Protein AF-0000000087421311 (afdb_homodimer)

Structure (mmCIF, N/CA/C/O backbone):
data_AF-0000000087421311-model_v1
#
loop_
_entity.id
_entity.type
_entity.pdbx_description
1 polymer 'Inosamine-phosphate amidinotransferase 1'
#
loop_
_atom_site.group_PDB
_atom_site.id
_atom_site.type_symbol
_atom_site.label_atom_id
_atom_site.label_alt_id
_atom_site.label_comp_id
_atom_site.label_asym_id
_atom_site.label_entity_id
_atom_site.label_seq_id
_atom_site.pdbx_PDB_ins_code
_atom_site.Cartn_x
_atom_site.Cartn_y
_atom_site.Cartn_z
_atom_site.occupancy
_atom_site.B_iso_or_equiv
_atom_site.auth_seq_id
_atom_site.auth_comp_id
_atom_site.auth_asym_id
_atom_site.auth_atom_id
_atom_site.pdbx_PDB_model_num
ATOM 1 N N . MET A 1 1 ? 30.266 -10.055 9.195 1 29.41 1 MET A N 1
ATOM 2 C CA . MET A 1 1 ? 29.5 -10.688 8.125 1 29.41 1 MET A CA 1
ATOM 3 C C . MET A 1 1 ? 28.031 -10.297 8.203 1 29.41 1 MET A C 1
ATOM 5 O O . MET A 1 1 ? 27.406 -10.422 9.25 1 29.41 1 MET A O 1
ATOM 9 N N . ASN A 1 2 ? 27.5 -9.367 7.5 1 44.94 2 ASN A N 1
ATOM 10 C CA . ASN A 1 2 ? 26.141 -8.859 7.656 1 44.94 2 ASN A CA 1
ATOM 11 C C . ASN A 1 2 ? 25.125 -9.984 7.672 1 44.94 2 ASN A C 1
ATOM 13 O O . ASN A 1 2 ? 25.109 -10.828 6.77 1 44.94 2 ASN A O 1
ATOM 17 N N . PRO A 1 3 ? 24.656 -10.398 8.812 1 57.5 3 PRO A N 1
ATOM 18 C CA . PRO A 1 3 ? 23.797 -11.57 8.898 1 57.5 3 PRO A CA 1
ATOM 19 C C . PRO A 1 3 ? 22.797 -11.664 7.746 1 57.5 3 PRO A C 1
ATOM 21 O O . PRO A 1 3 ? 22.406 -10.641 7.18 1 57.5 3 PRO A O 1
ATOM 24 N N . THR A 1 4 ? 22.781 -12.766 7.105 1 69.19 4 THR A N 1
ATOM 25 C CA . THR A 1 4 ? 21.859 -13.062 6.008 1 69.19 4 THR A CA 1
ATOM 26 C C . THR A 1 4 ? 20.453 -12.609 6.344 1 69.19 4 THR A C 1
ATOM 28 O O . THR A 1 4 ? 19.906 -12.969 7.391 1 69.19 4 THR A O 1
ATOM 31 N N . PRO A 1 5 ? 19.953 -11.727 5.512 1 84.44 5 PRO A N 1
ATOM 32 C CA . PRO A 1 5 ? 18.594 -11.25 5.801 1 84.44 5 PRO A CA 1
ATOM 33 C C . PRO A 1 5 ? 17.578 -12.391 5.883 1 84.44 5 PRO A C 1
ATOM 35 O O . PRO A 1 5 ? 17.719 -13.398 5.191 1 84.44 5 PRO A O 1
ATOM 38 N N . ILE A 1 6 ? 16.75 -12.336 6.789 1 92.12 6 ILE A N 1
ATOM 39 C CA . ILE A 1 6 ? 15.695 -13.328 6.984 1 92.12 6 ILE A CA 1
ATOM 40 C C . ILE A 1 6 ? 14.844 -13.438 5.719 1 92.12 6 ILE A C 1
ATOM 42 O O . ILE A 1 6 ? 14.406 -14.523 5.348 1 92.12 6 ILE A O 1
ATOM 46 N N . VAL A 1 7 ? 14.648 -12.391 5.012 1 98.12 7 VAL A N 1
ATOM 47 C CA . VAL A 1 7 ? 13.945 -12.367 3.734 1 98.12 7 VAL A CA 1
ATOM 48 C C . VAL A 1 7 ? 14.93 -12.102 2.602 1 98.12 7 VAL A C 1
ATOM 50 O O . VAL A 1 7 ? 15.633 -11.086 2.602 1 98.12 7 VAL A O 1
ATOM 53 N N . TRP A 1 8 ? 15.031 -13.086 1.748 1 98.31 8 TRP A N 1
ATOM 54 C CA . TRP A 1 8 ? 15.906 -12.93 0.59 1 98.31 8 TRP A CA 1
ATOM 55 C C . TRP A 1 8 ? 15.555 -13.938 -0.498 1 98.31 8 TRP A C 1
ATOM 57 O O . TRP A 1 8 ? 15.617 -15.148 -0.276 1 98.31 8 TRP A O 1
ATOM 67 N N . SER A 1 9 ? 15.156 -13.453 -1.591 1 98.12 9 SER A N 1
ATOM 68 C CA . SER A 1 9 ? 14.891 -14.297 -2.756 1 98.12 9 SER A CA 1
ATOM 69 C C . SER A 1 9 ? 14.914 -13.477 -4.043 1 98.12 9 SER A C 1
ATOM 71 O O . SER A 1 9 ? 14.234 -12.453 -4.148 1 98.12 9 SER A O 1
ATOM 73 N N . CYS A 1 10 ? 15.695 -13.867 -5.051 1 96.88 10 CYS A N 1
ATOM 74 C CA . CYS A 1 10 ? 15.82 -13.047 -6.254 1 96.88 10 CYS A CA 1
ATOM 75 C C . CYS A 1 10 ? 15.586 -13.883 -7.508 1 96.88 10 CYS A C 1
ATOM 77 O O . CYS A 1 10 ? 15.641 -13.367 -8.625 1 96.88 10 CYS A O 1
ATOM 79 N N . ASN A 1 11 ? 15.445 -15.156 -7.316 1 98.12 11 ASN A N 1
ATOM 80 C CA . ASN A 1 11 ? 15.234 -16.062 -8.438 1 98.12 11 ASN A CA 1
ATOM 81 C C . ASN A 1 11 ? 14.352 -17.25 -8.047 1 98.12 11 ASN A C 1
ATOM 83 O O . ASN A 1 11 ? 13.805 -17.281 -6.945 1 98.12 11 ASN A O 1
ATOM 87 N N . GLU A 1 12 ? 14.18 -18.172 -8.969 1 98.12 12 GLU A N 1
ATOM 88 C CA . GLU A 1 12 ? 13.211 -19.25 -8.781 1 98.12 12 GLU A CA 1
ATOM 89 C C . GLU A 1 12 ? 13.891 -20.531 -8.297 1 98.12 12 GLU A C 1
ATOM 91 O O . GLU A 1 12 ? 13.219 -21.5 -7.965 1 98.12 12 GLU A O 1
ATOM 96 N N . TRP A 1 13 ? 15.32 -20.547 -8.164 1 98.25 13 TRP A N 1
ATOM 97 C CA . TRP A 1 13 ? 15.945 -21.875 -8.125 1 98.25 13 TRP A CA 1
ATOM 98 C C . TRP A 1 13 ? 16.922 -21.984 -6.957 1 98.25 13 TRP A C 1
ATOM 100 O O . TRP A 1 13 ? 17.312 -23.078 -6.57 1 98.25 13 TRP A O 1
ATOM 110 N N . ASP A 1 14 ? 17.422 -20.844 -6.41 1 98.38 14 ASP A N 1
ATOM 111 C CA . ASP A 1 14 ? 18.406 -20.953 -5.336 1 98.38 14 ASP A CA 1
ATOM 112 C C . ASP A 1 14 ? 17.891 -21.859 -4.215 1 98.38 14 ASP A C 1
ATOM 114 O O . ASP A 1 14 ? 16.672 -22.031 -4.055 1 98.38 14 ASP A O 1
ATOM 118 N N . PRO A 1 15 ? 18.766 -22.453 -3.463 1 98.44 15 PRO A N 1
ATOM 119 C CA . PRO A 1 15 ? 18.312 -23.344 -2.398 1 98.44 15 PRO A CA 1
ATOM 120 C C . PRO A 1 15 ? 17.328 -22.672 -1.442 1 98.44 15 PRO A C 1
ATOM 122 O O . PRO A 1 15 ? 17.625 -21.609 -0.898 1 98.44 15 PRO A O 1
ATOM 125 N N . LEU A 1 16 ? 16.219 -23.328 -1.267 1 98.62 16 LEU A N 1
ATOM 126 C CA . LEU A 1 16 ? 15.117 -2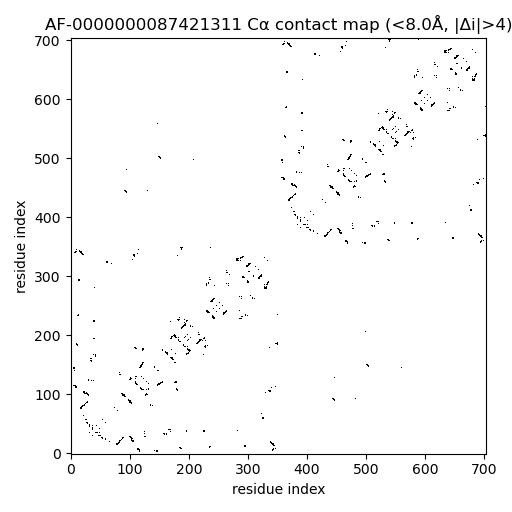2.797 -0.464 1 98.62 16 LEU A CA 1
ATOM 127 C C . LEU A 1 16 ? 15.391 -22.984 1.023 1 98.62 16 LEU A C 1
ATOM 129 O O . LEU A 1 16 ? 15.797 -24.078 1.449 1 98.62 16 LEU A O 1
ATOM 133 N N . LYS A 1 17 ? 15.156 -21.922 1.82 1 98.62 17 LYS A N 1
ATOM 134 C CA . LYS A 1 17 ? 15.383 -22 3.26 1 98.62 17 LYS A CA 1
ATOM 135 C C . LYS A 1 17 ? 14.094 -21.75 4.035 1 98.62 17 LYS A C 1
ATOM 137 O O . LYS A 1 17 ? 13.906 -22.266 5.133 1 98.62 17 LYS A O 1
ATOM 142 N N . GLU A 1 18 ? 13.234 -20.938 3.525 1 98.81 18 GLU A N 1
ATOM 143 C CA . GLU A 1 18 ? 11.953 -20.609 4.137 1 98.81 18 GLU A CA 1
ATOM 144 C C . GLU A 1 18 ? 10.898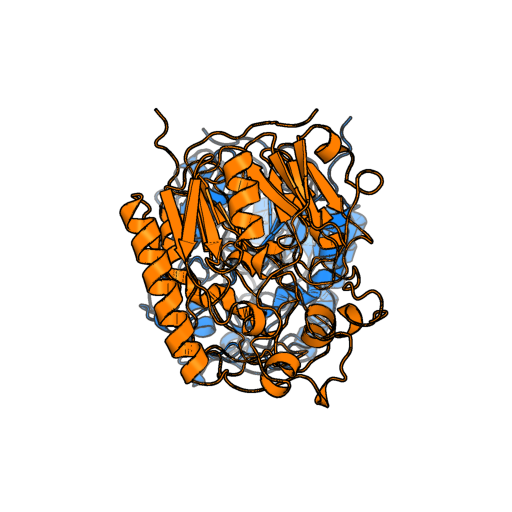 -20.297 3.078 1 98.81 18 GLU A C 1
ATOM 146 O O . GLU A 1 18 ? 11.188 -19.656 2.072 1 98.81 18 GLU A O 1
ATOM 151 N N . VAL A 1 19 ? 9.711 -20.828 3.332 1 98.88 19 VAL A N 1
ATOM 152 C CA . VAL A 1 19 ? 8.656 -20.688 2.332 1 98.88 19 VAL A CA 1
ATOM 153 C C . VAL A 1 19 ? 7.297 -20.594 3.023 1 98.88 19 VAL A C 1
ATOM 155 O O . VAL A 1 19 ? 7.109 -21.141 4.113 1 98.88 19 VAL A O 1
ATOM 158 N N . ILE A 1 20 ? 6.422 -19.797 2.459 1 98.94 20 ILE A N 1
ATOM 159 C CA . ILE A 1 20 ? 5.012 -19.828 2.838 1 98.94 20 ILE A CA 1
ATOM 160 C C . ILE A 1 20 ? 4.254 -20.797 1.929 1 98.94 20 ILE A C 1
ATOM 162 O O . ILE A 1 20 ? 4.398 -20.75 0.705 1 98.94 20 ILE A O 1
ATOM 166 N N . VAL A 1 21 ? 3.514 -21.719 2.463 1 98.94 21 VAL A N 1
ATOM 167 C CA . VAL A 1 21 ? 2.619 -22.609 1.716 1 98.94 21 VAL A CA 1
ATOM 168 C C . VAL A 1 21 ? 1.168 -22.203 1.979 1 98.94 21 VAL A C 1
ATOM 170 O O . VAL A 1 21 ? 0.803 -21.875 3.111 1 98.94 21 VAL A O 1
ATOM 173 N N . GLY A 1 22 ? 0.364 -22.25 0.994 1 98.81 22 GLY A N 1
ATOM 174 C CA . GLY A 1 22 ? -1.008 -21.766 1.035 1 98.81 22 GLY A CA 1
ATOM 175 C C . GLY A 1 22 ? -1.874 -22.531 2.029 1 98.81 22 GLY A C 1
ATOM 176 O O . GLY A 1 22 ? -1.485 -23.594 2.518 1 98.81 22 GLY A O 1
ATOM 177 N N . ASN A 1 23 ? -2.975 -21.906 2.334 1 98.25 23 ASN A N 1
ATOM 178 C CA . ASN A 1 23 ? -4.047 -22.391 3.199 1 98.25 23 ASN A CA 1
ATOM 179 C C . ASN A 1 23 ? -5.383 -22.453 2.459 1 98.25 23 ASN A C 1
ATOM 181 O O . ASN A 1 23 ? -5.969 -21.406 2.15 1 98.25 23 ASN A O 1
ATOM 185 N N . PRO A 1 24 ? -5.914 -23.688 2.203 1 98.5 24 PRO A N 1
ATOM 186 C CA . PRO A 1 24 ? -7.137 -23.781 1.399 1 98.5 24 PRO A CA 1
ATOM 187 C C . PRO A 1 24 ? -8.406 -23.625 2.234 1 98.5 24 PRO A C 1
ATOM 189 O O . PRO A 1 24 ? -9.508 -23.594 1.687 1 98.5 24 PRO A O 1
ATOM 192 N N . LEU A 1 25 ? -8.258 -23.516 3.555 1 98.5 25 LEU A N 1
ATOM 193 C CA . LEU A 1 25 ? -9.43 -23.484 4.426 1 98.5 25 LEU A CA 1
ATOM 194 C C . LEU A 1 25 ? -10.266 -22.234 4.168 1 98.5 25 LEU A C 1
ATOM 196 O O . LEU A 1 25 ? -9.727 -21.141 4.07 1 98.5 25 LEU A O 1
ATOM 200 N N . GLY A 1 26 ? -11.57 -22.453 4.039 1 97.44 26 GLY A N 1
ATOM 201 C CA . GLY A 1 26 ? -12.492 -21.359 3.803 1 97.44 26 GLY A CA 1
ATOM 202 C C . GLY A 1 26 ? -12.492 -20.875 2.363 1 97.44 26 GLY A C 1
ATOM 203 O O . GLY A 1 26 ? -13.141 -19.875 2.035 1 97.44 26 GLY A O 1
ATOM 204 N N . ALA A 1 27 ? -11.883 -21.578 1.431 1 98.5 27 ALA A N 1
ATOM 205 C CA . ALA A 1 27 ? -11.789 -21.172 0.03 1 98.5 27 ALA A CA 1
ATOM 206 C C . ALA A 1 27 ? -13.164 -21.125 -0.625 1 98.5 27 ALA A C 1
ATOM 208 O O . ALA A 1 27 ? -14.016 -21.984 -0.365 1 98.5 27 ALA A O 1
ATOM 209 N N . ARG A 1 28 ? -13.383 -20.172 -1.441 1 98.44 28 ARG A N 1
ATOM 210 C CA . ARG A 1 28 ? -14.594 -20 -2.234 1 98.44 28 ARG A CA 1
ATOM 211 C C . ARG A 1 28 ? -14.281 -19.391 -3.596 1 98.44 28 ARG A C 1
ATOM 213 O O . ARG A 1 28 ? -13.203 -18.828 -3.791 1 98.44 28 ARG A O 1
ATOM 220 N N . PHE A 1 29 ? -15.195 -19.578 -4.496 1 98.56 29 PHE A N 1
ATOM 221 C CA . PHE A 1 29 ? -15.047 -18.891 -5.77 1 98.56 29 PHE A CA 1
ATOM 222 C C . PHE A 1 29 ? -15.117 -17.375 -5.582 1 98.56 29 PHE A C 1
ATOM 224 O O . PHE A 1 29 ? -15.875 -16.891 -4.738 1 98.56 29 PHE A O 1
ATOM 231 N N . PRO A 1 30 ? -14.273 -16.641 -6.316 1 98.44 30 PRO A N 1
ATOM 232 C CA . PRO A 1 30 ? -14.383 -15.188 -6.207 1 98.44 30 PRO A CA 1
ATOM 233 C C . PRO A 1 30 ? -15.734 -14.656 -6.668 1 98.44 30 PRO A C 1
ATOM 235 O O . PRO A 1 30 ? -16.406 -15.297 -7.48 1 98.44 30 PRO A O 1
ATOM 238 N N . THR A 1 31 ? -16.125 -13.523 -6.129 1 98.69 31 THR A N 1
ATOM 239 C CA . THR A 1 31 ? -17.391 -12.898 -6.48 1 98.69 31 THR A CA 1
ATOM 240 C C . THR A 1 31 ? -17.5 -12.719 -7.992 1 98.69 31 THR A C 1
ATOM 242 O O . THR A 1 31 ? -16.531 -12.305 -8.648 1 98.69 31 THR A O 1
ATOM 245 N N . ALA A 1 32 ? -18.656 -13.078 -8.555 1 98.56 32 ALA A N 1
ATOM 246 C CA . ALA A 1 32 ? -18.906 -12.898 -9.977 1 98.56 32 ALA A CA 1
ATOM 247 C C . ALA A 1 32 ? -19.062 -11.422 -10.328 1 98.56 32 ALA A C 1
ATOM 249 O O . ALA A 1 32 ? -20.125 -10.836 -10.148 1 98.56 32 ALA A O 1
ATOM 250 N N . ASP A 1 33 ? -18.078 -10.789 -10.828 1 98.62 33 ASP A N 1
ATOM 251 C CA . ASP A 1 33 ? -18.031 -9.398 -11.266 1 98.62 33 ASP A CA 1
ATOM 252 C C . ASP A 1 33 ? -17.047 -9.211 -12.406 1 98.62 33 ASP A C 1
ATOM 254 O O . ASP A 1 33 ? -16.391 -10.164 -12.836 1 98.62 33 ASP A O 1
ATOM 258 N N . PRO A 1 34 ? -16.906 -8.023 -13.008 1 98.56 34 PRO A N 1
ATOM 259 C CA . PRO A 1 34 ? -16.062 -7.824 -14.18 1 98.56 34 PRO A CA 1
ATOM 260 C C . PRO A 1 34 ? -14.594 -8.172 -13.914 1 98.56 34 PRO A C 1
ATOM 262 O O . PRO A 1 34 ? -13.891 -8.648 -14.812 1 98.56 34 PRO A O 1
ATOM 265 N N . SER A 1 35 ? -14.117 -7.93 -12.664 1 98.75 35 SER A N 1
ATOM 266 C CA . SER A 1 35 ? -12.727 -8.25 -12.344 1 98.75 35 SER A CA 1
ATOM 267 C C . SER A 1 35 ? -12.461 -9.742 -12.461 1 98.75 35 SER A C 1
ATOM 269 O O . SER A 1 35 ? -11.484 -10.164 -13.078 1 98.75 35 SER A O 1
ATOM 271 N N . THR A 1 36 ? -13.375 -10.555 -11.906 1 98.56 36 THR A N 1
ATOM 272 C CA . THR A 1 36 ? -13.266 -12.008 -11.961 1 98.56 36 THR A CA 1
ATOM 273 C C . THR A 1 36 ? -13.406 -12.508 -13.391 1 98.56 36 THR A C 1
ATOM 275 O O . THR A 1 36 ? -12.703 -13.43 -13.805 1 98.56 36 THR A O 1
ATOM 278 N N . GLN A 1 37 ? -14.312 -11.93 -14.141 1 98.44 37 GLN A N 1
ATOM 279 C CA . GLN A 1 37 ? -14.523 -12.344 -15.523 1 98.44 37 GLN A CA 1
ATOM 280 C C . GLN A 1 37 ? -13.266 -12.133 -16.359 1 98.44 37 GLN A C 1
ATOM 282 O O . GLN A 1 37 ? -12.797 -13.062 -17.016 1 98.44 37 GLN A O 1
ATOM 287 N N . VAL A 1 38 ? -12.695 -10.984 -16.25 1 98.25 38 VAL A N 1
ATOM 288 C CA . VAL A 1 38 ? -11.523 -10.641 -17.062 1 98.25 38 VAL A CA 1
ATOM 289 C C . VAL A 1 38 ? -10.344 -11.508 -16.625 1 98.25 38 VAL A C 1
ATOM 291 O O . VAL A 1 38 ? -9.586 -12 -17.469 1 98.25 38 VAL A O 1
ATOM 294 N N . ALA A 1 39 ? -10.227 -11.789 -15.367 1 97.69 39 ALA A N 1
ATOM 295 C CA . ALA A 1 39 ? -9.039 -12.453 -14.82 1 97.69 39 ALA A CA 1
ATOM 296 C C . ALA A 1 39 ? -9.102 -13.961 -15.047 1 97.69 39 ALA A C 1
ATOM 298 O O . ALA A 1 39 ? -8.078 -14.594 -15.328 1 97.69 39 ALA A O 1
ATOM 299 N N . GLU A 1 40 ? -10.398 -14.547 -14.898 1 96.19 40 GLU A N 1
ATOM 300 C CA . GLU A 1 40 ? -10.414 -16 -14.766 1 96.19 40 GLU A CA 1
ATOM 301 C C . GLU A 1 40 ? -11.414 -16.641 -15.719 1 96.19 40 GLU A C 1
ATOM 303 O O . GLU A 1 40 ? -11.281 -17.812 -16.078 1 96.19 40 GLU A O 1
ATOM 308 N N . PHE A 1 41 ? -12.477 -15.906 -16.125 1 96.19 41 PHE A N 1
ATOM 309 C CA . PHE A 1 41 ? -13.562 -16.531 -16.875 1 96.19 41 PHE A CA 1
ATOM 310 C C . PHE A 1 41 ? -13.984 -15.641 -18.047 1 96.19 41 PHE A C 1
ATOM 312 O O . PHE A 1 41 ? -15.172 -15.336 -18.203 1 96.19 41 PHE A O 1
ATOM 319 N N . PRO A 1 42 ? -13.07 -15.289 -18.891 1 95.81 42 PRO A N 1
ATOM 320 C CA . PRO A 1 42 ? -13.43 -14.359 -19.953 1 95.81 42 PRO A CA 1
ATOM 321 C C . PRO A 1 42 ? -14.422 -14.953 -20.953 1 95.81 42 PRO A C 1
ATOM 323 O O . PRO A 1 42 ? -15.039 -14.219 -21.734 1 95.81 42 PRO A O 1
ATOM 326 N N . ASP A 1 43 ? -14.617 -16.25 -20.984 1 94.56 43 ASP A N 1
ATOM 327 C CA . ASP A 1 43 ? -15.484 -16.938 -21.953 1 94.56 43 ASP A CA 1
ATOM 328 C C . ASP A 1 43 ? -16.891 -17.109 -21.391 1 94.56 43 ASP A C 1
ATOM 330 O O . ASP A 1 43 ? -17.75 -17.734 -22.016 1 94.56 43 ASP A O 1
ATOM 334 N N . ARG A 1 44 ? -17.109 -16.547 -20.234 1 95.75 44 ARG A N 1
ATOM 335 C CA . ARG A 1 44 ? -18.391 -16.734 -19.562 1 95.75 44 ARG A CA 1
ATOM 336 C C . ARG A 1 44 ? -19.047 -15.383 -19.281 1 95.75 44 ARG A C 1
ATOM 338 O O . ARG A 1 44 ? -18.375 -14.383 -19.047 1 95.75 44 ARG A O 1
ATOM 345 N N . SER A 1 45 ? -20.406 -15.469 -19.25 1 96.69 45 SER A N 1
ATOM 346 C CA . SER A 1 45 ? -21.125 -14.336 -18.688 1 96.69 45 SER A CA 1
ATOM 347 C C . SER A 1 45 ? -21.031 -14.328 -17.172 1 96.69 45 SER A C 1
ATOM 349 O O . SER A 1 45 ? -20.672 -15.328 -16.547 1 96.69 45 SER A O 1
ATOM 351 N N . LEU A 1 46 ? -21.297 -13.234 -16.531 1 97.38 46 LEU A N 1
ATOM 352 C CA . LEU A 1 46 ? -21.188 -13.094 -15.086 1 97.38 46 LEU A CA 1
ATOM 353 C C . LEU A 1 46 ? -22.062 -14.125 -14.383 1 97.38 46 LEU A C 1
ATOM 355 O O . LEU A 1 46 ? -21.672 -14.672 -13.352 1 97.38 46 LEU A O 1
ATOM 359 N N . GLU A 1 47 ? -23.219 -14.414 -14.945 1 97.06 47 GLU A N 1
ATOM 360 C CA . GLU A 1 47 ? -24.188 -15.336 -14.344 1 97.06 47 GLU A CA 1
ATOM 361 C C . GLU A 1 47 ? -23.672 -16.766 -14.383 1 97.06 47 GLU A C 1
ATOM 363 O O . GLU A 1 47 ? -24.094 -17.609 -13.594 1 97.06 47 GLU A O 1
ATOM 368 N N . GLU A 1 48 ? -22.703 -17.031 -15.273 1 97.06 48 GLU A N 1
ATOM 369 C CA . GLU A 1 48 ? -22.203 -18.375 -15.477 1 97.06 48 GLU A CA 1
ATOM 370 C C . GLU A 1 48 ? -20.953 -18.641 -14.633 1 97.06 48 GLU A C 1
ATOM 372 O O . GLU A 1 48 ? -20.5 -19.781 -14.539 1 97.06 48 GLU A O 1
ATOM 377 N N . ILE A 1 49 ? -20.438 -17.609 -14.039 1 97.62 49 ILE A N 1
ATOM 378 C CA . ILE A 1 49 ? -19.25 -17.766 -13.195 1 97.62 49 ILE A CA 1
ATOM 379 C C . ILE A 1 49 ? -19.641 -18.516 -11.914 1 97.62 49 ILE A C 1
ATOM 381 O O . ILE A 1 49 ? -20.562 -18.109 -11.211 1 97.62 49 ILE A O 1
ATOM 385 N N . PRO A 1 50 ? -18.953 -19.641 -11.641 1 97.38 50 PRO A N 1
ATOM 386 C CA . PRO A 1 50 ? -19.281 -20.391 -10.43 1 97.38 50 PRO A CA 1
ATOM 387 C C . PRO A 1 50 ? -19.156 -19.531 -9.164 1 97.38 50 PRO A C 1
ATOM 389 O O . PRO A 1 50 ? -18.266 -18.703 -9.062 1 97.38 50 PRO A O 1
ATOM 392 N N . GLN A 1 51 ? -20.047 -19.828 -8.227 1 97.81 51 GLN A N 1
ATOM 393 C CA . GLN A 1 51 ? -20.078 -19.078 -6.973 1 97.81 51 GLN A CA 1
ATOM 394 C C . GLN A 1 51 ? -20.172 -20.016 -5.773 1 97.81 51 GLN A C 1
ATOM 396 O O . GLN A 1 51 ? -20.531 -21.172 -5.914 1 97.81 51 GLN A O 1
ATOM 401 N N . GLY A 1 52 ? -19.812 -19.438 -4.543 1 97.81 52 GLY A N 1
ATOM 402 C CA . GLY A 1 52 ? -19.938 -20.188 -3.305 1 97.81 52 GLY A CA 1
ATOM 403 C C . GLY A 1 52 ? -18.656 -20.859 -2.871 1 97.81 52 GLY A C 1
ATOM 404 O O . GLY A 1 52 ? -17.625 -20.703 -3.525 1 97.81 52 GLY A O 1
ATOM 405 N N . PRO A 1 53 ? -18.734 -21.531 -1.7 1 98.25 53 PRO A N 1
ATOM 406 C CA . PRO A 1 53 ? -17.547 -22.25 -1.231 1 98.25 53 PRO A CA 1
ATOM 407 C C . PRO A 1 53 ? -17.156 -23.406 -2.152 1 98.25 53 PRO A C 1
ATOM 409 O O . PRO A 1 53 ? -18.031 -24.031 -2.77 1 98.25 53 PRO A O 1
ATOM 412 N N . PHE A 1 54 ? -15.914 -23.688 -2.27 1 98.25 54 PHE A N 1
ATOM 413 C CA . PHE A 1 54 ? -15.523 -24.938 -2.891 1 98.25 54 PHE A CA 1
ATOM 414 C C . PHE A 1 54 ? -16.062 -26.125 -2.105 1 98.25 54 PHE A C 1
ATOM 416 O O . PHE A 1 54 ? -16.234 -26.047 -0.887 1 98.25 54 PHE A O 1
ATOM 423 N N . PRO A 1 55 ? -16.312 -27.25 -2.787 1 96.94 55 PRO A N 1
ATOM 424 C CA . PRO A 1 55 ? -16.781 -28.438 -2.053 1 96.94 55 PRO A CA 1
ATOM 425 C C . PRO A 1 55 ? -15.82 -28.844 -0.932 1 96.94 55 PRO A C 1
ATOM 427 O O . PRO A 1 55 ? -14.602 -28.812 -1.108 1 96.94 55 PRO A O 1
ATOM 430 N N . GLN A 1 56 ? -16.391 -29.25 0.172 1 97.75 56 GLN A N 1
ATOM 431 C CA . GLN A 1 56 ? -15.617 -29.578 1.366 1 97.75 56 GLN A CA 1
ATOM 432 C C . GLN A 1 56 ? -14.609 -30.688 1.083 1 97.75 56 GLN A C 1
ATOM 434 O O . GLN A 1 56 ? -13.5 -30.672 1.621 1 97.75 56 GLN A O 1
ATOM 439 N N . TRP A 1 57 ? -14.984 -31.656 0.292 1 97.56 57 TRP A N 1
ATOM 440 C CA . TRP A 1 57 ? -14.078 -32.75 -0.001 1 97.56 57 TRP A CA 1
ATOM 441 C C . TRP A 1 57 ? -12.859 -32.25 -0.774 1 97.56 57 TRP A C 1
ATOM 443 O O . TRP A 1 57 ? -11.75 -32.781 -0.588 1 97.56 57 TRP A O 1
ATOM 453 N N . ILE A 1 58 ? -12.977 -31.281 -1.648 1 97.88 58 ILE A N 1
ATOM 454 C CA . ILE A 1 58 ? -11.852 -30.688 -2.357 1 97.88 58 ILE A CA 1
ATOM 455 C C . ILE A 1 58 ? -10.914 -30.016 -1.36 1 97.88 58 ILE A C 1
ATOM 457 O O . ILE A 1 58 ? -9.695 -30.172 -1.436 1 97.88 58 ILE A O 1
ATOM 461 N N . ILE A 1 59 ? -11.492 -29.234 -0.39 1 98.56 59 ILE A N 1
ATOM 462 C CA . ILE A 1 59 ? -10.711 -28.531 0.621 1 98.56 59 ILE A CA 1
ATOM 463 C C . ILE A 1 59 ? -9.906 -29.531 1.445 1 98.56 59 ILE A C 1
ATOM 465 O O . ILE A 1 59 ? -8.703 -29.359 1.665 1 98.56 59 ILE A O 1
ATOM 469 N N . GLU A 1 60 ? -10.539 -30.594 1.857 1 98.56 60 GLU A N 1
ATOM 470 C CA . GLU A 1 60 ? -9.906 -31.594 2.705 1 98.56 60 GLU A CA 1
ATOM 471 C C . GLU A 1 60 ? -8.781 -32.312 1.967 1 98.56 60 GLU A C 1
ATOM 473 O O . GLU A 1 60 ? -7.688 -32.5 2.512 1 98.56 60 GLU A O 1
ATOM 478 N N . GLU A 1 61 ? -9.023 -32.719 0.733 1 98.5 61 GLU A N 1
ATOM 479 C CA . GLU A 1 61 ? -8.008 -33.375 -0.059 1 98.5 61 GLU A CA 1
ATOM 480 C C . GLU A 1 61 ? -6.844 -32.469 -0.384 1 98.5 61 GLU A C 1
ATOM 482 O O . GLU A 1 61 ? -5.688 -32.875 -0.419 1 98.5 61 GLU A O 1
ATOM 487 N N . THR A 1 62 ? -7.195 -31.219 -0.67 1 98.75 62 THR A N 1
ATOM 488 C CA . THR A 1 62 ? -6.148 -30.234 -0.922 1 98.75 62 THR A CA 1
ATOM 489 C C . THR A 1 62 ? -5.258 -30.062 0.306 1 98.75 62 THR A C 1
ATOM 491 O O . THR A 1 62 ? -4.035 -30 0.188 1 98.75 62 THR A O 1
ATOM 494 N N . GLU A 1 63 ? -5.895 -29.969 1.497 1 98.69 63 GLU A N 1
ATOM 495 C CA . GLU A 1 63 ? -5.125 -29.844 2.73 1 98.69 63 GLU A CA 1
ATOM 496 C C . GLU A 1 63 ? -4.227 -31.062 2.943 1 98.69 63 GLU A C 1
ATOM 498 O O . GLU A 1 63 ? -3.086 -30.922 3.389 1 98.69 63 GLU A O 1
ATOM 503 N N . GLU A 1 64 ? -4.703 -32.219 2.639 1 98.75 64 GLU A N 1
ATOM 504 C CA . GLU A 1 64 ? -3.906 -33.438 2.715 1 98.75 64 GLU A CA 1
ATOM 505 C C . GLU A 1 64 ? -2.688 -33.375 1.799 1 98.75 64 GLU A C 1
ATOM 507 O O . GLU A 1 64 ? -1.571 -33.688 2.213 1 98.75 64 GLU A O 1
ATOM 512 N N . ASP A 1 65 ? -2.93 -32.969 0.561 1 98.69 65 ASP A N 1
ATOM 513 C CA . ASP A 1 65 ? -1.855 -32.875 -0.422 1 98.69 65 ASP A CA 1
ATOM 514 C C . ASP A 1 65 ? -0.814 -31.844 0.014 1 98.69 65 ASP A C 1
ATOM 516 O O . ASP A 1 65 ? 0.39 -32.094 -0.098 1 98.69 65 ASP A O 1
ATOM 520 N N . LEU A 1 66 ? -1.264 -30.688 0.547 1 98.88 66 LEU A N 1
ATOM 521 C CA . LEU A 1 66 ? -0.346 -29.641 0.996 1 98.88 66 LEU A CA 1
ATOM 522 C C . LEU A 1 66 ? 0.475 -30.125 2.189 1 98.88 66 LEU A C 1
ATOM 524 O O . LEU A 1 66 ? 1.657 -29.781 2.307 1 98.88 66 LEU A O 1
ATOM 528 N N . ARG A 1 67 ? -0.122 -30.891 3.082 1 98.62 67 ARG A N 1
ATOM 529 C CA . ARG A 1 67 ? 0.604 -31.422 4.23 1 98.62 67 ARG A CA 1
ATOM 530 C C . ARG A 1 67 ? 1.738 -32.344 3.781 1 98.62 67 ARG A C 1
ATOM 532 O O . ARG A 1 67 ? 2.822 -32.312 4.371 1 98.62 67 ARG A O 1
ATOM 539 N N . GLU A 1 68 ? 1.477 -33.125 2.766 1 98.69 68 GLU A N 1
ATOM 540 C CA . GLU A 1 68 ? 2.523 -34 2.225 1 98.69 68 GLU A CA 1
ATOM 541 C C . GLU A 1 68 ? 3.648 -33.156 1.602 1 98.69 68 GLU A C 1
ATOM 543 O O . GLU A 1 68 ? 4.828 -33.469 1.778 1 98.69 68 GLU A O 1
ATOM 548 N N . PHE A 1 69 ? 3.246 -32.219 0.868 1 98.88 69 PHE A N 1
ATOM 549 C CA . PHE A 1 69 ? 4.215 -31.312 0.26 1 98.88 69 PHE A CA 1
ATOM 550 C C . PHE A 1 69 ? 5.066 -30.641 1.326 1 98.88 69 PHE A C 1
ATOM 552 O O . PHE A 1 69 ? 6.293 -30.594 1.215 1 98.88 69 PHE A O 1
ATOM 559 N N . ILE A 1 70 ? 4.434 -30.109 2.402 1 98.88 70 ILE A N 1
ATOM 560 C CA . ILE A 1 70 ? 5.102 -29.453 3.518 1 98.88 70 ILE A CA 1
ATOM 561 C C . ILE A 1 70 ? 6.086 -30.422 4.176 1 98.88 70 ILE A C 1
ATOM 563 O O . ILE A 1 70 ? 7.215 -30.047 4.496 1 98.88 70 ILE A O 1
ATOM 567 N N . ALA A 1 71 ? 5.668 -31.656 4.336 1 98.75 71 ALA A N 1
ATOM 568 C CA . ALA A 1 71 ? 6.535 -32.656 4.949 1 98.75 71 ALA A CA 1
ATOM 569 C C . ALA A 1 71 ? 7.812 -32.844 4.137 1 98.75 71 ALA A C 1
ATOM 571 O O . ALA A 1 71 ? 8.898 -33 4.703 1 98.75 71 ALA A O 1
ATOM 572 N N . VAL A 1 72 ? 7.668 -32.875 2.824 1 98.38 72 VAL A N 1
ATOM 573 C CA . VAL A 1 72 ? 8.82 -33.031 1.946 1 98.38 72 VAL A CA 1
ATOM 574 C C . VAL A 1 72 ? 9.742 -31.844 2.08 1 98.38 72 VAL A C 1
ATOM 576 O O . VAL A 1 72 ? 10.969 -31.984 2.17 1 98.38 72 VAL A O 1
ATOM 579 N N . LEU A 1 73 ? 9.195 -30.594 2.086 1 98.81 73 LEU A N 1
ATOM 580 C CA . LEU A 1 73 ? 9.984 -29.375 2.234 1 98.81 73 LEU A CA 1
ATOM 581 C C . LEU A 1 73 ? 10.727 -29.375 3.564 1 98.81 73 LEU A C 1
ATOM 583 O O . LEU A 1 73 ? 11.914 -29.047 3.615 1 98.81 73 LEU A O 1
ATOM 587 N N . GLU A 1 74 ? 10.031 -29.781 4.621 1 98.75 74 GLU A N 1
ATOM 588 C CA . GLU A 1 74 ? 10.633 -29.812 5.945 1 98.75 74 GLU A CA 1
ATOM 589 C C . GLU A 1 74 ? 11.766 -30.828 6.02 1 98.75 74 GLU A C 1
ATOM 591 O O . GLU A 1 74 ? 12.781 -30.594 6.68 1 98.75 74 GLU A O 1
ATOM 596 N N . ARG A 1 75 ? 11.617 -31.938 5.352 1 98.06 75 ARG A N 1
ATOM 597 C CA . ARG A 1 75 ? 12.672 -32.938 5.297 1 98.06 75 ARG A CA 1
ATOM 598 C C . ARG A 1 75 ? 13.906 -32.406 4.586 1 98.06 75 ARG A C 1
ATOM 600 O O . ARG A 1 75 ? 15.031 -32.812 4.898 1 98.06 75 ARG A O 1
ATOM 607 N N . GLU A 1 76 ? 13.672 -31.531 3.664 1 97.81 76 GLU A N 1
ATOM 608 C CA . GLU A 1 76 ? 14.781 -30.906 2.951 1 97.81 76 GLU A CA 1
ATOM 609 C C . GLU A 1 76 ? 15.391 -29.781 3.766 1 97.81 76 GLU A C 1
ATOM 611 O O . GLU A 1 76 ? 16.266 -29.062 3.283 1 97.81 76 GLU A O 1
ATOM 616 N N . GLY A 1 77 ? 14.883 -29.469 4.984 1 98.06 77 GLY A N 1
ATOM 617 C CA . GLY A 1 77 ? 15.438 -28.469 5.879 1 98.06 77 GLY A CA 1
ATOM 618 C C . GLY A 1 77 ? 14.805 -27.094 5.688 1 98.06 77 GLY A C 1
ATOM 619 O O . GLY A 1 77 ? 15.359 -26.094 6.137 1 98.06 77 GLY A O 1
ATOM 620 N N . VAL A 1 78 ? 13.695 -27.031 5.039 1 98.69 78 VAL A N 1
ATOM 621 C CA . VAL A 1 78 ? 13.039 -25.766 4.754 1 98.69 78 VAL A CA 1
ATOM 622 C C . VAL A 1 78 ? 12.047 -25.438 5.867 1 98.69 78 VAL A C 1
ATOM 624 O O . VAL A 1 78 ? 11.266 -26.281 6.277 1 98.69 78 VAL A O 1
ATOM 627 N N . THR A 1 79 ? 12.133 -24.188 6.387 1 98.62 79 THR A N 1
ATOM 628 C CA . THR A 1 79 ? 11.117 -23.688 7.301 1 98.62 79 THR A CA 1
ATOM 629 C C . THR A 1 79 ? 9.836 -23.328 6.543 1 98.62 79 THR A C 1
ATOM 631 O O . THR A 1 79 ? 9.883 -22.609 5.543 1 98.62 79 THR A O 1
ATOM 634 N N . VAL A 1 80 ? 8.711 -23.875 7.023 1 98.88 80 VAL A N 1
ATOM 635 C CA . VAL A 1 80 ? 7.449 -23.625 6.328 1 98.88 80 VAL A CA 1
ATOM 636 C C . VAL A 1 80 ? 6.512 -22.828 7.23 1 98.88 80 VAL A C 1
ATOM 638 O O . VAL A 1 80 ? 6.367 -23.141 8.414 1 98.88 80 VAL A O 1
ATOM 641 N N . LYS A 1 81 ? 5.941 -21.766 6.711 1 98.75 81 LYS A N 1
ATOM 642 C CA . LYS A 1 81 ? 4.871 -21.016 7.344 1 98.75 81 LYS A CA 1
ATOM 643 C C . LYS A 1 81 ? 3.6 -21.047 6.5 1 98.75 81 LYS A C 1
ATOM 645 O O . LYS A 1 81 ? 3.65 -21.312 5.301 1 98.75 81 LYS A O 1
ATOM 650 N N . ARG A 1 82 ? 2.494 -20.844 7.148 1 98.69 82 ARG A N 1
ATOM 651 C CA . ARG A 1 82 ? 1.212 -20.812 6.453 1 98.69 82 ARG A CA 1
ATOM 652 C C . ARG A 1 82 ? 0.383 -19.609 6.891 1 98.69 82 ARG A C 1
ATOM 654 O O . ARG A 1 82 ? 0.448 -19.188 8.047 1 98.69 82 ARG A O 1
ATOM 661 N N . PRO A 1 83 ? -0.328 -18.984 6.004 1 98.5 83 PRO A N 1
ATOM 662 C CA . PRO A 1 83 ? -1.205 -17.891 6.41 1 98.5 83 PRO A CA 1
ATOM 663 C C . PRO A 1 83 ? -2.32 -18.328 7.352 1 98.5 83 PRO A C 1
ATOM 665 O O . PRO A 1 83 ? -2.682 -19.516 7.367 1 98.5 83 PRO A O 1
ATOM 668 N N . GLU A 1 84 ? -2.861 -17.406 8.086 1 97.88 84 GLU A N 1
ATOM 669 C CA . GLU A 1 84 ? -3.996 -17.688 8.961 1 97.88 84 GLU A CA 1
ATOM 670 C C . GLU A 1 84 ? -5.254 -17.984 8.156 1 97.88 84 GLU A C 1
ATOM 672 O O . GLU A 1 84 ? -5.41 -17.5 7.035 1 97.88 84 GLU A O 1
ATOM 677 N N . THR A 1 85 ? -6.066 -18.859 8.781 1 98.19 85 THR A N 1
ATOM 678 C CA . THR A 1 85 ? -7.375 -19.062 8.172 1 98.19 85 THR A CA 1
ATOM 679 C C . THR A 1 85 ? -8.195 -17.781 8.211 1 98.19 85 THR A C 1
ATOM 681 O O . THR A 1 85 ? -8.266 -17.109 9.242 1 98.19 85 THR A O 1
ATOM 684 N N . TRP A 1 86 ? -8.766 -17.391 7.109 1 97.75 86 TRP A N 1
ATOM 685 C CA . TRP A 1 86 ? -9.492 -16.141 6.934 1 97.75 86 TRP A CA 1
ATOM 686 C C . TRP A 1 86 ? -10.961 -16.406 6.629 1 97.75 86 TRP A C 1
ATOM 688 O O . TRP A 1 86 ? -11.305 -17.391 5.98 1 97.75 86 TRP A O 1
ATOM 698 N N . PRO A 1 87 ? -11.891 -15.617 7.148 1 98.19 87 PRO A N 1
ATOM 699 C CA . PRO A 1 87 ? -13.312 -15.789 6.832 1 98.19 87 PRO A CA 1
ATOM 700 C C . PRO A 1 87 ? -13.68 -15.242 5.457 1 98.19 87 PRO A C 1
ATOM 702 O O . PRO A 1 87 ? -14.383 -14.234 5.352 1 98.19 87 PRO A O 1
ATOM 705 N N . HIS A 1 88 ? -13.445 -15.945 4.426 1 98.44 88 HIS A N 1
ATOM 706 C CA . HIS A 1 88 ? -13.617 -15.5 3.049 1 98.44 88 HIS A CA 1
ATOM 707 C C . HIS A 1 88 ? -15.094 -15.336 2.701 1 98.44 88 HIS A C 1
ATOM 709 O O . HIS A 1 88 ? -15.43 -14.727 1.684 1 98.44 88 HIS A O 1
ATOM 715 N N . GLU A 1 89 ? -15.977 -15.828 3.516 1 98.44 89 GLU A N 1
ATOM 716 C CA . GLU A 1 89 ? -17.406 -15.703 3.26 1 98.44 89 GLU A CA 1
ATOM 717 C C . GLU A 1 89 ? -17.922 -14.312 3.643 1 98.44 89 GLU A C 1
ATOM 719 O O . GLU A 1 89 ? -19.016 -13.906 3.229 1 98.44 89 GLU A O 1
ATOM 724 N N . ALA A 1 90 ? -17.172 -13.625 4.484 1 98.62 90 ALA A N 1
ATOM 725 C CA . ALA A 1 90 ? -17.578 -12.297 4.926 1 98.62 90 ALA A CA 1
ATOM 726 C C . ALA A 1 90 ? -17.484 -11.289 3.785 1 98.62 90 ALA A C 1
ATOM 728 O O . ALA A 1 90 ? -16.609 -11.383 2.936 1 98.62 90 ALA A O 1
ATOM 729 N N . THR A 1 91 ? -18.391 -10.297 3.764 1 98.62 91 THR A N 1
ATOM 730 C CA . THR A 1 91 ? -18.484 -9.297 2.705 1 98.62 91 THR A CA 1
ATOM 731 C C . THR A 1 91 ? -17.703 -8.039 3.088 1 98.62 91 THR A C 1
ATOM 733 O O . THR A 1 91 ? -17.688 -7.645 4.258 1 98.62 91 THR A O 1
ATOM 736 N N . PHE A 1 92 ? -17.047 -7.418 2.211 1 98.75 92 PHE A N 1
ATOM 737 C CA . PHE A 1 92 ? -16.406 -6.109 2.324 1 98.75 92 PHE A CA 1
ATOM 738 C C . PHE A 1 92 ? -16.703 -5.262 1.09 1 98.75 92 PHE A C 1
ATOM 740 O O . PHE A 1 92 ? -17.219 -5.762 0.09 1 98.75 92 PHE A O 1
ATOM 747 N N . SER A 1 93 ? -16.375 -3.92 1.192 1 98.69 93 SER A N 1
ATOM 748 C CA . SER A 1 93 ? -16.75 -3.082 0.058 1 98.69 93 SER A CA 1
ATOM 749 C C . SER A 1 93 ? -15.898 -1.819 -0.002 1 98.69 93 SER A C 1
ATOM 751 O O . SER A 1 93 ? -15.344 -1.391 1.011 1 98.69 93 SER A O 1
ATOM 753 N N . THR A 1 94 ? -15.688 -1.327 -1.185 1 98.5 94 THR A N 1
ATOM 754 C CA . THR A 1 94 ? -15.398 0.087 -1.4 1 98.5 94 THR A CA 1
ATOM 755 C C . THR A 1 94 ? -16.688 0.867 -1.654 1 98.5 94 THR A C 1
ATOM 757 O O . THR A 1 94 ? -17.781 0.315 -1.553 1 98.5 94 THR A O 1
ATOM 760 N N . ILE A 1 95 ? -16.516 2.117 -1.96 1 98.31 95 ILE A N 1
ATOM 761 C CA . ILE A 1 95 ? -17.719 2.885 -2.268 1 98.31 95 ILE A CA 1
ATOM 762 C C . ILE A 1 95 ? -18.219 2.52 -3.662 1 98.31 95 ILE A C 1
ATOM 764 O O . ILE A 1 95 ? -19.344 2.848 -4.027 1 98.31 95 ILE A O 1
ATOM 768 N N . GLU A 1 96 ? -17.422 1.731 -4.449 1 98.12 96 GLU A N 1
ATOM 769 C CA . GLU A 1 96 ? -17.719 1.485 -5.855 1 98.12 96 GLU A CA 1
ATOM 770 C C . GLU A 1 96 ? -18.172 0.045 -6.078 1 98.12 96 GLU A C 1
ATOM 772 O O . GLU A 1 96 ? -18.891 -0.246 -7.039 1 98.12 96 GLU A O 1
ATOM 777 N N . TRP A 1 97 ? -17.734 -0.886 -5.234 1 98.62 97 TRP A N 1
ATOM 778 C CA . TRP A 1 97 ? -18.062 -2.295 -5.418 1 98.62 97 TRP A CA 1
ATOM 779 C C . TRP A 1 97 ? -18.016 -3.043 -4.094 1 98.62 97 TRP A C 1
ATOM 781 O O . TRP A 1 97 ? -17.453 -2.547 -3.109 1 98.62 97 TRP A O 1
ATOM 791 N N . GLU A 1 98 ? -18.656 -4.152 -4.059 1 98.56 98 GLU A N 1
ATOM 792 C CA . GLU A 1 98 ? -18.703 -5.074 -2.928 1 98.56 98 GLU A CA 1
ATOM 793 C C . GLU A 1 98 ? -18.266 -6.477 -3.342 1 98.56 98 GLU A C 1
ATOM 795 O O . GLU A 1 98 ? -18.5 -6.902 -4.473 1 98.56 98 GLU A O 1
ATOM 800 N N . SER A 1 99 ? -17.609 -7.164 -2.432 1 98.69 99 SER A N 1
ATOM 801 C CA . SER A 1 99 ? -17.109 -8.5 -2.738 1 98.69 99 SER A CA 1
ATOM 802 C C . SER A 1 99 ? -16.953 -9.344 -1.474 1 98.69 99 SER A C 1
ATOM 804 O O . SER A 1 99 ? -16.953 -8.805 -0.364 1 98.69 99 SER A O 1
ATOM 806 N N . LYS A 1 100 ? -16.969 -10.602 -1.658 1 98.62 100 LYS A N 1
ATOM 807 C CA . LYS A 1 100 ? -16.469 -11.531 -0.652 1 98.62 100 LYS A CA 1
ATOM 808 C C . LYS A 1 100 ? -15.023 -11.93 -0.947 1 98.62 100 LYS A C 1
ATOM 810 O O . LYS A 1 100 ? -14.391 -11.367 -1.845 1 98.62 100 LYS A O 1
ATOM 815 N N . GLY A 1 101 ? -14.438 -12.789 -0.052 1 98.56 101 GLY A N 1
ATOM 816 C CA . GLY A 1 101 ? -13.07 -13.234 -0.259 1 98.56 101 GLY A CA 1
ATOM 817 C C . GLY A 1 101 ? -12.953 -14.336 -1.3 1 98.56 101 GLY A C 1
ATOM 818 O O . GLY A 1 101 ? -13.945 -14.719 -1.92 1 98.56 101 GLY A O 1
ATOM 819 N N . PHE A 1 102 ? -11.828 -14.797 -1.542 1 98.69 102 PHE A N 1
ATOM 820 C CA . PHE A 1 102 ? -11.477 -15.859 -2.477 1 98.69 102 PHE A CA 1
ATOM 821 C C . PHE A 1 102 ? -10.82 -17.031 -1.751 1 98.69 102 PHE A C 1
ATOM 823 O O . PHE A 1 102 ? -11.5 -17.922 -1.253 1 98.69 102 PHE A O 1
ATOM 830 N N . TYR A 1 103 ? -9.531 -16.953 -1.528 1 98.69 103 TYR A N 1
ATOM 831 C CA . TYR A 1 103 ? -8.836 -17.984 -0.769 1 98.69 103 TYR A CA 1
ATOM 832 C C . TYR A 1 103 ? -7.387 -17.594 -0.508 1 98.69 103 TYR A C 1
ATOM 834 O O . TYR A 1 103 ? -6.902 -16.594 -1.044 1 98.69 103 TYR A O 1
ATOM 842 N N . ASN A 1 104 ? -6.727 -18.359 0.39 1 98.69 104 ASN A N 1
ATOM 843 C CA . ASN A 1 104 ? -5.301 -18.219 0.652 1 98.69 104 ASN A CA 1
ATOM 844 C C . ASN A 1 104 ? -4.512 -19.406 0.125 1 98.69 104 ASN A C 1
ATOM 846 O O . ASN A 1 104 ? -3.488 -19.781 0.697 1 98.69 104 ASN A O 1
ATOM 850 N N . TYR A 1 105 ? -5.02 -20.031 -0.921 1 98.75 105 TYR A N 1
ATOM 851 C CA . TYR A 1 105 ? -4.422 -21.219 -1.528 1 98.75 105 TYR A CA 1
ATOM 852 C C . TYR A 1 105 ? -3.145 -20.859 -2.279 1 98.75 105 TYR A C 1
ATOM 854 O O . TYR A 1 105 ? -2.193 -21.641 -2.312 1 98.75 105 TYR A O 1
ATOM 862 N N . CYS A 1 106 ? -3.027 -19.656 -2.852 1 98.69 106 CYS A N 1
ATOM 863 C CA . CYS A 1 106 ? -1.899 -19.266 -3.689 1 98.69 106 CYS A CA 1
ATOM 864 C C . CYS A 1 106 ? -1.243 -17.984 -3.162 1 98.69 106 CYS A C 1
ATOM 866 O O . CYS A 1 106 ? -1.431 -16.906 -3.723 1 98.69 106 CYS A O 1
ATOM 868 N N . PRO A 1 107 ? -0.294 -18.125 -2.213 1 98.62 107 PRO A N 1
ATOM 869 C CA . PRO A 1 107 ? 0.394 -16.938 -1.686 1 98.62 107 PRO A CA 1
ATOM 870 C C . PRO A 1 107 ? 1.181 -16.188 -2.756 1 98.62 107 PRO A C 1
ATOM 872 O O . PRO A 1 107 ? 1.348 -14.969 -2.662 1 98.62 107 PRO A O 1
ATOM 875 N N . ARG A 1 108 ? 1.568 -16.812 -3.791 1 98.31 108 ARG A N 1
ATOM 876 C CA . ARG A 1 108 ? 2.406 -16.234 -4.832 1 98.31 108 ARG A CA 1
ATOM 877 C C . ARG A 1 108 ? 1.638 -15.195 -5.637 1 98.31 108 ARG A C 1
ATOM 879 O O . ARG A 1 108 ? 2.238 -14.352 -6.309 1 98.31 108 ARG A O 1
ATOM 886 N N . ASP A 1 109 ? 0.333 -15.281 -5.598 1 98.31 109 ASP A N 1
ATOM 887 C CA . ASP A 1 109 ? -0.482 -14.367 -6.395 1 98.31 109 ASP A CA 1
ATOM 888 C C . ASP A 1 109 ? -0.492 -12.969 -5.789 1 98.31 109 ASP A C 1
ATOM 890 O O . ASP A 1 109 ? -0.659 -11.977 -6.504 1 98.31 109 ASP A O 1
ATOM 894 N N . VAL A 1 110 ? -0.288 -12.898 -4.457 1 98.12 110 VAL A N 1
ATOM 895 C CA . VAL A 1 110 ? -0.685 -11.656 -3.791 1 98.12 110 VAL A CA 1
ATOM 896 C C . VAL A 1 110 ? 0.556 -10.906 -3.314 1 98.12 110 VAL A C 1
ATOM 898 O O . VAL A 1 110 ? 0.506 -9.695 -3.084 1 98.12 110 VAL A O 1
ATOM 901 N N . MET A 1 111 ? 1.702 -11.609 -3.227 1 98.5 111 MET A N 1
ATOM 902 C CA . MET A 1 111 ? 2.916 -10.984 -2.711 1 98.5 111 MET A CA 1
ATOM 903 C C . MET A 1 111 ? 4.125 -11.359 -3.564 1 98.5 111 MET A C 1
ATOM 905 O O . MET A 1 111 ? 4.25 -12.5 -4 1 98.5 111 MET A O 1
ATOM 909 N N . LEU A 1 112 ? 4.973 -10.422 -3.793 1 98.81 112 LEU A N 1
ATOM 910 C CA . LEU A 1 112 ? 6.223 -10.602 -4.52 1 98.81 112 LEU A CA 1
ATOM 911 C C . LEU A 1 112 ? 7.422 -10.422 -3.594 1 98.81 112 LEU A C 1
ATOM 913 O O . LEU A 1 112 ? 7.531 -9.406 -2.904 1 98.81 112 LEU A O 1
ATOM 917 N N . VAL A 1 113 ? 8.242 -11.414 -3.48 1 98.75 113 VAL A N 1
ATOM 918 C CA . VAL A 1 113 ? 9.508 -11.273 -2.766 1 98.75 113 VAL A CA 1
ATOM 919 C C . VAL A 1 113 ? 10.641 -11.039 -3.76 1 98.75 113 VAL A C 1
ATOM 921 O O . VAL A 1 113 ? 10.836 -11.82 -4.691 1 98.75 113 VAL A O 1
ATOM 924 N N . ILE A 1 114 ? 11.352 -10.008 -3.643 1 98 114 ILE A N 1
ATOM 925 C CA . ILE A 1 114 ? 12.5 -9.672 -4.48 1 98 114 ILE A CA 1
ATOM 926 C C . ILE A 1 114 ? 13.602 -9.047 -3.627 1 98 114 ILE A C 1
ATOM 928 O O . ILE A 1 114 ? 13.438 -7.934 -3.117 1 98 114 ILE A O 1
ATOM 932 N N . GLY A 1 115 ? 14.773 -9.711 -3.535 1 96.94 115 GLY A N 1
ATOM 933 C CA . GLY A 1 115 ? 15.75 -9.305 -2.531 1 96.94 115 GLY A CA 1
ATOM 934 C C . GLY A 1 115 ? 15.211 -9.383 -1.115 1 96.94 115 GLY A C 1
ATOM 935 O O . GLY A 1 115 ? 14.711 -10.422 -0.689 1 96.94 115 GLY A O 1
ATOM 936 N N . ASN A 1 116 ? 15.367 -8.281 -0.443 1 97.12 116 ASN A N 1
ATOM 937 C CA . ASN A 1 116 ? 14.844 -8.234 0.916 1 97.12 116 ASN A CA 1
ATOM 938 C C . ASN A 1 116 ? 13.508 -7.5 0.972 1 97.12 116 ASN A C 1
ATOM 940 O O . ASN A 1 116 ? 13.086 -7.043 2.037 1 97.12 116 ASN A O 1
ATOM 944 N N . HIS A 1 117 ? 12.836 -7.32 -0.193 1 97.81 117 HIS A N 1
ATOM 945 C CA . HIS A 1 117 ? 11.523 -6.68 -0.272 1 97.81 117 HIS A CA 1
ATOM 946 C C . HIS A 1 117 ? 10.406 -7.711 -0.267 1 97.81 117 HIS A C 1
ATOM 948 O O . HIS A 1 117 ? 10.531 -8.773 -0.887 1 97.81 117 HIS A O 1
ATOM 954 N N . ILE A 1 118 ? 9.406 -7.461 0.446 1 98.75 118 ILE A N 1
ATOM 955 C CA . ILE A 1 118 ? 8.094 -8.086 0.285 1 98.75 118 ILE A CA 1
ATOM 956 C C . ILE A 1 118 ? 7.082 -7.055 -0.198 1 98.75 118 ILE A C 1
ATOM 958 O O . ILE A 1 118 ? 6.781 -6.094 0.514 1 98.75 118 ILE A O 1
ATOM 962 N N . ILE A 1 119 ? 6.555 -7.246 -1.396 1 98.88 119 ILE A N 1
ATOM 963 C CA . ILE A 1 119 ? 5.652 -6.281 -2.012 1 98.88 119 ILE A CA 1
ATOM 964 C C . ILE A 1 119 ? 4.254 -6.879 -2.125 1 98.88 119 ILE A C 1
ATOM 966 O O . ILE A 1 119 ? 4.066 -7.918 -2.764 1 98.88 119 ILE A O 1
ATOM 970 N N . GLU A 1 120 ? 3.268 -6.305 -1.444 1 98.88 120 GLU A N 1
ATOM 971 C CA . GLU A 1 120 ? 1.879 -6.617 -1.767 1 98.88 120 GLU A CA 1
ATOM 972 C C . GLU A 1 120 ? 1.481 -6.039 -3.123 1 98.88 120 GLU A C 1
ATOM 974 O O . GLU A 1 120 ? 1.522 -4.824 -3.32 1 98.88 120 GLU A O 1
ATOM 979 N N . THR A 1 121 ? 1.082 -6.871 -4.004 1 98.81 121 THR A N 1
ATOM 980 C CA . THR A 1 121 ? 0.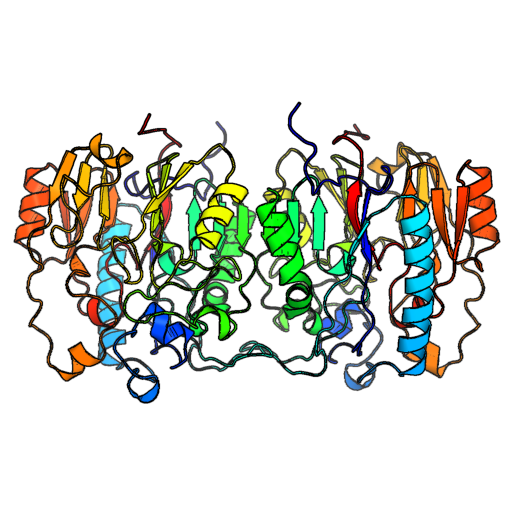828 -6.426 -5.367 1 98.81 121 THR A CA 1
ATOM 981 C C . THR A 1 121 ? -0.61 -5.941 -5.52 1 98.81 121 THR A C 1
ATOM 983 O O . THR A 1 121 ? -1.475 -6.277 -4.711 1 98.81 121 THR A O 1
ATOM 986 N N . PRO A 1 122 ? -0.872 -5.055 -6.434 1 98.75 122 PRO A N 1
ATOM 987 C CA . PRO A 1 122 ? -2.221 -4.543 -6.699 1 98.75 122 PRO A CA 1
ATOM 988 C C . PRO A 1 122 ? -3.072 -5.52 -7.508 1 98.75 122 PRO A C 1
ATOM 990 O O . PRO A 1 122 ? -3.338 -5.285 -8.688 1 98.75 122 PRO A O 1
ATOM 993 N N . ASN A 1 123 ? -3.611 -6.543 -6.855 1 98.81 123 ASN A N 1
ATOM 994 C CA . ASN A 1 123 ? -4.293 -7.66 -7.5 1 98.81 123 ASN A CA 1
ATOM 995 C C . ASN A 1 123 ? -5.535 -7.199 -8.25 1 98.81 123 ASN A C 1
ATOM 997 O O . ASN A 1 123 ? -6.23 -6.281 -7.812 1 98.81 123 ASN A O 1
ATOM 1001 N N . VAL A 1 124 ? -5.84 -7.898 -9.266 1 98.69 124 VAL A N 1
ATOM 1002 C CA . VAL A 1 124 ? -6.875 -7.52 -10.219 1 98.69 124 VAL A CA 1
ATOM 1003 C C . VAL A 1 124 ? -8.242 -7.941 -9.688 1 98.69 124 VAL A C 1
ATOM 1005 O O . VAL A 1 124 ? -9.219 -7.191 -9.805 1 98.69 124 VAL A O 1
ATOM 1008 N N . ILE A 1 125 ? -8.344 -9.125 -9.125 1 98.88 125 ILE A N 1
ATOM 1009 C CA . ILE A 1 125 ? -9.625 -9.672 -8.688 1 98.88 125 ILE A CA 1
ATOM 1010 C C . ILE A 1 125 ? -10.07 -8.961 -7.406 1 98.88 125 ILE A C 1
ATOM 1012 O O . ILE A 1 125 ? -9.367 -8.984 -6.398 1 98.88 125 ILE A O 1
ATOM 1016 N N . ARG A 1 126 ? -11.266 -8.383 -7.406 1 98.94 126 ARG A N 1
ATOM 1017 C CA . ARG A 1 126 ? -11.805 -7.637 -6.273 1 98.94 126 ARG A CA 1
ATOM 1018 C C . ARG A 1 126 ? -11.844 -8.5 -5.016 1 98.94 126 ARG A C 1
ATOM 1020 O O . ARG A 1 126 ? -11.539 -8.023 -3.922 1 98.94 126 ARG A O 1
ATOM 1027 N N . SER A 1 127 ? -12.062 -9.75 -5.16 1 98.88 127 SER A N 1
ATOM 1028 C CA . SER A 1 127 ? -12.172 -10.672 -4.035 1 98.88 127 SER A CA 1
ATOM 1029 C C . SER A 1 127 ? -10.844 -10.836 -3.314 1 98.88 127 SER A C 1
ATOM 1031 O O . SER A 1 127 ? -10.789 -11.344 -2.193 1 98.88 127 SER A O 1
ATOM 1033 N N . ARG A 1 128 ? -9.75 -10.414 -3.93 1 98.69 128 ARG A N 1
ATOM 1034 C CA . ARG A 1 128 ? -8.43 -10.57 -3.326 1 98.69 128 ARG A CA 1
ATOM 1035 C C . ARG A 1 128 ? -8.016 -9.305 -2.582 1 98.69 128 ARG A C 1
ATOM 1037 O O . ARG A 1 128 ? -6.926 -9.25 -2.01 1 98.69 128 ARG A O 1
ATOM 1044 N N . ALA A 1 129 ? -8.883 -8.297 -2.547 1 98.38 129 ALA A N 1
ATOM 1045 C CA . ALA A 1 129 ? -8.508 -6.969 -2.076 1 98.38 129 ALA A CA 1
ATOM 1046 C C . ALA A 1 129 ? -8.055 -7.008 -0.619 1 98.38 129 ALA A C 1
ATOM 1048 O O . ALA A 1 129 ? -7.246 -6.184 -0.189 1 98.38 129 ALA A O 1
ATOM 1049 N N . GLN A 1 130 ? -8.516 -7.984 0.185 1 97.5 130 GLN A N 1
ATOM 1050 C CA . GLN A 1 130 ? -8.156 -8.047 1.598 1 97.5 130 GLN A CA 1
ATOM 1051 C C . GLN A 1 130 ? -7.379 -9.328 1.907 1 97.5 130 GLN A C 1
ATOM 1053 O O . GLN A 1 130 ? -7.176 -9.672 3.074 1 97.5 130 GLN A O 1
ATOM 1058 N N . GLU A 1 131 ? -6.98 -10.016 0.872 1 98.31 131 GLU A N 1
ATOM 1059 C CA . GLU A 1 131 ? -6.367 -11.328 1.038 1 98.31 131 GLU A CA 1
ATOM 1060 C C . GLU A 1 131 ? -5.066 -11.234 1.833 1 98.31 131 GLU A C 1
ATOM 1062 O O . GLU A 1 131 ? -4.75 -12.133 2.623 1 98.31 131 GLU A O 1
ATOM 1067 N N . ALA A 1 132 ? -4.344 -10.156 1.691 1 98.06 132 ALA A N 1
ATOM 1068 C CA . ALA A 1 132 ? -3.055 -9.969 2.355 1 98.06 132 ALA A CA 1
ATOM 1069 C C . ALA A 1 132 ? -3.225 -9.891 3.869 1 98.06 132 ALA A C 1
ATOM 1071 O O . ALA A 1 132 ? -2.27 -10.102 4.621 1 98.06 132 ALA A O 1
ATOM 1072 N N . PHE A 1 133 ? -4.453 -9.625 4.379 1 98.25 133 PHE A N 1
ATOM 1073 C CA . PHE A 1 133 ? -4.691 -9.453 5.809 1 98.25 133 PHE A CA 1
ATOM 1074 C C . PHE A 1 133 ? -4.441 -10.758 6.559 1 98.25 133 PHE A C 1
ATOM 1076 O O . PHE A 1 133 ? -4.023 -10.742 7.719 1 98.25 133 PHE A O 1
ATOM 1083 N N . SER A 1 134 ? -4.574 -11.891 5.887 1 98.06 134 SER A N 1
ATOM 1084 C CA . SER A 1 134 ? -4.363 -13.188 6.52 1 98.06 134 SER A CA 1
ATOM 1085 C C . SER A 1 134 ? -2.883 -13.453 6.777 1 98.06 134 SER A C 1
ATOM 1087 O O . SER A 1 134 ? -2.525 -14.375 7.504 1 98.06 134 SER A O 1
ATOM 1089 N N . TYR A 1 135 ? -2.01 -12.625 6.203 1 98.5 135 TYR A N 1
ATOM 1090 C CA . TYR A 1 135 ? -0.566 -12.758 6.352 1 98.5 135 TYR A CA 1
ATOM 1091 C C . TYR A 1 135 ? -0.019 -11.727 7.332 1 98.5 135 TYR A C 1
ATOM 1093 O O . TYR A 1 135 ? 1.19 -11.664 7.562 1 98.5 135 TYR A O 1
ATOM 1101 N N . ARG A 1 136 ? -0.856 -10.906 7.922 1 98.06 136 ARG A N 1
ATOM 1102 C CA . ARG A 1 136 ? -0.448 -9.695 8.625 1 98.06 136 ARG A CA 1
ATOM 1103 C C . ARG A 1 136 ? 0.526 -10.016 9.75 1 98.06 136 ARG A C 1
ATOM 1105 O O . ARG A 1 136 ? 1.571 -9.375 9.875 1 98.06 136 ARG A O 1
ATOM 1112 N N . THR A 1 137 ? 0.27 -11.047 10.57 1 97.75 137 THR A N 1
ATOM 1113 C CA . THR A 1 137 ? 1.13 -11.391 11.695 1 97.75 137 THR A CA 1
ATOM 1114 C C . THR A 1 137 ? 2.535 -11.742 11.219 1 97.75 137 THR A C 1
ATOM 1116 O O . THR A 1 137 ? 3.523 -11.234 11.75 1 97.75 137 THR A O 1
ATOM 1119 N N . MET A 1 138 ? 2.645 -12.578 10.219 1 97.94 138 MET A N 1
ATOM 1120 C CA . MET A 1 138 ? 3.969 -12.977 9.75 1 97.94 138 MET A CA 1
ATOM 1121 C C . MET A 1 138 ? 4.672 -11.828 9.039 1 97.94 138 MET A C 1
ATOM 1123 O O . MET A 1 138 ? 5.895 -11.703 9.109 1 97.94 138 MET A O 1
ATOM 1127 N N . MET A 1 139 ? 3.881 -10.945 8.336 1 98.5 139 MET A N 1
ATOM 1128 C CA . MET A 1 139 ? 4.5 -9.805 7.672 1 98.5 139 MET A CA 1
ATOM 1129 C C . MET A 1 139 ? 5.109 -8.844 8.688 1 98.5 139 MET A C 1
ATOM 1131 O O . MET A 1 139 ? 6.184 -8.281 8.453 1 98.5 139 MET A O 1
ATOM 1135 N N . VAL A 1 140 ? 4.426 -8.648 9.828 1 98.44 140 VAL A N 1
ATOM 1136 C CA . VAL A 1 140 ? 4.965 -7.809 10.891 1 98.44 140 VAL A CA 1
ATOM 1137 C C . VAL A 1 140 ? 6.254 -8.422 11.438 1 98.44 140 VAL A C 1
ATOM 1139 O O . VAL A 1 140 ? 7.219 -7.703 11.711 1 98.44 140 VAL A O 1
ATOM 1142 N N . ASP A 1 141 ? 6.281 -9.75 11.562 1 98.12 141 ASP A N 1
ATOM 1143 C CA . ASP A 1 141 ? 7.496 -10.43 12.008 1 98.12 141 ASP A CA 1
ATOM 1144 C C . ASP A 1 141 ? 8.641 -10.211 11.023 1 98.12 141 ASP A C 1
ATOM 1146 O O . ASP A 1 141 ? 9.781 -9.977 11.422 1 98.12 141 ASP A O 1
ATOM 1150 N N . TYR A 1 142 ? 8.352 -10.305 9.734 1 98.44 142 TYR A N 1
ATOM 1151 C CA . TYR A 1 142 ? 9.383 -10.086 8.719 1 98.44 142 TYR A CA 1
ATOM 1152 C C . TYR A 1 142 ? 9.875 -8.648 8.734 1 98.44 142 TYR A C 1
ATOM 1154 O O . TYR A 1 142 ? 11.062 -8.383 8.562 1 98.44 142 TYR A O 1
ATOM 1162 N N . LEU A 1 143 ? 8.953 -7.711 8.93 1 98.25 143 LEU A N 1
ATOM 1163 C CA . LEU A 1 143 ? 9.344 -6.312 9.062 1 98.25 143 LEU A CA 1
ATOM 1164 C C . LEU A 1 143 ? 10.32 -6.133 10.227 1 98.25 143 LEU A C 1
ATOM 1166 O O . LEU A 1 143 ? 11.352 -5.473 10.078 1 98.25 143 LEU A O 1
ATOM 1170 N N . LYS A 1 144 ? 9.992 -6.719 11.336 1 97.19 144 LYS A N 1
ATOM 1171 C CA . LYS A 1 144 ? 10.82 -6.605 12.539 1 97.19 144 LYS A CA 1
ATOM 1172 C C . LYS A 1 144 ? 12.195 -7.238 12.32 1 97.19 144 LYS A C 1
ATOM 1174 O O . LYS A 1 144 ? 13.164 -6.863 12.984 1 97.19 144 LYS A O 1
ATOM 1179 N N . SER A 1 145 ? 12.242 -8.141 11.383 1 96.75 145 SER A N 1
ATOM 1180 C CA . SER A 1 145 ? 13.508 -8.797 11.078 1 96.75 145 SER A CA 1
ATOM 1181 C C . SER A 1 145 ? 14.352 -7.957 10.117 1 96.75 145 SER A C 1
ATOM 1183 O O . SER A 1 145 ? 15.5 -8.305 9.828 1 96.75 145 SER A O 1
ATOM 1185 N N . GLY A 1 146 ? 13.773 -6.875 9.586 1 96.62 146 GLY A N 1
ATOM 1186 C CA . GLY A 1 146 ? 14.539 -5.965 8.75 1 96.62 146 GLY A CA 1
ATOM 1187 C C . GLY A 1 146 ? 14.102 -5.977 7.297 1 96.62 146 GLY A C 1
ATOM 1188 O O . GLY A 1 146 ? 14.633 -5.219 6.477 1 96.62 146 GLY A O 1
ATOM 1189 N N . ALA A 1 147 ? 13.078 -6.762 6.945 1 97.94 147 ALA A N 1
ATOM 1190 C CA . ALA A 1 147 ? 12.586 -6.816 5.574 1 97.94 147 ALA A CA 1
ATOM 1191 C C . ALA A 1 147 ? 11.828 -5.543 5.215 1 97.94 147 ALA A C 1
ATOM 1193 O O . ALA A 1 147 ? 11.141 -4.961 6.059 1 97.94 147 ALA A O 1
ATOM 1194 N N . LYS A 1 148 ? 11.977 -5.094 4.012 1 98.06 148 LYS A N 1
ATOM 1195 C CA . LYS A 1 148 ? 11.164 -3.996 3.498 1 98.06 148 LYS A CA 1
ATOM 1196 C C . LYS A 1 148 ? 9.805 -4.5 3.014 1 98.06 148 LYS A C 1
ATOM 1198 O O . LYS A 1 148 ? 9.688 -4.996 1.892 1 98.06 148 LYS A O 1
ATOM 1203 N N . TRP A 1 149 ? 8.844 -4.402 3.854 1 98.75 149 TRP A N 1
ATOM 1204 C CA . TRP A 1 149 ? 7.473 -4.816 3.555 1 98.75 149 TRP A CA 1
ATOM 1205 C C . TRP A 1 149 ? 6.602 -3.611 3.211 1 98.75 149 TRP A C 1
ATOM 1207 O O . TRP A 1 149 ? 6.422 -2.713 4.035 1 98.75 149 TRP A O 1
ATOM 1217 N N . TYR A 1 150 ? 6.082 -3.504 1.933 1 98.81 150 TYR A N 1
ATOM 1218 C CA . TYR A 1 150 ? 5.219 -2.408 1.503 1 98.81 150 TYR A CA 1
ATOM 1219 C C . TYR A 1 150 ? 4.242 -2.873 0.431 1 98.81 150 TYR A C 1
ATOM 1221 O O . TYR A 1 150 ? 4.195 -4.059 0.097 1 98.81 150 TYR A O 1
ATOM 1229 N N . SER A 1 151 ? 3.361 -1.998 0.065 1 98.81 151 SER A N 1
ATOM 1230 C CA . SER A 1 151 ? 2.318 -2.32 -0.904 1 98.81 151 SER A CA 1
ATOM 1231 C C . SER A 1 151 ? 2.381 -1.39 -2.111 1 98.81 151 SER A C 1
ATOM 1233 O O . SER A 1 151 ? 2.768 -0.226 -1.986 1 98.81 151 SER A O 1
ATOM 1235 N N . ALA A 1 152 ? 2.09 -1.974 -3.281 1 98.75 152 ALA A N 1
ATOM 1236 C CA . ALA A 1 152 ? 1.631 -1.072 -4.336 1 98.75 152 ALA A CA 1
ATOM 1237 C C . ALA A 1 152 ? 0.386 -0.305 -3.896 1 98.75 152 ALA A C 1
ATOM 1239 O O . ALA A 1 152 ? -0.304 -0.713 -2.959 1 98.75 152 ALA A O 1
ATOM 1240 N N . PRO A 1 153 ? 0.194 0.917 -4.5 1 98.25 153 PRO A N 1
ATOM 1241 C CA . PRO A 1 153 ? -1.099 1.537 -4.203 1 98.25 153 PRO A CA 1
ATOM 1242 C C . PRO A 1 153 ? -2.277 0.603 -4.469 1 98.25 153 PRO A C 1
ATOM 1244 O O . PRO A 1 153 ? -2.363 0.003 -5.543 1 98.25 153 PRO A O 1
ATOM 1247 N N . LYS A 1 154 ? -3.135 0.458 -3.451 1 97.94 154 LYS A N 1
ATOM 1248 C CA . LYS A 1 154 ? -4.305 -0.39 -3.668 1 97.94 154 LYS A CA 1
ATOM 1249 C C . LYS A 1 154 ? -5.121 0.097 -4.859 1 97.94 154 LYS A C 1
ATOM 1251 O O . LYS A 1 154 ? -5.488 1.271 -4.93 1 97.94 154 LYS A O 1
ATOM 1256 N N . PRO A 1 155 ? -5.367 -0.748 -5.789 1 98.5 155 PRO A N 1
ATOM 1257 C CA . PRO A 1 155 ? -6.141 -0.298 -6.949 1 98.5 155 PRO A CA 1
ATOM 1258 C C . PRO A 1 155 ? -7.613 -0.056 -6.617 1 98.5 155 PRO A C 1
ATOM 1260 O O . PRO A 1 155 ? -8.18 -0.74 -5.762 1 98.5 155 PRO A O 1
ATOM 1263 N N . MET A 1 156 ? -8.203 0.889 -7.32 1 98.62 156 MET A N 1
ATOM 1264 C CA . MET A 1 156 ? -9.617 1.194 -7.137 1 98.62 156 MET A CA 1
ATOM 1265 C C . MET A 1 156 ? -10.492 0.116 -7.766 1 98.62 156 MET A C 1
ATOM 1267 O O . MET A 1 156 ? -11.609 -0.134 -7.301 1 98.62 156 MET A O 1
ATOM 1271 N N . LEU A 1 157 ? -10.062 -0.497 -8.859 1 98.81 157 LEU A N 1
ATOM 1272 C CA . LEU A 1 157 ? -10.727 -1.599 -9.555 1 98.81 157 LEU A CA 1
ATOM 1273 C C . LEU A 1 157 ? -12.117 -1.191 -10.016 1 98.81 157 LEU A C 1
ATOM 1275 O O . LEU A 1 157 ? -13.094 -1.92 -9.797 1 98.81 157 LEU A O 1
ATOM 1279 N N . LEU A 1 158 ? -12.164 0.035 -10.562 1 98.75 158 LEU A N 1
ATOM 1280 C CA . LEU A 1 158 ? -13.422 0.498 -11.141 1 98.75 158 LEU A CA 1
ATOM 1281 C C . LEU A 1 158 ? -13.812 -0.349 -12.344 1 98.75 158 LEU A C 1
ATOM 1283 O O . LEU A 1 158 ? -12.953 -0.963 -12.984 1 98.75 158 LEU A O 1
ATOM 1287 N N . ASP A 1 159 ? -15.078 -0.36 -12.695 1 98.62 159 ASP A N 1
ATOM 1288 C CA . ASP A 1 159 ? -15.562 -1.139 -13.836 1 98.62 159 ASP A CA 1
ATOM 1289 C C . ASP A 1 159 ? -14.812 -0.761 -15.117 1 98.62 159 ASP A C 1
ATOM 1291 O O . ASP A 1 159 ? -14.594 -1.606 -15.984 1 98.62 159 ASP A O 1
ATOM 1295 N N . SER A 1 160 ? -14.375 0.525 -15.234 1 98.56 160 SER A N 1
ATOM 1296 C CA . SER A 1 160 ? -13.688 0.998 -16.438 1 98.56 160 SER A CA 1
ATOM 1297 C C . SER A 1 160 ? -12.391 0.232 -16.656 1 98.56 160 SER A C 1
ATOM 1299 O O . SER A 1 160 ? -11.953 0.066 -17.797 1 98.56 160 SER A O 1
ATOM 1301 N N . LEU A 1 161 ? -11.789 -0.287 -15.609 1 98.69 161 LEU A N 1
ATOM 1302 C CA . LEU A 1 161 ? -10.562 -1.062 -15.703 1 98.69 161 LEU A CA 1
ATOM 1303 C C . LEU A 1 161 ? -10.789 -2.355 -16.484 1 98.69 161 LEU A C 1
ATOM 1305 O O . LEU A 1 161 ? -9.844 -2.918 -17.047 1 98.69 161 LEU A O 1
ATOM 1309 N N . PHE A 1 162 ? -12.039 -2.768 -16.562 1 98.69 162 PHE A N 1
ATOM 1310 C CA . PHE A 1 162 ? -12.352 -4.094 -17.094 1 98.69 162 PHE A CA 1
ATOM 1311 C C . PHE A 1 162 ? -13.18 -3.994 -18.359 1 98.69 162 PHE A C 1
ATOM 1313 O O . PHE A 1 162 ? -13.734 -4.992 -18.828 1 98.69 162 PHE A O 1
ATOM 1320 N N . ASP A 1 163 ? -13.383 -2.762 -18.875 1 98.19 163 ASP A N 1
ATOM 1321 C CA . ASP A 1 163 ? -14.039 -2.553 -20.156 1 98.19 163 ASP A CA 1
ATOM 1322 C C . ASP A 1 163 ? -13.109 -2.895 -21.328 1 98.19 163 ASP A C 1
ATOM 1324 O O . ASP A 1 163 ? -12.531 -2 -21.938 1 98.19 163 ASP A O 1
ATOM 1328 N N . VAL A 1 164 ? -12.977 -4.211 -21.578 1 97.81 164 VAL A N 1
ATOM 1329 C CA . VAL A 1 164 ? -11.938 -4.68 -22.5 1 97.81 164 VAL A CA 1
ATOM 1330 C C . VAL A 1 164 ? -12.516 -5.742 -23.438 1 97.81 164 VAL A C 1
ATOM 1332 O O . VAL A 1 164 ? -13.633 -6.215 -23.234 1 97.81 164 VAL A O 1
ATOM 1335 N N . ASP A 1 165 ? -11.719 -6.078 -24.531 1 96.56 165 ASP A N 1
ATOM 1336 C CA . ASP A 1 165 ? -12.016 -7.215 -25.391 1 96.56 165 ASP A CA 1
ATOM 1337 C C . ASP A 1 165 ? -11.75 -8.531 -24.672 1 96.56 165 ASP A C 1
ATOM 1339 O O . ASP A 1 165 ? -10.602 -8.875 -24.375 1 96.56 165 ASP A O 1
ATOM 1343 N N . LEU A 1 166 ? -12.781 -9.266 -24.422 1 96 166 LEU A N 1
ATOM 1344 C CA . LEU A 1 166 ? -12.68 -10.492 -23.641 1 96 166 LEU A CA 1
ATOM 1345 C C . LEU A 1 166 ? -11.961 -11.578 -24.438 1 96 166 LEU A C 1
ATOM 1347 O O . LEU A 1 166 ? -11.562 -12.602 -23.875 1 96 166 LEU A O 1
ATOM 1351 N N . ASN A 1 167 ? -11.711 -11.391 -25.734 1 95.06 167 ASN A N 1
ATOM 1352 C CA . ASN A 1 167 ? -10.898 -12.312 -26.516 1 95.06 167 ASN A CA 1
ATOM 1353 C C . ASN A 1 167 ? -9.406 -12.117 -26.25 1 95.06 167 ASN A C 1
ATOM 1355 O O . ASN A 1 167 ? -8.594 -13 -26.531 1 95.06 167 ASN A O 1
ATOM 1359 N N . LYS A 1 168 ? -9.086 -10.961 -25.781 1 95.69 168 LYS A N 1
ATOM 1360 C CA . LYS A 1 168 ? -7.734 -10.617 -25.344 1 95.69 168 LYS A CA 1
ATOM 1361 C C . LYS A 1 168 ? -7.766 -9.875 -24.016 1 95.69 168 LYS A C 1
ATOM 1363 O O . LYS A 1 168 ? -7.309 -8.734 -23.906 1 95.69 168 LYS A O 1
ATOM 1368 N N . PRO A 1 169 ? -8.297 -10.609 -23.062 1 96.75 169 PRO A N 1
ATOM 1369 C CA . PRO A 1 169 ? -8.547 -9.93 -21.781 1 96.75 169 PRO A CA 1
ATOM 1370 C C . PRO A 1 169 ? -7.277 -9.406 -21.125 1 96.75 169 PRO A C 1
ATOM 1372 O O . PRO A 1 169 ? -6.344 -10.18 -20.875 1 96.75 169 PRO A O 1
ATOM 1375 N N . THR A 1 170 ? -7.141 -8.133 -20.906 1 98.12 170 THR A N 1
ATOM 1376 C CA . THR A 1 170 ? -6.117 -7.391 -20.172 1 98.12 170 THR A CA 1
ATOM 1377 C C . THR A 1 170 ? -6.703 -6.121 -19.562 1 98.12 170 THR A C 1
ATOM 1379 O O . THR A 1 170 ? -7.305 -5.309 -20.266 1 98.12 170 THR A O 1
ATOM 1382 N N . PRO A 1 171 ? -6.566 -5.965 -18.266 1 98.62 171 PRO A N 1
ATOM 1383 C CA . PRO A 1 171 ? -7.117 -4.727 -17.703 1 98.62 171 PRO A CA 1
ATOM 1384 C C . PRO A 1 171 ? -6.59 -3.477 -18.391 1 98.62 171 PRO A C 1
ATOM 1386 O O . PRO A 1 171 ? -5.445 -3.457 -18.859 1 98.62 171 PRO A O 1
ATOM 1389 N N . CYS A 1 172 ? -7.438 -2.447 -18.438 1 98.5 172 CYS A N 1
ATOM 1390 C CA . CYS A 1 172 ? -7.012 -1.153 -18.953 1 98.5 172 CYS A CA 1
ATOM 1391 C C . CYS A 1 172 ? -5.902 -0.553 -18.109 1 98.5 172 CYS A C 1
ATOM 1393 O O . CYS A 1 172 ? -5.609 -1.058 -17.016 1 98.5 172 CYS A O 1
ATOM 1395 N N . ASN A 1 173 ? -5.289 0.45 -18.625 1 98.06 173 ASN A N 1
ATOM 1396 C CA . ASN A 1 173 ? -4.137 1.055 -17.969 1 98.06 173 ASN A CA 1
ATOM 1397 C C . ASN A 1 173 ? -4.531 2.307 -17.188 1 98.06 173 ASN A C 1
ATOM 1399 O O . ASN A 1 173 ? -3.814 3.309 -17.219 1 98.06 173 ASN A O 1
ATOM 1403 N N . ASP A 1 174 ? -5.691 2.277 -16.516 1 97.94 174 ASP A N 1
ATOM 1404 C CA . ASP A 1 174 ? -6.16 3.391 -15.695 1 97.94 174 ASP A CA 1
ATOM 1405 C C . ASP A 1 174 ? -5.316 3.537 -14.43 1 97.94 174 ASP A C 1
ATOM 1407 O O . ASP A 1 174 ? -5.176 4.637 -13.898 1 97.94 174 ASP A O 1
ATOM 1411 N N . GLU A 1 175 ? -4.844 2.467 -13.914 1 98.62 175 GLU A N 1
ATOM 1412 C CA . GLU A 1 175 ? -4.008 2.361 -12.719 1 98.62 175 GLU A CA 1
ATOM 1413 C C . GLU A 1 175 ? -3.184 1.077 -12.734 1 98.62 175 GLU A C 1
ATOM 1415 O O . GLU A 1 175 ? -3.475 0.155 -13.5 1 98.62 175 GLU A O 1
ATOM 1420 N N . PRO A 1 176 ? -2.074 1.007 -12.008 1 98.81 176 PRO A N 1
ATOM 1421 C CA . PRO A 1 176 ? -1.314 -0.244 -11.945 1 98.81 176 PRO A CA 1
ATOM 1422 C C . PRO A 1 176 ? -2.135 -1.403 -11.383 1 98.81 176 PRO A C 1
ATOM 1424 O O . PRO A 1 176 ? -2.785 -1.26 -10.344 1 98.81 176 PRO A O 1
ATOM 1427 N N . ALA A 1 177 ? -2.15 -2.475 -12.062 1 98.88 177 ALA A N 1
ATOM 1428 C CA . ALA A 1 177 ? -2.832 -3.688 -11.617 1 98.88 177 ALA A CA 1
ATOM 1429 C C . ALA A 1 177 ? -2.102 -4.938 -12.102 1 98.88 177 ALA A C 1
ATOM 1431 O O . ALA A 1 177 ? -1.872 -5.102 -13.305 1 98.88 177 ALA A O 1
ATOM 1432 N N . PHE A 1 178 ? -1.697 -5.785 -11.148 1 98.88 178 PHE A N 1
ATOM 1433 C CA . PHE A 1 178 ? -1.068 -7.043 -11.531 1 98.88 178 PHE A CA 1
ATOM 1434 C C . PHE A 1 178 ? -0.999 -7.996 -10.344 1 98.88 178 PHE A C 1
ATOM 1436 O O . PHE A 1 178 ? -1.048 -7.562 -9.188 1 98.88 178 PHE A O 1
ATOM 1443 N N . ASP A 1 179 ? -0.966 -9.266 -10.594 1 98.75 179 ASP A N 1
ATOM 1444 C CA . ASP A 1 179 ? -0.637 -10.297 -9.609 1 98.75 179 ASP A CA 1
ATOM 1445 C C . ASP A 1 179 ? 0.865 -10.57 -9.586 1 98.75 179 ASP A C 1
ATOM 1447 O O . ASP A 1 179 ? 1.535 -10.484 -10.617 1 98.75 179 ASP A O 1
ATOM 1451 N N . ALA A 1 180 ? 1.344 -10.93 -8.43 1 98.75 180 ALA A N 1
ATOM 1452 C CA . ALA A 1 180 ? 2.766 -11.234 -8.297 1 98.75 180 ALA A CA 1
ATOM 1453 C C . ALA A 1 180 ? 3.162 -12.406 -9.188 1 98.75 180 ALA A C 1
ATOM 1455 O O . ALA A 1 180 ? 4.277 -12.445 -9.711 1 98.75 180 ALA A O 1
ATOM 1456 N N . ALA A 1 181 ? 2.227 -13.312 -9.445 1 98.38 181 ALA A N 1
ATOM 1457 C CA . ALA A 1 181 ? 2.492 -14.539 -10.203 1 98.38 181 ALA A CA 1
ATOM 1458 C C . ALA A 1 181 ? 2.656 -14.234 -11.688 1 98.38 181 ALA A C 1
ATOM 1460 O O . ALA A 1 181 ? 3.014 -15.125 -12.469 1 98.38 181 ALA A O 1
ATOM 1461 N N . ASN A 1 182 ? 2.434 -12.977 -12.078 1 98.31 182 ASN A N 1
ATOM 1462 C CA . ASN A 1 182 ? 2.725 -12.562 -13.445 1 98.31 182 ASN A CA 1
ATOM 1463 C C . ASN A 1 182 ? 4.223 -12.383 -13.664 1 98.31 182 ASN A C 1
ATOM 1465 O O . ASN A 1 182 ? 4.668 -12.188 -14.797 1 98.31 182 ASN A O 1
ATOM 1469 N N . ILE A 1 183 ? 5 -12.5 -12.625 1 98.38 183 ILE A N 1
ATOM 1470 C CA . ILE A 1 183 ? 6.418 -12.156 -12.688 1 98.38 183 ILE A CA 1
ATOM 1471 C C . ILE A 1 183 ? 7.262 -13.422 -12.531 1 98.38 183 ILE A C 1
ATOM 1473 O O . ILE A 1 183 ? 7.004 -14.242 -11.648 1 98.38 183 ILE A O 1
ATOM 1477 N N . LEU A 1 184 ? 8.164 -13.586 -13.352 1 97.56 184 LEU A N 1
ATOM 1478 C CA . LEU A 1 184 ? 9.227 -14.578 -13.219 1 97.56 184 LEU A CA 1
ATOM 1479 C C . LEU A 1 184 ? 10.555 -13.906 -12.852 1 97.56 184 LEU A C 1
ATOM 1481 O O . LEU A 1 184 ? 11 -13 -13.555 1 97.56 184 LEU A O 1
ATOM 1485 N N . ARG A 1 185 ? 11.219 -14.336 -11.812 1 97.94 185 ARG A N 1
ATOM 1486 C CA . ARG A 1 185 ? 12.438 -13.695 -11.312 1 97.94 185 ARG A CA 1
ATOM 1487 C C . ARG A 1 185 ? 13.68 -14.438 -11.773 1 97.94 185 ARG A C 1
ATOM 1489 O O . ARG A 1 185 ? 13.883 -15.602 -11.414 1 97.94 185 ARG A O 1
ATOM 1496 N N . LEU A 1 186 ? 14.484 -13.797 -12.508 1 97.62 186 LEU A N 1
ATOM 1497 C CA . LEU A 1 186 ? 15.742 -14.32 -13.039 1 97.62 186 LEU A CA 1
ATOM 1498 C C . LEU A 1 186 ? 16.922 -13.445 -12.625 1 97.62 186 LEU A C 1
ATOM 1500 O O . LEU A 1 186 ? 17.688 -12.984 -13.477 1 97.62 186 LEU A O 1
ATOM 1504 N N . GLY A 1 187 ? 17.094 -13.273 -11.289 1 97.56 187 GLY A N 1
ATOM 1505 C CA . GLY A 1 187 ? 18.109 -12.367 -10.789 1 97.56 187 GLY A CA 1
ATOM 1506 C C . GLY A 1 187 ? 17.766 -10.906 -11.008 1 97.56 187 GLY A C 1
ATOM 1507 O O . GLY A 1 187 ? 16.703 -10.445 -10.586 1 97.56 187 GLY A O 1
ATOM 1508 N N . ARG A 1 188 ? 18.609 -10.188 -11.719 1 97.94 188 ARG A N 1
ATOM 1509 C CA . ARG A 1 188 ? 18.391 -8.766 -11.969 1 97.94 188 ARG A CA 1
ATOM 1510 C C . ARG A 1 188 ? 17.359 -8.555 -13.078 1 97.94 188 ARG A C 1
ATOM 1512 O O . ARG A 1 188 ? 16.906 -7.43 -13.305 1 97.94 188 ARG A O 1
ATOM 1519 N N . ASP A 1 189 ? 16.969 -9.602 -13.719 1 97.81 189 ASP A N 1
ATOM 1520 C CA . ASP A 1 189 ? 15.977 -9.531 -14.789 1 97.81 189 ASP A CA 1
ATOM 1521 C C . ASP A 1 189 ? 14.664 -10.172 -14.352 1 97.81 189 ASP A C 1
ATOM 1523 O O . ASP A 1 189 ? 14.656 -11.266 -13.781 1 97.81 189 ASP A O 1
ATOM 1527 N N . LEU A 1 190 ? 13.586 -9.492 -14.609 1 97.94 190 LEU A N 1
ATOM 1528 C CA . LEU A 1 190 ? 12.234 -9.961 -14.336 1 97.94 190 LEU A CA 1
ATOM 1529 C C . LEU A 1 190 ? 11.422 -10.047 -15.625 1 97.94 190 LEU A C 1
ATOM 1531 O O . LEU A 1 190 ? 11.43 -9.117 -16.438 1 97.94 190 LEU A O 1
ATOM 1535 N N . ILE A 1 191 ? 10.812 -11.141 -15.852 1 97.19 191 ILE A N 1
ATOM 1536 C CA . ILE A 1 191 ? 9.844 -11.227 -16.938 1 97.19 191 ILE A CA 1
ATOM 1537 C C . ILE A 1 191 ? 8.445 -10.938 -16.406 1 97.19 191 ILE A C 1
ATOM 1539 O O . ILE A 1 191 ? 8.008 -11.531 -15.422 1 97.19 191 ILE A O 1
ATOM 1543 N N . TYR A 1 192 ? 7.789 -9.961 -17.016 1 97.75 192 TYR A N 1
ATOM 1544 C CA . TYR A 1 192 ? 6.453 -9.523 -16.625 1 97.75 192 TYR A CA 1
ATOM 1545 C C . TYR A 1 192 ? 5.438 -9.852 -17.719 1 97.75 192 TYR A C 1
ATOM 1547 O O . TYR A 1 192 ? 5.516 -9.32 -18.828 1 97.75 192 TYR A O 1
ATOM 1555 N N . LEU A 1 193 ? 4.5 -10.695 -17.375 1 97.5 193 LEU A N 1
ATOM 1556 C CA . LEU A 1 193 ? 3.463 -11.086 -18.312 1 97.5 193 LEU A CA 1
ATOM 1557 C C . LEU A 1 193 ? 2.293 -10.109 -18.281 1 97.5 193 LEU A C 1
ATOM 1559 O O . LEU A 1 193 ? 1.67 -9.93 -17.234 1 97.5 193 LEU A O 1
ATOM 1563 N N . VAL A 1 194 ? 2.074 -9.43 -19.359 1 97.75 194 VAL A N 1
ATOM 1564 C CA . VAL A 1 194 ? 0.824 -8.688 -19.516 1 97.75 194 VAL A CA 1
ATOM 1565 C C . VAL A 1 194 ? -0.301 -9.656 -19.875 1 97.75 194 VAL A C 1
ATOM 1567 O O . VAL A 1 194 ? -0.221 -10.359 -20.891 1 97.75 194 VAL A O 1
ATOM 1570 N N . SER A 1 195 ? -1.309 -9.75 -19.094 1 97.5 195 SER A N 1
ATOM 1571 C CA . SER A 1 195 ? -2.359 -10.75 -19.234 1 97.5 195 SER A CA 1
ATOM 1572 C C . SER A 1 195 ? -3.641 -10.312 -18.531 1 97.5 195 SER A C 1
ATOM 1574 O O . SER A 1 195 ? -3.816 -9.125 -18.234 1 97.5 195 SER A O 1
ATOM 1576 N N . GLY A 1 196 ? -4.535 -11.234 -18.328 1 97.88 196 GLY A N 1
ATOM 1577 C CA . GLY A 1 196 ? -5.793 -10.961 -17.656 1 97.88 196 GLY A CA 1
ATOM 1578 C C . GLY A 1 196 ? -5.617 -10.484 -16.219 1 97.88 196 GLY A C 1
ATOM 1579 O O . GLY A 1 196 ? -6.527 -9.891 -15.648 1 97.88 196 GLY A O 1
ATOM 1580 N N . THR A 1 197 ? -4.434 -10.703 -15.656 1 98.31 197 THR A N 1
ATOM 1581 C CA . THR A 1 197 ? -4.203 -10.312 -14.266 1 98.31 197 THR A CA 1
ATOM 1582 C C . THR A 1 197 ? -3.027 -9.352 -14.164 1 98.31 197 THR A C 1
ATOM 1584 O O . THR A 1 197 ? -2.406 -9.234 -13.102 1 98.31 197 THR A O 1
ATOM 1587 N N . GLY A 1 198 ? -2.701 -8.672 -15.203 1 98.56 198 GLY A N 1
ATOM 1588 C CA . GLY A 1 198 ? -1.622 -7.695 -15.172 1 98.56 198 GLY A CA 1
ATOM 1589 C C . GLY A 1 198 ? -1.639 -6.75 -16.359 1 98.56 198 GLY A C 1
ATOM 1590 O O . GLY A 1 198 ? -1.568 -7.191 -17.516 1 98.56 198 GLY A O 1
ATOM 1591 N N . ASN A 1 199 ? -1.73 -5.48 -16.188 1 98.69 199 ASN A N 1
ATOM 1592 C CA . ASN A 1 199 ? -1.671 -4.504 -17.266 1 98.69 199 ASN A CA 1
ATOM 1593 C C . ASN A 1 199 ? -0.276 -3.9 -17.391 1 98.69 199 ASN A C 1
ATOM 1595 O O . ASN A 1 199 ? 0.602 -4.168 -16.578 1 98.69 199 ASN A O 1
ATOM 1599 N N . ARG A 1 200 ? -0.001 -3.219 -18.453 1 98.5 200 ARG A N 1
ATOM 1600 C CA . ARG A 1 200 ? 1.313 -2.654 -18.75 1 98.5 200 ARG A CA 1
ATOM 1601 C C . ARG A 1 200 ? 1.729 -1.655 -17.672 1 98.5 200 ARG A C 1
ATOM 1603 O O . ARG A 1 200 ? 2.9 -1.596 -17.281 1 98.5 200 ARG A O 1
ATOM 1610 N N . LEU A 1 201 ? 0.795 -0.869 -17.156 1 98.81 201 LEU A N 1
ATOM 1611 C CA . LEU A 1 201 ? 1.103 0.128 -16.125 1 98.81 201 LEU A CA 1
ATOM 1612 C C . LEU A 1 201 ? 1.61 -0.539 -14.859 1 98.81 201 LEU A C 1
ATOM 1614 O O . LEU A 1 201 ? 2.451 0.022 -14.148 1 98.81 201 LEU A O 1
ATOM 1618 N N . GLY A 1 202 ? 1.11 -1.722 -14.57 1 98.81 202 GLY A N 1
ATOM 1619 C CA . GLY A 1 202 ? 1.642 -2.482 -13.453 1 98.81 202 GLY A CA 1
ATOM 1620 C C . GLY A 1 202 ? 3.119 -2.795 -13.594 1 98.81 202 GLY A C 1
ATOM 1621 O O . GLY A 1 202 ? 3.879 -2.672 -12.625 1 98.81 202 GLY A O 1
ATOM 1622 N N . GLY A 1 203 ? 3.535 -3.236 -14.758 1 98.75 203 GLY A N 1
ATOM 1623 C CA . GLY A 1 203 ? 4.945 -3.48 -15.016 1 98.75 203 GLY A CA 1
ATOM 1624 C C . GLY A 1 203 ? 5.793 -2.227 -14.93 1 98.75 203 GLY A C 1
ATOM 1625 O O . GLY A 1 203 ? 6.922 -2.266 -14.438 1 98.75 203 GLY A O 1
ATOM 1626 N N . GLN A 1 204 ? 5.246 -1.159 -15.445 1 98.62 204 GLN A N 1
ATOM 1627 C CA . GLN A 1 204 ? 5.953 0.115 -15.359 1 98.62 204 GLN A CA 1
ATOM 1628 C C . GLN A 1 204 ? 6.137 0.55 -13.906 1 98.62 204 GLN A C 1
ATOM 1630 O O . GLN A 1 204 ? 7.203 1.044 -13.531 1 98.62 204 GLN A O 1
ATOM 1635 N N . TRP A 1 205 ? 5.105 0.388 -13.18 1 98.88 205 TRP A N 1
ATOM 1636 C CA . TRP A 1 205 ? 5.203 0.685 -11.758 1 98.88 205 TRP A CA 1
ATOM 1637 C C . TRP A 1 205 ? 6.309 -0.135 -11.102 1 98.88 205 TRP A C 1
ATOM 1639 O O . TRP A 1 205 ? 7.125 0.403 -10.352 1 98.88 205 TRP A O 1
ATOM 1649 N N . LEU A 1 206 ? 6.32 -1.404 -11.406 1 98.88 206 LEU A N 1
ATOM 1650 C CA . LEU A 1 206 ? 7.32 -2.305 -10.844 1 98.88 206 LEU A CA 1
ATOM 1651 C C . LEU A 1 206 ? 8.727 -1.849 -11.203 1 98.88 206 LEU A C 1
ATOM 1653 O O . LEU A 1 206 ? 9.609 -1.814 -10.344 1 98.88 206 LEU A O 1
ATOM 1657 N N . GLN A 1 207 ? 8.945 -1.521 -12.453 1 98.69 207 GLN A N 1
ATOM 1658 C CA . GLN A 1 207 ? 10.242 -1.024 -12.891 1 98.69 207 GLN A CA 1
ATOM 1659 C C . GLN A 1 207 ? 10.648 0.222 -12.109 1 98.69 207 GLN A C 1
ATOM 1661 O O . GLN A 1 207 ? 11.789 0.331 -11.648 1 98.69 207 GLN A O 1
ATOM 1666 N N . THR A 1 208 ? 9.719 1.111 -11.984 1 98.31 208 THR A N 1
ATOM 1667 C CA . THR A 1 208 ? 9.992 2.373 -11.305 1 98.31 208 THR A CA 1
ATOM 1668 C C . THR A 1 208 ? 10.391 2.131 -9.852 1 98.31 208 THR A C 1
ATOM 1670 O O . THR A 1 208 ? 11.383 2.688 -9.375 1 98.31 208 THR A O 1
ATOM 1673 N N . ILE A 1 209 ? 9.688 1.292 -9.156 1 97.88 209 ILE A N 1
ATOM 1674 C CA . ILE A 1 209 ? 9.883 1.079 -7.73 1 97.88 209 ILE A CA 1
ATOM 1675 C C . ILE A 1 209 ? 11.195 0.34 -7.492 1 97.88 209 ILE A C 1
ATOM 1677 O O . ILE A 1 209 ? 11.875 0.583 -6.492 1 97.88 209 ILE A O 1
ATOM 1681 N N . LEU A 1 210 ? 11.562 -0.538 -8.375 1 97.44 210 LEU A N 1
ATOM 1682 C CA . LEU A 1 210 ? 12.758 -1.359 -8.172 1 97.44 210 LEU A CA 1
ATOM 1683 C C . LEU A 1 210 ? 14.008 -0.632 -8.656 1 97.44 210 LEU A C 1
ATOM 1685 O O . LEU A 1 210 ? 15.125 -0.991 -8.273 1 97.44 210 LEU A O 1
ATOM 1689 N N . GLY A 1 211 ? 13.836 0.34 -9.539 1 96 211 GLY A N 1
ATOM 1690 C CA . GLY A 1 211 ? 14.961 1.123 -10.031 1 96 211 GLY A CA 1
ATOM 1691 C C . GLY A 1 211 ? 15.852 0.358 -10.992 1 96 211 GLY A C 1
ATOM 1692 O O . GLY A 1 211 ? 15.414 -0.627 -11.594 1 96 211 GLY A O 1
ATOM 1693 N N . ASP A 1 212 ? 17.094 0.766 -11.102 1 95.62 212 ASP A N 1
ATOM 1694 C CA . ASP A 1 212 ? 18 0.283 -12.148 1 95.62 212 ASP A CA 1
ATOM 1695 C C . ASP A 1 212 ? 18.672 -1.022 -11.734 1 95.62 212 ASP A C 1
ATOM 1697 O O . ASP A 1 212 ? 19.312 -1.679 -12.547 1 95.62 212 ASP A O 1
ATOM 1701 N N . THR A 1 213 ? 18.406 -1.428 -10.531 1 96 213 THR A N 1
ATOM 1702 C CA . THR A 1 213 ? 18.953 -2.695 -10.062 1 96 213 THR A CA 1
ATOM 1703 C C . THR A 1 213 ? 18.328 -3.867 -10.812 1 96 213 THR A C 1
ATOM 1705 O O . THR A 1 213 ? 18.969 -4.895 -11.023 1 96 213 THR A O 1
ATOM 1708 N N . PHE A 1 214 ? 17.062 -3.621 -11.211 1 97.38 214 PHE A N 1
ATOM 1709 C CA . PHE A 1 214 ? 16.312 -4.66 -11.914 1 97.38 214 PHE A CA 1
ATOM 1710 C C . PHE A 1 214 ? 15.875 -4.172 -13.289 1 97.38 214 PHE A C 1
ATOM 1712 O O . PHE A 1 214 ? 15.734 -2.969 -13.516 1 97.38 214 PHE A O 1
ATOM 1719 N N . ARG A 1 215 ? 15.766 -5.074 -14.203 1 97.44 215 ARG A N 1
ATOM 1720 C CA . ARG A 1 215 ? 15.195 -4.824 -15.523 1 97.44 215 ARG A CA 1
ATOM 1721 C C . ARG A 1 215 ? 13.922 -5.641 -15.734 1 97.44 215 ARG A C 1
ATOM 1723 O O . ARG A 1 215 ? 13.953 -6.871 -15.672 1 97.44 215 ARG A O 1
ATOM 1730 N N . VAL A 1 216 ? 12.805 -4.961 -15.969 1 97.88 216 VAL A N 1
ATOM 1731 C CA . VAL A 1 216 ? 11.531 -5.625 -16.219 1 97.88 216 VAL A CA 1
ATOM 1732 C C . VAL A 1 216 ? 11.336 -5.816 -17.719 1 97.88 216 VAL A C 1
ATOM 1734 O O . VAL A 1 216 ? 11.32 -4.844 -18.484 1 97.88 216 VAL A O 1
ATOM 1737 N N . HIS A 1 217 ? 11.266 -7.043 -18.141 1 96.62 217 HIS A N 1
ATOM 1738 C CA . HIS A 1 217 ? 11 -7.395 -19.531 1 96.62 217 HIS A CA 1
ATOM 1739 C C . HIS A 1 217 ? 9.523 -7.75 -19.734 1 96.62 217 HIS A C 1
ATOM 1741 O O . HIS A 1 217 ? 9.031 -8.727 -19.156 1 96.62 217 HIS A O 1
ATOM 1747 N N . PHE A 1 218 ? 8.852 -7.016 -20.578 1 96.44 218 PHE A N 1
ATOM 1748 C CA . PHE A 1 218 ? 7.426 -7.219 -20.812 1 96.44 218 PHE A CA 1
ATOM 1749 C C . PHE A 1 218 ? 7.188 -8.344 -21.812 1 96.44 218 PHE A C 1
ATOM 1751 O O . PHE A 1 218 ? 7.832 -8.391 -22.859 1 96.44 218 PHE A O 1
ATOM 1758 N N . LEU A 1 219 ? 6.406 -9.266 -21.422 1 94.88 219 LEU A N 1
ATOM 1759 C CA . LEU A 1 219 ? 5.863 -10.281 -22.312 1 94.88 219 LEU A CA 1
ATOM 1760 C C . LEU A 1 219 ? 4.418 -9.969 -22.672 1 94.88 219 LEU A C 1
ATOM 1762 O O . LEU A 1 219 ? 3.518 -10.125 -21.844 1 94.88 219 LEU A O 1
ATOM 1766 N N . GLU A 1 220 ? 4.203 -9.594 -23.875 1 92.75 220 GLU A N 1
ATOM 1767 C CA . GLU A 1 220 ? 2.879 -9.172 -24.328 1 92.75 220 GLU A CA 1
ATOM 1768 C C . GLU A 1 220 ? 2.387 -10.055 -25.469 1 92.75 220 GLU A C 1
ATOM 1770 O O . GLU A 1 220 ? 3.186 -10.562 -26.266 1 92.75 220 GLU A O 1
ATOM 1775 N N . ASP A 1 221 ? 1.126 -10.305 -25.547 1 89.31 221 ASP A N 1
ATOM 1776 C CA . ASP A 1 221 ? 0.436 -10.984 -26.641 1 89.31 221 ASP A CA 1
ATOM 1777 C C . ASP A 1 221 ? 0.912 -12.422 -26.781 1 89.31 221 ASP A C 1
ATOM 1779 O O . ASP A 1 221 ? 1.049 -12.938 -27.891 1 89.31 221 ASP A O 1
ATOM 1783 N N . VAL A 1 222 ? 1.287 -12.992 -25.688 1 86.25 222 VAL A N 1
ATOM 1784 C CA . VAL A 1 222 ? 1.749 -14.375 -25.688 1 86.25 222 VAL A CA 1
ATOM 1785 C C . VAL A 1 222 ? 0.681 -15.273 -25.062 1 86.25 222 VAL A C 1
ATOM 1787 O O . VAL A 1 222 ? 0.438 -16.391 -25.547 1 86.25 222 VAL A O 1
ATOM 1790 N N . TYR A 1 223 ? 0.11 -14.852 -24.078 1 86 223 TYR A N 1
ATOM 1791 C CA . TYR A 1 223 ? -0.857 -15.586 -23.266 1 86 223 TYR A CA 1
ATOM 1792 C C . TYR A 1 223 ? -1.765 -14.633 -22.5 1 86 223 TYR A C 1
ATOM 1794 O O . TYR A 1 223 ? -1.286 -13.805 -21.719 1 86 223 TYR A O 1
ATOM 1802 N N . TYR A 1 224 ? -3.045 -14.773 -22.656 1 85.75 224 TYR A N 1
ATOM 1803 C CA . TYR A 1 224 ? -3.988 -13.828 -22.062 1 85.75 224 TYR A CA 1
ATOM 1804 C C . TYR A 1 224 ? -4.656 -14.43 -20.844 1 85.75 224 TYR A C 1
ATOM 1806 O O . TYR A 1 224 ? -5.598 -13.852 -20.297 1 85.75 224 TYR A O 1
ATOM 1814 N N . GLY A 1 225 ? -4.156 -15.586 -20.438 1 89.38 225 GLY A N 1
ATOM 1815 C CA . GLY A 1 225 ? -4.629 -16.109 -19.156 1 89.38 225 GLY A CA 1
ATOM 1816 C C . GLY A 1 225 ? -4.109 -15.336 -17.969 1 89.38 225 GLY A C 1
ATOM 1817 O O . GLY A 1 225 ? -3.84 -14.141 -18.062 1 89.38 225 GLY A O 1
ATOM 1818 N N . SER A 1 226 ? -3.986 -15.961 -16.828 1 91.19 226 SER A N 1
ATOM 1819 C CA . SER A 1 226 ? -3.703 -15.234 -15.602 1 91.19 226 SER A CA 1
ATOM 1820 C C . SER A 1 226 ? -2.203 -15.109 -15.367 1 91.19 226 SER A C 1
ATOM 1822 O O . SER A 1 226 ? -1.623 -14.039 -15.562 1 91.19 226 SER A O 1
ATOM 1824 N N . HIS A 1 227 ? -1.51 -16.203 -15.133 1 96.12 227 HIS A N 1
ATOM 1825 C CA . HIS A 1 227 ? -0.16 -16.109 -14.586 1 96.12 227 HIS A CA 1
ATOM 1826 C C . HIS A 1 227 ? 0.863 -16.703 -15.547 1 96.12 227 HIS A C 1
ATOM 1828 O O . HIS A 1 227 ? 0.494 -17.328 -16.547 1 96.12 227 HIS A O 1
ATOM 1834 N N . ILE A 1 228 ? 2.123 -16.578 -15.227 1 96.62 228 ILE A N 1
ATOM 1835 C CA . ILE A 1 228 ? 3.207 -16.828 -16.172 1 96.62 228 ILE A CA 1
ATOM 1836 C C . ILE A 1 228 ? 3.693 -18.281 -16.031 1 96.62 228 ILE A C 1
ATOM 1838 O O . ILE A 1 228 ? 4.309 -18.828 -16.938 1 96.62 228 ILE A O 1
ATOM 1842 N N . ASP A 1 229 ? 3.371 -18.953 -14.961 1 93.94 229 ASP A N 1
ATOM 1843 C CA . ASP A 1 229 ? 4.098 -20.141 -14.531 1 93.94 229 ASP A CA 1
ATOM 1844 C C . ASP A 1 229 ? 3.582 -21.391 -15.25 1 93.94 229 ASP A C 1
ATOM 1846 O O . ASP A 1 229 ? 4.043 -22.5 -14.984 1 93.94 229 ASP A O 1
ATOM 1850 N N . SER A 1 230 ? 2.602 -21.297 -16.109 1 94.5 230 SER A N 1
ATOM 1851 C CA . SER A 1 230 ? 2.279 -22.391 -17.031 1 94.5 230 SER A CA 1
ATOM 1852 C C . SER A 1 230 ? 2.791 -22.109 -18.438 1 94.5 230 SER A C 1
ATOM 1854 O O . SER A 1 230 ? 2.496 -22.844 -19.375 1 94.5 230 SER A O 1
ATOM 1856 N N . THR A 1 231 ? 3.477 -21.031 -18.547 1 95.5 231 THR A N 1
ATOM 1857 C CA . THR A 1 231 ? 4.109 -20.672 -19.812 1 95.5 231 THR A CA 1
ATOM 1858 C C . THR A 1 231 ? 5.625 -20.828 -19.734 1 95.5 231 THR A C 1
ATOM 1860 O O . THR A 1 231 ? 6.242 -21.406 -20.625 1 95.5 231 THR A O 1
ATOM 1863 N N . PHE A 1 232 ? 6.188 -20.312 -18.672 1 96.5 232 PHE A N 1
ATOM 1864 C CA . PHE A 1 232 ? 7.621 -20.391 -18.422 1 96.5 232 PHE A CA 1
ATOM 1865 C C . PHE A 1 232 ? 7.895 -20.891 -17.016 1 96.5 232 PHE A C 1
ATOM 1867 O O . PHE A 1 232 ? 7.266 -20.438 -16.047 1 96.5 232 PHE A O 1
ATOM 1874 N N . VAL A 1 233 ? 8.789 -21.781 -16.891 1 97.88 233 VAL A N 1
ATOM 1875 C CA . VAL A 1 233 ? 9.281 -22.25 -15.602 1 97.88 233 VAL A CA 1
ATOM 1876 C C . VAL A 1 233 ? 10.812 -22.203 -15.586 1 97.88 233 VAL A C 1
ATOM 1878 O O . VAL A 1 233 ? 11.469 -22.969 -16.297 1 97.88 233 VAL A O 1
ATOM 1881 N N . ALA A 1 234 ? 11.352 -21.281 -14.812 1 97.62 234 ALA A N 1
ATOM 1882 C CA . ALA A 1 234 ? 12.805 -21.203 -14.648 1 97.62 234 ALA A CA 1
ATOM 1883 C C . ALA A 1 234 ? 13.305 -22.281 -13.695 1 97.62 234 ALA A C 1
ATOM 1885 O O . ALA A 1 234 ? 13.07 -22.219 -12.484 1 97.62 234 ALA A O 1
ATOM 1886 N N . LEU A 1 235 ? 14.055 -23.25 -14.227 1 97.94 235 LEU A N 1
ATOM 1887 C CA . LEU A 1 235 ? 14.422 -24.438 -13.461 1 97.94 235 LEU A CA 1
ATOM 1888 C C . LEU A 1 235 ? 15.719 -24.203 -12.695 1 97.94 235 LEU A C 1
ATOM 1890 O O . LEU A 1 235 ? 15.828 -24.594 -11.523 1 97.94 235 LEU A O 1
ATOM 1894 N N . ARG A 1 236 ? 16.688 -23.672 -13.258 1 96.75 236 ARG A N 1
ATOM 1895 C CA . ARG A 1 236 ? 18 -23.297 -12.766 1 96.75 236 ARG A CA 1
ATOM 1896 C C . ARG A 1 236 ? 18.719 -22.359 -13.742 1 96.75 236 ARG A C 1
ATOM 1898 O O . ARG A 1 236 ? 18.203 -22.109 -14.844 1 96.75 236 ARG A O 1
ATOM 1905 N N . PRO A 1 237 ? 19.844 -21.797 -13.289 1 95.44 237 PRO A N 1
ATOM 1906 C CA . PRO A 1 237 ? 20.516 -20.906 -14.234 1 95.44 237 PRO A CA 1
ATOM 1907 C C . PRO A 1 237 ? 20.812 -21.578 -15.57 1 95.44 237 PRO A C 1
ATOM 1909 O O . PRO A 1 237 ? 21.438 -22.641 -15.602 1 95.44 237 PRO A O 1
ATOM 1912 N N . GLY A 1 238 ? 20.234 -21.016 -16.578 1 96.38 238 GLY A N 1
ATOM 1913 C CA . GLY A 1 238 ? 20.578 -21.484 -17.922 1 96.38 238 GLY A CA 1
ATOM 1914 C C . GLY A 1 238 ? 19.594 -22.5 -18.453 1 96.38 238 GLY A C 1
ATOM 1915 O O . GLY A 1 238 ? 19.734 -22.969 -19.594 1 96.38 238 GLY A O 1
ATOM 1916 N N . LEU A 1 239 ? 18.578 -22.891 -17.719 1 97.69 239 LEU A N 1
ATOM 1917 C CA . LEU A 1 239 ? 17.625 -23.906 -18.172 1 97.69 239 LEU A CA 1
ATOM 1918 C C . LEU A 1 239 ? 16.188 -23.453 -17.922 1 97.69 239 LEU A C 1
ATOM 1920 O O . LEU A 1 239 ? 15.812 -23.188 -16.781 1 97.69 239 LEU A O 1
ATOM 1924 N N . MET A 1 240 ? 15.391 -23.344 -19 1 97.44 240 MET A N 1
ATOM 1925 C CA . MET A 1 240 ? 14.016 -22.875 -18.953 1 97.44 240 MET A CA 1
ATOM 1926 C C . MET A 1 240 ? 13.07 -23.906 -19.562 1 97.44 240 MET A C 1
ATOM 1928 O O . MET A 1 240 ? 13.32 -24.422 -20.656 1 97.44 240 MET A O 1
ATOM 1932 N N . LEU A 1 241 ? 12.055 -24.297 -18.844 1 98.19 241 LEU A N 1
ATOM 1933 C CA . LEU A 1 241 ? 10.961 -25.094 -19.375 1 98.19 241 LEU A CA 1
ATOM 1934 C C . LEU A 1 241 ? 9.867 -24.203 -19.969 1 98.19 241 LEU A C 1
ATOM 1936 O O . LEU A 1 241 ? 9.406 -23.266 -19.312 1 98.19 241 LEU A O 1
ATOM 1940 N N . CYS A 1 242 ? 9.43 -24.438 -21.172 1 97.44 242 CYS A N 1
ATOM 1941 C CA . CYS A 1 242 ? 8.461 -23.578 -21.859 1 97.44 242 CYS A CA 1
ATOM 1942 C C . CYS A 1 242 ? 7.258 -24.391 -22.328 1 97.44 242 CYS A C 1
ATOM 1944 O O . CYS A 1 242 ? 7.363 -25.609 -22.547 1 97.44 242 CYS A O 1
ATOM 1946 N N . ASN A 1 243 ? 6.117 -23.766 -22.344 1 97.31 243 ASN A N 1
ATOM 1947 C CA . ASN A 1 243 ? 4.895 -24.328 -22.906 1 97.31 243 ASN A CA 1
ATOM 1948 C C . ASN A 1 243 ? 4.906 -24.297 -24.438 1 97.31 243 ASN A C 1
ATOM 1950 O O . ASN A 1 243 ? 4.855 -23.219 -25.031 1 97.31 243 ASN A O 1
ATOM 1954 N N . PRO A 1 244 ? 4.859 -25.438 -25.109 1 96.19 244 PRO A N 1
ATOM 1955 C CA . PRO A 1 244 ? 5.031 -25.469 -26.562 1 96.19 244 PRO A CA 1
ATOM 1956 C C . PRO A 1 244 ? 3.814 -24.938 -27.312 1 96.19 244 PRO A C 1
ATOM 1958 O O . PRO A 1 244 ? 3.896 -24.656 -28.516 1 96.19 244 PRO A O 1
ATOM 1961 N N . THR A 1 245 ? 2.73 -24.797 -26.641 1 95 245 THR A N 1
ATOM 1962 C CA . THR A 1 245 ? 1.53 -24.312 -27.312 1 95 245 THR A CA 1
ATOM 1963 C C . THR A 1 245 ? 1.465 -22.797 -27.266 1 95 245 THR A C 1
ATOM 1965 O O . THR A 1 245 ? 0.675 -22.172 -27.984 1 95 245 THR A O 1
ATOM 1968 N N . ARG A 1 246 ? 2.334 -22.172 -26.453 1 94.25 246 ARG A N 1
ATOM 1969 C CA . ARG A 1 246 ? 2.244 -20.734 -26.25 1 94.25 246 ARG A CA 1
ATOM 1970 C C . ARG A 1 246 ? 3.463 -20.016 -26.828 1 94.25 246 ARG A C 1
ATOM 1972 O O . ARG A 1 246 ? 3.379 -18.859 -27.219 1 94.25 246 ARG A O 1
ATOM 1979 N N . VAL A 1 247 ? 4.578 -20.734 -26.766 1 93.81 247 VAL A N 1
ATOM 1980 C CA . VAL A 1 247 ? 5.805 -20.125 -27.266 1 93.81 247 VAL A CA 1
ATOM 1981 C C . VAL A 1 247 ? 6.59 -21.141 -28.094 1 93.81 247 VAL A C 1
ATOM 1983 O O . VAL A 1 247 ? 6.355 -22.359 -27.969 1 93.81 247 VAL A O 1
ATOM 1986 N N . ASN A 1 248 ? 7.441 -20.609 -28.953 1 92.81 248 ASN A N 1
ATOM 1987 C CA . ASN A 1 248 ? 8.406 -21.406 -29.719 1 92.81 248 ASN A CA 1
ATOM 1988 C C . ASN A 1 248 ? 9.727 -20.656 -29.906 1 92.81 248 ASN A C 1
ATOM 1990 O O . ASN A 1 248 ? 9.906 -19.562 -29.344 1 92.81 248 ASN A O 1
ATOM 1994 N N . ASP A 1 249 ? 10.586 -21.234 -30.609 1 90.69 249 ASP A N 1
ATOM 1995 C CA . ASP A 1 249 ? 11.922 -20.672 -30.75 1 90.69 249 ASP A CA 1
ATOM 1996 C C . ASP A 1 249 ? 11.883 -19.281 -31.391 1 90.69 249 ASP A C 1
ATOM 1998 O O . ASP A 1 249 ? 12.734 -18.438 -31.109 1 90.69 249 ASP A O 1
ATOM 2002 N N . ASP A 1 250 ? 10.859 -19.016 -32.125 1 88.38 250 ASP A N 1
ATOM 2003 C CA . ASP A 1 250 ? 10.766 -17.75 -32.844 1 88.38 250 ASP A CA 1
ATOM 2004 C C . ASP A 1 250 ? 10.086 -16.672 -31.984 1 88.38 250 ASP A C 1
ATOM 2006 O O . ASP A 1 250 ? 10.344 -15.484 -32.156 1 88.38 250 ASP A O 1
ATOM 2010 N N . THR A 1 251 ? 9.336 -17.141 -30.984 1 87.44 251 THR A N 1
ATOM 2011 C CA . THR A 1 251 ? 8.508 -16.188 -30.266 1 87.44 251 THR A CA 1
ATOM 2012 C C . THR A 1 251 ? 9.008 -16 -28.828 1 87.44 251 THR A C 1
ATOM 2014 O O . THR A 1 251 ? 8.484 -15.172 -28.078 1 87.44 251 THR A O 1
ATOM 2017 N N . LEU A 1 252 ? 10.031 -16.656 -28.531 1 90.88 252 LEU A N 1
ATOM 2018 C CA . LEU A 1 252 ? 10.625 -16.5 -27.219 1 90.88 252 LEU A CA 1
ATOM 2019 C C . LEU A 1 252 ? 11.156 -15.086 -27.016 1 90.88 252 LEU A C 1
ATOM 2021 O O . LEU A 1 252 ? 11.68 -14.477 -27.953 1 90.88 252 LEU A O 1
ATOM 2025 N N . PRO A 1 253 ? 10.984 -14.609 -25.766 1 88.81 253 PRO A N 1
ATOM 2026 C CA . PRO A 1 253 ? 11.68 -13.352 -25.484 1 88.81 253 PRO A CA 1
ATOM 2027 C C . PRO A 1 253 ? 13.188 -13.445 -25.75 1 88.81 253 PRO A C 1
ATOM 2029 O O . PRO A 1 253 ? 13.805 -14.469 -25.453 1 88.81 253 PRO A O 1
ATOM 2032 N N . ALA A 1 254 ? 13.773 -12.367 -26.25 1 88.19 254 ALA A N 1
ATOM 2033 C CA . ALA A 1 254 ? 15.172 -12.336 -26.656 1 88.19 254 ALA A CA 1
ATOM 2034 C C . ALA A 1 254 ? 16.094 -12.719 -25.5 1 88.19 254 ALA A C 1
ATOM 2036 O O . ALA A 1 254 ? 17.094 -13.414 -25.703 1 88.19 254 ALA A O 1
ATOM 2037 N N . ILE A 1 255 ? 15.711 -12.344 -24.391 1 89.75 255 ILE A N 1
ATOM 2038 C CA . ILE A 1 255 ? 16.562 -12.555 -23.234 1 89.75 255 ILE A CA 1
ATOM 2039 C C . ILE A 1 255 ? 16.688 -14.055 -22.953 1 89.75 255 ILE A C 1
ATOM 2041 O O . ILE A 1 255 ? 17.719 -14.516 -22.438 1 89.75 255 ILE A O 1
ATOM 2045 N N . LEU A 1 256 ? 15.695 -14.828 -23.297 1 91.06 256 LEU A N 1
ATOM 2046 C CA . LEU A 1 256 ? 15.656 -16.25 -22.938 1 91.06 256 LEU A CA 1
ATOM 2047 C C . LEU A 1 256 ? 16.406 -17.078 -23.969 1 91.06 256 LEU A C 1
ATOM 2049 O O . LEU A 1 256 ? 16.719 -18.25 -23.719 1 91.06 256 LEU A O 1
ATOM 2053 N N . LYS A 1 257 ? 16.781 -16.453 -25.062 1 89.94 257 LYS A N 1
ATOM 2054 C CA . LYS A 1 257 ? 17.484 -17.188 -26.109 1 89.94 257 LYS A CA 1
ATOM 2055 C C . LYS A 1 257 ? 18.906 -17.547 -25.672 1 89.94 257 LYS A C 1
ATOM 2057 O O . LYS A 1 257 ? 19.547 -18.391 -26.281 1 89.94 257 LYS A O 1
ATOM 2062 N N . GLN A 1 258 ? 19.281 -16.969 -24.594 1 91.44 258 GLN A N 1
ATOM 2063 C CA . GLN A 1 258 ? 20.609 -17.219 -24.062 1 91.44 258 GLN A CA 1
ATOM 2064 C C . GLN A 1 258 ? 20.625 -18.484 -23.219 1 91.44 258 GLN A C 1
ATOM 2066 O O . GLN A 1 258 ? 21.703 -18.969 -22.844 1 91.44 258 GLN A O 1
ATOM 2071 N N . TRP A 1 259 ? 19.5 -19.062 -22.984 1 95.38 259 TRP A N 1
ATOM 2072 C CA . TRP A 1 259 ? 19.391 -20.234 -22.109 1 95.38 259 TRP A CA 1
ATOM 2073 C C . TRP A 1 259 ? 18.984 -21.469 -22.906 1 95.38 259 TRP A C 1
ATOM 2075 O O . TRP A 1 259 ? 18.5 -21.359 -24.031 1 95.38 259 TRP A O 1
ATOM 2085 N N . ASP A 1 260 ? 19.281 -22.672 -22.344 1 96.38 260 ASP A N 1
ATOM 2086 C CA . ASP A 1 260 ? 18.719 -23.906 -22.875 1 96.38 260 ASP A CA 1
ATOM 2087 C C . ASP A 1 260 ? 17.203 -23.969 -22.641 1 96.38 260 ASP A C 1
ATOM 2089 O O . ASP A 1 260 ? 16.734 -23.891 -21.5 1 96.38 260 ASP A O 1
ATOM 2093 N N . ILE A 1 261 ? 16.547 -24.062 -23.75 1 97.44 261 ILE A N 1
ATOM 2094 C CA . ILE A 1 261 ? 15.086 -24.109 -23.703 1 97.44 261 ILE A CA 1
ATOM 2095 C C . ILE A 1 261 ? 14.602 -25.531 -23.938 1 97.44 261 ILE A C 1
ATOM 2097 O O . ILE A 1 261 ? 14.953 -26.156 -24.953 1 97.44 261 ILE A O 1
ATOM 2101 N N . ILE A 1 262 ? 13.867 -26.047 -23.047 1 97.69 262 ILE A N 1
ATOM 2102 C CA . ILE A 1 262 ? 13.195 -27.328 -23.25 1 97.69 262 ILE A CA 1
ATOM 2103 C C . ILE A 1 262 ? 11.68 -27.125 -23.25 1 97.69 262 ILE A C 1
ATOM 2105 O O . ILE A 1 262 ? 11.172 -26.234 -22.578 1 97.69 262 ILE A O 1
ATOM 2109 N N . TYR A 1 263 ? 10.953 -27.891 -23.984 1 97.88 263 TYR A N 1
ATOM 2110 C CA . TYR A 1 263 ? 9.508 -27.766 -24.109 1 97.88 263 TYR A CA 1
ATOM 2111 C C . TYR A 1 263 ? 8.789 -28.891 -23.375 1 97.88 263 TYR A C 1
ATOM 2113 O O . TYR A 1 263 ? 9.172 -30.047 -23.5 1 97.88 263 TYR A O 1
ATOM 2121 N N . SER A 1 264 ? 7.844 -28.516 -22.641 1 98.06 264 SER A N 1
ATOM 2122 C CA . SER A 1 264 ? 7.086 -29.484 -21.859 1 98.06 264 SER A CA 1
ATOM 2123 C C . SER A 1 264 ? 6.332 -30.453 -22.766 1 98.06 264 SER A C 1
ATOM 2125 O O . SER A 1 264 ? 5.781 -30.062 -23.781 1 98.06 264 SER A O 1
ATOM 2127 N N . PRO A 1 265 ? 6.297 -31.734 -22.391 1 97.62 265 PRO A N 1
ATOM 2128 C CA . PRO A 1 265 ? 5.32 -32.625 -23.031 1 97.62 265 PRO A CA 1
ATOM 2129 C C . PRO A 1 265 ? 3.879 -32.281 -22.672 1 97.62 265 PRO A C 1
ATOM 2131 O O . PRO A 1 265 ? 3.643 -31.516 -21.734 1 97.62 265 PRO A O 1
ATOM 2134 N N . PRO A 1 266 ? 2.912 -32.75 -23.453 1 94.81 266 PRO A N 1
ATOM 2135 C CA . PRO A 1 266 ? 1.521 -32.5 -23.062 1 94.81 266 PRO A CA 1
ATOM 2136 C C . PRO A 1 266 ? 1.215 -33 -21.641 1 94.81 266 PRO A C 1
ATOM 2138 O O . PRO A 1 266 ? 1.761 -34 -21.203 1 94.81 266 PRO A O 1
ATOM 2141 N N . MET A 1 267 ? 0.389 -32.219 -20.953 1 93.56 267 MET A N 1
ATOM 2142 C CA . MET A 1 267 ? 0.004 -32.625 -19.609 1 93.56 267 MET A CA 1
ATOM 2143 C C . MET A 1 267 ? -0.735 -33.969 -19.625 1 93.56 267 MET A C 1
ATOM 2145 O O . MET A 1 267 ? -1.512 -34.219 -20.531 1 93.56 267 MET A O 1
ATOM 2149 N N . GLU A 1 268 ? -0.459 -34.719 -18.641 1 93.19 268 GLU A N 1
ATOM 2150 C CA . GLU A 1 268 ? -1.067 -36.031 -18.531 1 93.19 268 GLU A CA 1
ATOM 2151 C C . GLU A 1 268 ? -2.225 -36.031 -17.531 1 93.19 268 GLU A C 1
ATOM 2153 O O . GLU A 1 268 ? -2.305 -35.125 -16.672 1 93.19 268 GLU A O 1
ATOM 2158 N N . SER A 1 269 ? -3.199 -36.969 -17.688 1 82.12 269 SER A N 1
ATOM 2159 C CA . SER A 1 269 ? -4.32 -37.188 -16.766 1 82.12 269 SER A CA 1
ATOM 2160 C C . SER A 1 269 ? -5.246 -35.969 -16.75 1 82.12 269 SER A C 1
ATOM 2162 O O . SER A 1 269 ? -5.785 -35.625 -15.695 1 82.12 269 SER A O 1
ATOM 2164 N N . THR A 1 270 ? -5.344 -35.344 -17.859 1 74.5 270 THR A N 1
ATOM 2165 C CA . THR A 1 270 ? -6.172 -34.156 -17.969 1 74.5 270 THR A CA 1
ATOM 2166 C C . THR A 1 270 ? -7.652 -34.5 -18 1 74.5 270 THR A C 1
ATOM 2168 O O . THR A 1 270 ? -8.516 -33.656 -17.734 1 74.5 270 THR A O 1
ATOM 2171 N N . ASN A 1 271 ? -7.973 -35.75 -18.219 1 69.75 271 ASN A N 1
ATOM 2172 C CA . ASN A 1 271 ? -9.352 -36.188 -18.391 1 69.75 271 ASN A CA 1
ATOM 2173 C C . ASN A 1 271 ? -9.852 -36.906 -17.125 1 69.75 271 ASN A C 1
ATOM 2175 O O . ASN A 1 271 ? -10.859 -37.625 -17.172 1 69.75 271 ASN A O 1
ATOM 2179 N N . LYS A 1 272 ? -9.305 -36.75 -16.078 1 82.69 272 LYS A N 1
ATOM 2180 C CA . LYS A 1 272 ? -9.664 -37.5 -14.883 1 82.69 272 LYS A CA 1
ATOM 2181 C C . LYS A 1 272 ? -10.891 -36.906 -14.203 1 82.69 272 LYS A C 1
ATOM 2183 O O . LYS A 1 272 ? -11.516 -37.531 -13.359 1 82.69 272 LYS A O 1
ATOM 2188 N N . HIS A 1 273 ? -11.219 -35.688 -14.633 1 86.5 273 HIS A N 1
ATOM 2189 C CA . HIS A 1 273 ? -12.32 -35 -13.953 1 86.5 273 HIS A CA 1
ATOM 2190 C C . HIS A 1 273 ? -13.562 -34.969 -14.828 1 86.5 273 HIS A C 1
ATOM 2192 O O . HIS A 1 273 ? -13.469 -34.969 -16.062 1 86.5 273 HIS A O 1
ATOM 2198 N N . ASP A 1 274 ? -14.75 -35.031 -14.258 1 89.25 274 ASP A N 1
ATOM 2199 C CA . ASP A 1 274 ? -16 -34.969 -15.008 1 89.25 274 ASP A CA 1
ATOM 2200 C C . ASP A 1 274 ? -16.281 -33.531 -15.492 1 89.25 274 ASP A C 1
ATOM 2202 O O . ASP A 1 274 ? -15.531 -32.594 -15.188 1 89.25 274 ASP A O 1
ATOM 2206 N N . ALA A 1 275 ? -17.344 -33.438 -16.266 1 90.5 275 ALA A N 1
ATOM 2207 C CA . ALA A 1 275 ? -17.672 -32.188 -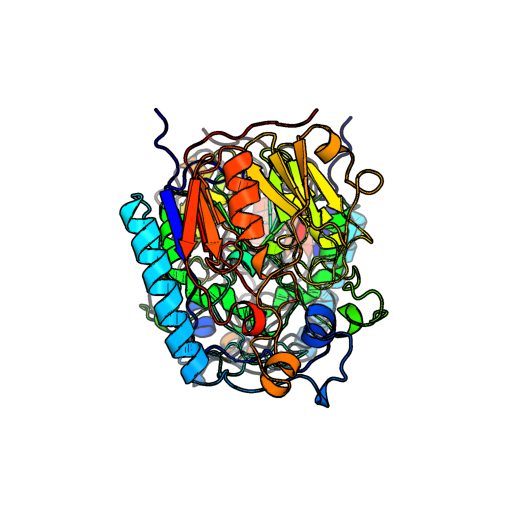16.938 1 90.5 275 ALA A CA 1
ATOM 2208 C C . ALA A 1 275 ? -18.047 -31.109 -15.93 1 90.5 275 ALA A C 1
ATOM 2210 O O . ALA A 1 275 ? -17.734 -29.938 -16.141 1 90.5 275 ALA A O 1
ATOM 2211 N N . ASP A 1 276 ? -18.656 -31.469 -14.938 1 91.31 276 ASP A N 1
ATOM 2212 C CA . ASP A 1 276 ? -19.047 -30.5 -13.922 1 91.31 276 ASP A CA 1
ATOM 2213 C C . ASP A 1 276 ? -17.844 -29.922 -13.211 1 91.31 276 ASP A C 1
ATOM 2215 O O . ASP A 1 276 ? -17.75 -28.703 -13 1 91.31 276 ASP A O 1
ATOM 2219 N N . TYR A 1 277 ? -16.922 -30.766 -12.852 1 93.44 277 TYR A N 1
ATOM 2220 C CA . TYR A 1 277 ? -15.656 -30.359 -12.258 1 93.44 277 TYR A CA 1
ATOM 2221 C C . TYR A 1 277 ? -14.891 -29.422 -13.188 1 93.44 277 TYR A C 1
ATOM 2223 O O . TYR A 1 277 ? -14.445 -28.344 -12.766 1 93.44 277 TYR A O 1
ATOM 2231 N N . LEU A 1 278 ? -14.859 -29.766 -14.438 1 91.31 278 LEU A N 1
ATOM 2232 C CA . LEU A 1 278 ? -14.078 -29 -15.414 1 91.31 278 LEU A CA 1
ATOM 2233 C C . LEU A 1 278 ? -14.711 -27.641 -15.68 1 91.31 278 LEU A C 1
ATOM 2235 O O . LEU A 1 278 ? -14.008 -26.656 -15.883 1 91.31 278 LEU A O 1
ATOM 2239 N N . SER A 1 279 ? -16.031 -27.594 -15.664 1 90.75 279 SER A N 1
ATOM 2240 C CA . SER A 1 279 ? -16.719 -26.344 -15.945 1 90.75 279 SER A CA 1
ATOM 2241 C C . SER A 1 279 ? -16.5 -25.312 -14.836 1 90.75 279 SER A C 1
ATOM 2243 O O . SER A 1 279 ? -16.641 -24.109 -15.062 1 90.75 279 SER A O 1
ATOM 2245 N N . LYS A 1 280 ? -16.016 -25.766 -13.664 1 94.06 280 LYS A N 1
ATOM 2246 C CA . LYS A 1 280 ? -15.844 -24.875 -12.523 1 94.06 280 LYS A CA 1
ATOM 2247 C C . LYS A 1 280 ? -14.367 -24.594 -12.258 1 94.06 280 LYS A C 1
ATOM 2249 O O . LYS A 1 280 ? -14.023 -23.766 -11.43 1 94.06 280 LYS A O 1
ATOM 2254 N N . SER A 1 281 ? -13.578 -25.328 -12.977 1 93.81 281 SER A N 1
ATOM 2255 C CA . SER A 1 281 ? -12.148 -25.234 -12.727 1 93.81 281 SER A CA 1
ATOM 2256 C C . SER A 1 281 ? -11.594 -23.875 -13.164 1 93.81 281 SER A C 1
ATOM 2258 O O . SER A 1 281 ? -12.023 -23.328 -14.18 1 93.81 281 SER A O 1
ATOM 2260 N N . ILE A 1 282 ? -10.594 -23.406 -12.43 1 92.94 282 ILE A N 1
ATOM 2261 C CA . ILE A 1 282 ? -9.977 -22.109 -12.688 1 92.94 282 ILE A CA 1
ATOM 2262 C C . ILE A 1 282 ? -8.719 -22.297 -13.531 1 92.94 282 ILE A C 1
ATOM 2264 O O . ILE A 1 282 ? -8.445 -21.5 -14.43 1 92.94 282 ILE A O 1
ATOM 2268 N N . GLY A 1 283 ? -8.016 -23.328 -13.305 1 90.69 283 GLY A N 1
ATOM 2269 C CA . GLY A 1 283 ? -6.723 -23.547 -13.945 1 90.69 283 GLY A CA 1
ATOM 2270 C C . GLY A 1 283 ? -6.844 -24.062 -15.367 1 90.69 283 GLY A C 1
ATOM 2271 O O . GLY A 1 283 ? -7.832 -24.703 -15.719 1 90.69 283 GLY A O 1
ATOM 2272 N N . SER A 1 284 ? -5.852 -23.812 -16.172 1 87.81 284 SER A N 1
ATOM 2273 C CA . SER A 1 284 ? -5.809 -24.297 -17.547 1 87.81 284 SER A CA 1
ATOM 2274 C C . SER A 1 284 ? -5.375 -25.766 -17.609 1 87.81 284 SER A C 1
ATOM 2276 O O . SER A 1 284 ? -5.059 -26.359 -16.594 1 87.81 284 SER A O 1
ATOM 2278 N N . GLU A 1 285 ? -5.301 -26.266 -18.812 1 89.38 285 GLU A N 1
ATOM 2279 C CA . GLU A 1 285 ? -4.863 -27.641 -19.047 1 89.38 285 GLU A CA 1
ATOM 2280 C C . GLU A 1 285 ? -3.375 -27.797 -18.75 1 89.38 285 GLU A C 1
ATOM 2282 O O . GLU A 1 285 ? -2.9 -28.922 -18.516 1 89.38 285 GLU A O 1
ATOM 2287 N N . TRP A 1 286 ? -2.684 -26.703 -18.609 1 94.31 286 TRP A N 1
ATOM 2288 C CA . TRP A 1 286 ? -1.232 -26.75 -18.453 1 94.31 286 TRP A CA 1
ATOM 2289 C C . TRP A 1 286 ? -0.825 -26.5 -17 1 94.31 286 TRP A C 1
ATOM 2291 O O . TRP A 1 286 ? 0.349 -26.25 -16.719 1 94.31 286 TRP A O 1
ATOM 2301 N N . ILE A 1 287 ? -1.769 -26.547 -16.031 1 94.44 287 ILE A N 1
ATOM 2302 C CA . ILE A 1 287 ? -1.547 -26.172 -14.633 1 94.44 287 ILE A CA 1
ATOM 2303 C C . ILE A 1 287 ? -0.453 -27.047 -14.031 1 94.44 287 ILE A C 1
ATOM 2305 O O . ILE A 1 287 ? 0.274 -26.625 -13.133 1 94.44 287 ILE A O 1
ATOM 2309 N N . ASP A 1 288 ? -0.226 -28.266 -14.57 1 94.5 288 ASP A N 1
ATOM 2310 C CA . ASP A 1 288 ? 0.717 -29.203 -13.969 1 94.5 288 ASP A CA 1
ATOM 2311 C C . ASP A 1 288 ? 2.152 -28.875 -14.375 1 94.5 288 ASP A C 1
ATOM 2313 O O . ASP 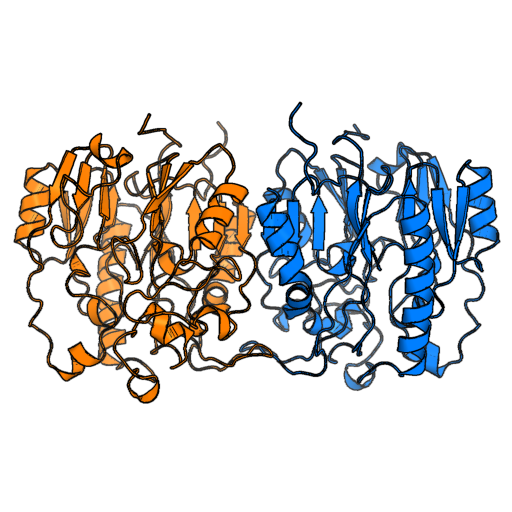A 1 288 ? 3.102 -29.422 -13.812 1 94.5 288 ASP A O 1
ATOM 2317 N N . MET A 1 289 ? 2.324 -27.922 -15.273 1 96.06 289 MET A N 1
ATOM 2318 C CA . MET A 1 289 ? 3.639 -27.359 -15.562 1 96.06 289 MET A CA 1
ATOM 2319 C C . MET A 1 289 ? 4.121 -26.484 -14.406 1 96.06 289 MET A C 1
ATOM 2321 O O . MET A 1 289 ? 5.309 -26.188 -14.312 1 96.06 289 MET A O 1
ATOM 2325 N N . ASN A 1 290 ? 3.158 -26.094 -13.578 1 97.12 290 ASN A N 1
ATOM 2326 C CA . ASN A 1 290 ? 3.396 -25.219 -12.438 1 97.12 290 ASN A CA 1
ATOM 2327 C C . ASN A 1 290 ? 4.172 -25.938 -11.336 1 97.12 290 ASN A C 1
ATOM 2329 O O . ASN A 1 290 ? 3.699 -26.031 -10.203 1 97.12 290 ASN A O 1
ATOM 2333 N N . LEU A 1 291 ? 5.398 -26.438 -11.695 1 97.69 291 LEU A N 1
ATOM 2334 C CA . LEU A 1 291 ? 6.258 -27.141 -10.75 1 97.69 291 LEU A CA 1
ATOM 2335 C C . LEU A 1 291 ? 7.086 -26.141 -9.93 1 97.69 291 LEU A C 1
ATOM 2337 O O . LEU A 1 291 ? 7.09 -24.953 -10.211 1 97.69 291 LEU A O 1
ATOM 2341 N N . PHE A 1 292 ? 7.746 -26.656 -8.797 1 98.38 292 PHE A N 1
ATOM 2342 C CA . PHE A 1 292 ? 8.422 -25.781 -7.844 1 98.38 292 PHE A CA 1
ATOM 2343 C C . PHE A 1 292 ? 9.859 -26.234 -7.617 1 98.38 292 PHE A C 1
ATOM 2345 O O . PHE A 1 292 ? 10.102 -27.375 -7.223 1 98.38 292 PHE A O 1
ATOM 2352 N N . SER A 1 293 ? 10.82 -25.328 -7.922 1 98.44 293 SER A N 1
ATOM 2353 C CA . SER A 1 293 ? 12.227 -25.625 -7.641 1 98.44 293 SER A CA 1
ATOM 2354 C C . SER A 1 293 ? 12.539 -25.453 -6.156 1 98.44 293 SER A C 1
ATOM 2356 O O . SER A 1 293 ? 12.43 -24.344 -5.617 1 98.44 293 SER A O 1
ATOM 2358 N N . VAL A 1 294 ? 12.945 -26.531 -5.5 1 98.5 294 VAL A N 1
ATOM 2359 C CA . VAL A 1 294 ? 13.398 -26.484 -4.117 1 98.5 294 VAL A CA 1
ATOM 2360 C C . VAL A 1 294 ? 14.852 -26.031 -4.066 1 98.5 294 VAL A C 1
ATOM 2362 O O . VAL A 1 294 ? 15.25 -25.297 -3.16 1 98.5 294 VAL A O 1
ATOM 2365 N N . SER A 1 295 ? 15.586 -26.453 -4.996 1 98.19 295 SER A N 1
ATOM 2366 C CA . SER A 1 295 ? 16.969 -26.109 -5.262 1 98.19 295 SER A CA 1
ATOM 2367 C C . SER A 1 295 ? 17.297 -26.219 -6.746 1 98.19 295 SER A C 1
ATOM 2369 O O . SER A 1 295 ? 16.469 -26.656 -7.539 1 98.19 295 SER A O 1
ATOM 2371 N N . PRO A 1 296 ? 18.516 -25.812 -7.121 1 97.5 296 PRO A N 1
ATOM 2372 C CA . PRO A 1 296 ? 18.859 -25.938 -8.539 1 97.5 296 PRO A CA 1
ATOM 2373 C C . PRO A 1 296 ? 18.844 -27.391 -9.023 1 97.5 296 PRO A C 1
ATOM 2375 O O . PRO A 1 296 ? 18.812 -27.641 -10.234 1 97.5 296 PRO A O 1
ATOM 2378 N N . ASP A 1 297 ? 18.781 -28.359 -8.078 1 97.62 297 ASP A N 1
ATOM 2379 C CA . ASP A 1 297 ? 18.922 -29.75 -8.477 1 97.62 297 ASP A CA 1
ATOM 2380 C C . ASP A 1 297 ? 17.641 -30.531 -8.164 1 97.62 297 ASP A C 1
ATOM 2382 O O . ASP A 1 297 ? 17.516 -31.703 -8.547 1 97.62 297 ASP A O 1
ATOM 2386 N N . LEU A 1 298 ? 16.703 -29.891 -7.48 1 98.5 298 LEU A N 1
ATOM 2387 C CA . LEU A 1 298 ? 15.531 -30.625 -7.012 1 98.5 298 LEU A CA 1
ATOM 2388 C C . LEU A 1 298 ? 14.258 -29.828 -7.293 1 98.5 298 LEU A C 1
ATOM 2390 O O . LEU A 1 298 ? 14.133 -28.688 -6.875 1 98.5 298 LEU A O 1
ATOM 2394 N N . VAL A 1 299 ? 13.305 -30.5 -7.961 1 98.56 299 VAL A N 1
ATOM 2395 C CA . VAL A 1 299 ? 12.031 -29.844 -8.258 1 98.56 299 VAL A CA 1
ATOM 2396 C C . VAL A 1 299 ? 10.883 -30.734 -7.777 1 98.56 299 VAL A C 1
ATOM 2398 O O . VAL A 1 299 ? 10.977 -31.969 -7.82 1 98.56 299 VAL A O 1
ATOM 2401 N N . ALA A 1 300 ? 9.828 -30.125 -7.273 1 98.56 300 ALA A N 1
ATOM 2402 C CA . ALA A 1 300 ? 8.578 -30.797 -6.957 1 98.56 300 ALA A CA 1
ATOM 2403 C C . ALA A 1 300 ? 7.648 -30.828 -8.164 1 98.56 300 ALA A C 1
ATOM 2405 O O . ALA A 1 300 ? 7.332 -29.766 -8.734 1 98.56 300 ALA A O 1
ATOM 2406 N N . VAL A 1 301 ? 7.203 -32 -8.562 1 97.88 301 VAL A N 1
ATOM 2407 C CA . VAL A 1 301 ? 6.387 -32.188 -9.758 1 97.88 301 VAL A CA 1
ATOM 2408 C C . VAL A 1 301 ? 5.223 -33.125 -9.445 1 97.88 301 VAL A C 1
ATOM 2410 O O . VAL A 1 301 ? 5.332 -34 -8.586 1 97.88 301 VAL A O 1
ATOM 2413 N N . ASP A 1 302 ? 4.102 -32.812 -10.062 1 96.56 302 ASP A N 1
ATOM 2414 C CA . ASP A 1 302 ? 2.988 -33.75 -9.938 1 96.56 302 ASP A CA 1
ATOM 2415 C C . ASP A 1 302 ? 3.398 -35.156 -10.398 1 96.56 302 ASP A C 1
ATOM 2417 O O . ASP A 1 302 ? 3.896 -35.344 -11.508 1 96.56 302 ASP A O 1
ATOM 2421 N N . ARG A 1 303 ? 3.188 -36.156 -9.609 1 96.56 303 ARG A N 1
ATOM 2422 C CA . ARG A 1 303 ? 3.701 -37.5 -9.828 1 96.56 303 ARG A CA 1
ATOM 2423 C C . ARG A 1 303 ? 3.062 -38.125 -11.062 1 96.56 303 ARG A C 1
ATOM 2425 O O . ARG A 1 303 ? 3.605 -39.094 -11.625 1 96.56 303 ARG A O 1
ATOM 2432 N N . ASP A 1 304 ? 1.952 -37.625 -11.5 1 95.06 304 ASP A N 1
ATOM 2433 C CA . ASP A 1 304 ? 1.249 -38.188 -12.641 1 95.06 304 ASP A CA 1
ATOM 2434 C C . ASP A 1 304 ? 1.832 -37.688 -13.953 1 95.06 304 ASP A C 1
ATOM 2436 O O . ASP A 1 304 ? 1.5 -38.219 -15.023 1 95.06 304 ASP A O 1
ATOM 2440 N N . GLN A 1 305 ? 2.682 -36.719 -13.914 1 97 305 GLN A N 1
ATOM 2441 C CA . GLN A 1 305 ? 3.305 -36.188 -15.125 1 97 305 GLN A CA 1
ATOM 2442 C C . GLN A 1 305 ? 4.586 -36.938 -15.461 1 97 305 GLN A C 1
ATOM 2444 O O . GLN A 1 305 ? 5.68 -36.375 -15.406 1 97 305 GLN A O 1
ATOM 2449 N N . LYS A 1 306 ? 4.43 -38.188 -15.938 1 97.75 306 LYS A N 1
ATOM 2450 C CA . LYS A 1 306 ? 5.543 -39.094 -16.109 1 97.75 306 LYS A CA 1
ATOM 2451 C C . LYS A 1 306 ? 6.488 -38.625 -17.219 1 97.75 306 LYS A C 1
ATOM 2453 O O . LYS A 1 306 ? 7.711 -38.656 -17.047 1 97.75 306 LYS A O 1
ATOM 2458 N N . ALA A 1 307 ? 5.957 -38.156 -18.297 1 98.19 307 ALA A N 1
ATOM 2459 C CA . ALA A 1 307 ? 6.789 -37.688 -19.391 1 98.19 307 ALA A CA 1
ATOM 2460 C C . ALA A 1 307 ? 7.578 -36.438 -18.984 1 98.19 307 ALA A C 1
ATOM 2462 O O . ALA A 1 307 ? 8.742 -36.281 -19.375 1 98.19 307 ALA A O 1
ATOM 2463 N N . LEU A 1 308 ? 6.949 -35.562 -18.312 1 98.31 308 LEU A N 1
ATOM 2464 C CA . LEU A 1 308 ? 7.629 -34.375 -17.828 1 98.31 308 LEU A CA 1
ATOM 2465 C C . LEU A 1 308 ? 8.742 -34.719 -16.844 1 98.31 308 LEU A C 1
ATOM 2467 O O . LEU A 1 308 ? 9.844 -34.188 -16.922 1 98.31 308 LEU A O 1
ATOM 2471 N N . ILE A 1 309 ? 8.445 -35.656 -15.93 1 98.56 309 ILE A N 1
ATOM 2472 C CA . ILE A 1 309 ? 9.43 -36.094 -14.953 1 98.56 309 ILE A CA 1
ATOM 2473 C C . ILE A 1 309 ? 10.648 -36.656 -15.68 1 98.56 309 ILE A C 1
ATOM 2475 O O . ILE A 1 309 ? 11.789 -36.312 -15.359 1 98.56 309 ILE A O 1
ATOM 2479 N N . LYS A 1 310 ? 10.398 -37.5 -16.656 1 98.62 310 LYS A N 1
ATOM 2480 C CA . LYS A 1 310 ? 11.484 -38.094 -17.438 1 98.62 310 LYS A CA 1
ATOM 2481 C C . LYS A 1 310 ? 12.312 -37 -18.125 1 98.62 310 LYS A C 1
ATOM 2483 O O . LYS A 1 310 ? 13.547 -37.094 -18.172 1 98.62 310 LYS A O 1
ATOM 2488 N N . LEU A 1 311 ? 11.633 -36.062 -18.672 1 98.62 311 LEU A N 1
ATOM 2489 C CA . LEU A 1 311 ? 12.312 -34.938 -19.344 1 98.62 311 LEU A CA 1
ATOM 2490 C C . LEU A 1 311 ? 13.234 -34.219 -18.391 1 98.62 311 LEU A C 1
ATOM 2492 O O . LEU A 1 311 ? 14.383 -33.906 -18.719 1 98.62 311 LEU A O 1
ATOM 2496 N N . LEU A 1 312 ? 12.758 -33.875 -17.219 1 98.69 312 LEU A N 1
ATOM 2497 C CA . LEU A 1 312 ? 13.523 -33.125 -16.219 1 98.69 312 LEU A CA 1
ATOM 2498 C C . LEU A 1 312 ? 14.719 -33.938 -15.734 1 98.69 312 LEU A C 1
ATOM 2500 O O . LEU A 1 312 ? 15.82 -33.406 -15.602 1 98.69 312 LEU A O 1
ATOM 2504 N N . GLU A 1 313 ? 14.5 -35.219 -15.531 1 98.62 313 GLU A N 1
ATOM 2505 C CA . GLU A 1 313 ? 15.586 -36.094 -15.094 1 98.62 313 GLU A CA 1
ATOM 2506 C C . GLU A 1 313 ? 16.672 -36.219 -16.172 1 98.62 313 GLU A C 1
ATOM 2508 O O . GLU A 1 313 ? 17.859 -36.25 -15.852 1 98.62 313 GLU A O 1
ATOM 2513 N N . LYS A 1 314 ? 16.25 -36.281 -17.35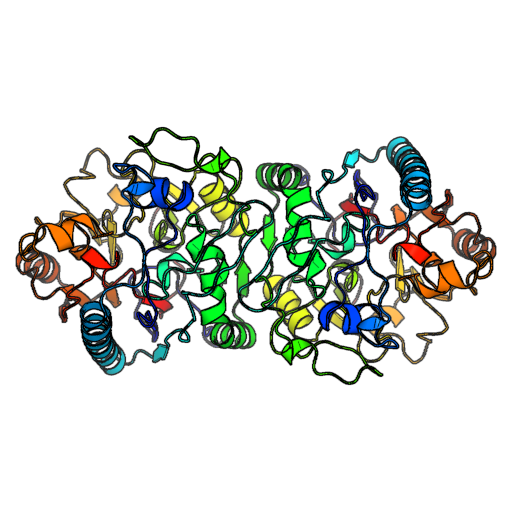9 1 98.38 314 LYS A N 1
ATOM 2514 C CA . LYS A 1 314 ? 17.188 -36.344 -18.484 1 98.38 314 LYS A CA 1
ATOM 2515 C C . LYS A 1 314 ? 18.078 -35.094 -18.5 1 98.38 314 LYS A C 1
ATOM 2517 O O . LYS A 1 314 ? 19.219 -35.156 -18.969 1 98.38 314 LYS A O 1
ATOM 2522 N N . HIS A 1 315 ? 17.609 -34.031 -17.969 1 98.06 315 HIS A N 1
ATOM 2523 C CA . HIS A 1 315 ? 18.375 -3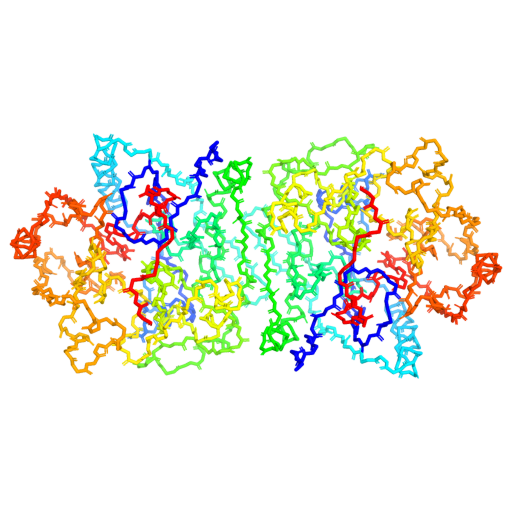2.781 -17.953 1 98.06 315 HIS A CA 1
ATOM 2524 C C . HIS A 1 315 ? 19.047 -32.562 -16.609 1 98.06 315 HIS A C 1
ATOM 2526 O O . HIS A 1 315 ? 19.375 -31.438 -16.25 1 98.06 315 HIS A O 1
ATOM 2532 N N . GLY A 1 316 ? 19.094 -33.594 -15.797 1 97.69 316 GLY A N 1
ATOM 2533 C CA . GLY A 1 316 ? 19.953 -33.594 -14.625 1 97.69 316 GLY A CA 1
ATOM 2534 C C . GLY A 1 316 ? 19.234 -33.125 -13.367 1 97.69 316 GLY A C 1
ATOM 2535 O O . GLY A 1 316 ? 19.891 -32.812 -12.359 1 97.69 316 GLY A O 1
ATOM 2536 N N . LEU A 1 317 ? 17.938 -33.031 -13.352 1 98.44 317 LEU A N 1
ATOM 2537 C CA . LEU A 1 317 ? 17.203 -32.625 -12.164 1 98.44 317 LEU A CA 1
ATOM 2538 C C . LEU A 1 317 ? 16.672 -33.844 -11.414 1 98.44 317 LEU A C 1
ATOM 2540 O O . LEU A 1 317 ? 16.234 -34.812 -12.023 1 98.44 317 LEU A O 1
ATOM 2544 N N . ASP A 1 318 ? 16.844 -33.75 -10.125 1 98.5 318 ASP A N 1
ATOM 2545 C CA . ASP A 1 318 ? 16.078 -34.656 -9.281 1 98.5 318 ASP A CA 1
ATOM 2546 C C . ASP A 1 318 ? 14.633 -34.188 -9.141 1 98.5 318 ASP A C 1
ATOM 2548 O O . ASP A 1 318 ? 14.352 -33 -9.164 1 98.5 318 ASP A O 1
ATOM 2552 N N . VAL A 1 319 ? 13.781 -35.25 -9.016 1 98.38 319 VAL A N 1
ATOM 2553 C CA . VAL A 1 319 ? 12.359 -34.906 -8.938 1 98.38 319 VAL A CA 1
ATOM 2554 C C . VAL A 1 319 ? 11.766 -35.469 -7.648 1 98.38 319 VAL A C 1
ATOM 2556 O O . VAL A 1 319 ? 12.031 -36.625 -7.289 1 98.38 319 VAL A O 1
ATOM 2559 N N . ALA A 1 320 ? 11.117 -34.625 -6.895 1 98.38 320 ALA A N 1
ATOM 2560 C CA . ALA A 1 320 ? 10.211 -35.094 -5.84 1 98.38 320 ALA A CA 1
ATOM 2561 C C . ALA A 1 320 ? 8.781 -35.219 -6.363 1 98.38 320 ALA A C 1
ATOM 2563 O O . ALA A 1 320 ? 8.062 -34.219 -6.492 1 98.38 320 ALA A O 1
ATOM 2564 N N . PRO A 1 321 ? 8.375 -36.406 -6.695 1 97.88 321 PRO A N 1
ATOM 2565 C CA . PRO A 1 321 ? 7.012 -36.594 -7.188 1 97.88 321 PRO A CA 1
ATOM 2566 C C . PRO A 1 321 ? 5.961 -36.5 -6.086 1 97.88 321 PRO A C 1
ATOM 2568 O O . PRO A 1 321 ? 6.059 -37.156 -5.062 1 97.88 321 PRO A O 1
ATOM 2571 N N . LEU A 1 322 ? 5.055 -35.625 -6.211 1 98.12 322 LEU A N 1
ATOM 2572 C CA . LEU A 1 322 ? 4.004 -35.344 -5.238 1 98.12 322 LEU A CA 1
ATOM 2573 C C . LEU A 1 322 ? 2.652 -35.188 -5.926 1 98.12 322 LEU A C 1
ATOM 2575 O O . LEU A 1 322 ? 2.555 -35.312 -7.148 1 98.12 322 LEU A O 1
ATOM 2579 N N . LYS A 1 323 ? 1.656 -35.031 -5.098 1 95.69 323 LYS A N 1
ATOM 2580 C CA . LYS A 1 323 ? 0.32 -34.875 -5.668 1 95.69 323 LYS A CA 1
ATOM 2581 C C . LYS A 1 323 ? -0.339 -33.594 -5.211 1 95.69 323 LYS A C 1
ATOM 2583 O O . LYS A 1 323 ? -0.209 -33.188 -4.047 1 95.69 323 LYS A O 1
ATOM 2588 N N . LEU A 1 324 ? -0.933 -32.906 -6.078 1 96 324 LEU A N 1
ATOM 2589 C CA . LEU A 1 324 ? -1.916 -31.844 -5.867 1 96 324 LEU A CA 1
ATOM 2590 C C . LEU A 1 324 ? -3.172 -32.094 -6.691 1 96 324 LEU A C 1
ATOM 2592 O O . LEU A 1 324 ? -3.289 -31.609 -7.82 1 96 324 LEU A O 1
ATOM 2596 N N . ARG A 1 325 ? -4.168 -32.844 -6.125 1 96.12 325 ARG A N 1
ATOM 2597 C CA . ARG A 1 325 ? -5.293 -33.438 -6.836 1 96.12 325 ARG A CA 1
ATOM 2598 C C . ARG A 1 325 ? -6.18 -32.344 -7.461 1 96.12 325 ARG A C 1
ATOM 2600 O O . ARG A 1 325 ? -6.84 -32.594 -8.469 1 96.12 325 ARG A O 1
ATOM 2607 N N . HIS A 1 326 ? -6.113 -31.141 -6.855 1 96.56 326 HIS A N 1
ATOM 2608 C CA . HIS A 1 326 ? -7.117 -30.172 -7.27 1 96.56 326 HIS A CA 1
ATOM 2609 C C . HIS A 1 326 ? -6.473 -28.875 -7.734 1 96.56 326 HIS A C 1
ATOM 2611 O O . HIS A 1 326 ? -7.051 -27.797 -7.574 1 96.56 326 HIS A O 1
ATOM 2617 N N . SER A 1 327 ? -5.258 -28.953 -8.234 1 96 327 SER A N 1
ATOM 2618 C CA . SER A 1 327 ? -4.57 -27.781 -8.766 1 96 327 SER A CA 1
ATOM 2619 C C . SER A 1 327 ? -5.375 -27.125 -9.883 1 96 327 SER A C 1
ATOM 2621 O O . SER A 1 327 ? -5.418 -25.891 -9.984 1 96 327 SER A O 1
ATOM 2623 N N . LYS A 1 328 ? -6.047 -27.922 -10.711 1 95.12 328 LYS A N 1
ATOM 2624 C CA . LYS A 1 328 ? -6.848 -27.375 -11.812 1 95.12 328 LYS A CA 1
ATOM 2625 C C . LYS A 1 328 ? -8.07 -26.641 -11.281 1 95.12 328 LYS A C 1
ATOM 2627 O O . LYS A 1 328 ? -8.398 -25.547 -11.766 1 95.12 328 LYS A O 1
ATOM 2632 N N . MET A 1 329 ? -8.734 -27.25 -10.312 1 96.19 329 MET A N 1
ATOM 2633 C CA . MET A 1 329 ? -9.922 -26.641 -9.727 1 96.19 329 MET A CA 1
ATOM 2634 C C . MET A 1 329 ? -9.578 -25.312 -9.062 1 96.19 329 MET A C 1
ATOM 2636 O O . MET A 1 329 ? -10.258 -24.312 -9.281 1 96.19 329 MET A O 1
ATOM 2640 N N . LEU A 1 330 ? -8.492 -25.312 -8.273 1 97.44 330 LEU A N 1
ATOM 2641 C CA . LEU A 1 330 ? -8.172 -24.188 -7.426 1 97.44 330 LEU A CA 1
ATOM 2642 C C . LEU A 1 330 ? -7.25 -23.203 -8.148 1 97.44 330 LEU A C 1
ATOM 2644 O O . LEU A 1 330 ? -7.055 -22.078 -7.695 1 97.44 330 LEU A O 1
ATOM 2648 N N . GLY A 1 331 ? -6.711 -23.578 -9.234 1 95.69 331 GLY A N 1
ATOM 2649 C CA . GLY A 1 331 ? -5.969 -22.656 -10.086 1 95.69 331 GLY A CA 1
ATOM 2650 C C . GLY A 1 331 ? -4.539 -22.438 -9.633 1 95.69 331 GLY A C 1
ATOM 2651 O O . GLY A 1 331 ? -4.008 -21.344 -9.75 1 95.69 331 GLY A O 1
ATOM 2652 N N . GLY A 1 332 ? -3.887 -23.469 -9.07 1 96.88 332 GLY A N 1
ATOM 2653 C CA . GLY A 1 332 ? -2.516 -23.312 -8.617 1 96.88 332 GLY A CA 1
ATOM 2654 C C . GLY A 1 332 ? -1.792 -24.625 -8.414 1 96.88 332 GLY A C 1
ATOM 2655 O O . GLY A 1 332 ? -2.309 -25.516 -7.746 1 96.88 332 GLY A O 1
ATOM 2656 N N . GLY A 1 333 ? -0.656 -24.734 -9.055 1 97.56 333 GLY A N 1
ATOM 2657 C CA . GLY A 1 333 ? 0.233 -25.859 -8.812 1 97.56 333 GLY A CA 1
ATOM 2658 C C . GLY A 1 333 ? 1.253 -25.594 -7.719 1 97.56 333 GLY A C 1
ATOM 2659 O O . GLY A 1 333 ? 1.031 -24.75 -6.852 1 97.56 333 GLY A O 1
ATOM 2660 N N . PHE A 1 334 ? 2.355 -26.328 -7.707 1 98.5 334 PHE A N 1
ATOM 2661 C CA . PHE A 1 334 ? 3.326 -26.281 -6.621 1 98.5 334 PHE A CA 1
ATOM 2662 C C . PHE A 1 334 ? 3.98 -24.906 -6.531 1 98.5 334 PHE A C 1
ATOM 2664 O O . PHE A 1 334 ? 4.316 -24.438 -5.438 1 98.5 334 PHE A O 1
ATOM 2671 N N . HIS A 1 335 ? 4.207 -24.25 -7.648 1 98.38 335 HIS A N 1
ATOM 2672 C CA . HIS A 1 335 ? 4.801 -22.922 -7.641 1 98.38 335 HIS A CA 1
ATOM 2673 C C . HIS A 1 335 ? 3.838 -21.891 -7.062 1 98.38 335 HIS A C 1
ATOM 2675 O O . HIS A 1 335 ? 4.207 -21.109 -6.176 1 98.38 335 HIS A O 1
ATOM 2681 N N . CYS A 1 336 ? 2.578 -21.906 -7.469 1 98.25 336 CYS A N 1
ATOM 2682 C CA . CYS A 1 336 ? 1.58 -20.906 -7.105 1 98.25 336 CYS A CA 1
ATOM 2683 C C . CYS A 1 336 ? 1.204 -21.016 -5.633 1 98.25 336 CYS A C 1
ATOM 2685 O O . CYS A 1 336 ? 0.898 -20.016 -4.988 1 98.25 336 CYS A O 1
ATOM 2687 N N . VAL A 1 337 ? 1.266 -22.25 -5.09 1 98.75 337 VAL A N 1
ATOM 2688 C CA . VAL A 1 337 ? 0.797 -22.438 -3.721 1 98.75 337 VAL A CA 1
ATOM 2689 C C . VAL A 1 337 ? 1.912 -22.094 -2.738 1 98.75 337 VAL A C 1
ATOM 2691 O O . VAL A 1 337 ? 1.766 -22.266 -1.528 1 98.75 337 VAL A O 1
ATOM 2694 N N . THR A 1 338 ? 3.025 -21.547 -3.24 1 98.81 338 THR A N 1
ATOM 2695 C CA . THR A 1 338 ? 4.16 -21.203 -2.391 1 98.81 338 THR A CA 1
ATOM 2696 C C . THR A 1 338 ? 4.547 -19.734 -2.572 1 98.81 338 THR A C 1
ATOM 2698 O O . THR A 1 338 ? 4.188 -19.109 -3.574 1 98.81 338 THR A O 1
ATOM 2701 N N . LEU A 1 339 ? 5.227 -19.219 -1.659 1 98.81 339 LEU A N 1
ATOM 2702 C CA . LEU A 1 339 ? 5.961 -17.953 -1.721 1 98.81 339 LEU A CA 1
ATOM 2703 C C . LEU A 1 339 ? 7.34 -18.109 -1.084 1 98.81 339 LEU A C 1
ATOM 2705 O O . LEU A 1 339 ? 7.453 -18.25 0.135 1 98.81 339 LEU A O 1
ATOM 2709 N N . ASP A 1 340 ? 8.344 -18.203 -1.854 1 98.31 340 ASP A N 1
ATOM 2710 C CA . ASP A 1 340 ? 9.688 -18.375 -1.327 1 98.31 340 ASP A CA 1
ATOM 2711 C C . ASP A 1 340 ? 10.203 -17.094 -0.672 1 98.31 340 ASP A C 1
ATOM 2713 O O . ASP A 1 340 ? 10.641 -16.172 -1.361 1 98.31 340 ASP A O 1
ATOM 2717 N N . ILE A 1 341 ? 10.359 -17.109 0.609 1 98.75 341 ILE A N 1
ATOM 2718 C CA . ILE A 1 341 ? 10.742 -15.984 1.448 1 98.75 341 ILE A CA 1
ATOM 2719 C C . ILE A 1 341 ? 12.258 -15.859 1.485 1 98.75 341 ILE A C 1
ATOM 2721 O O . ILE A 1 341 ? 12.797 -14.75 1.423 1 98.75 341 ILE A O 1
ATOM 2725 N N . ARG A 1 342 ? 12.922 -17.031 1.559 1 98.69 342 ARG A N 1
ATOM 2726 C CA . ARG A 1 342 ? 14.375 -17.016 1.701 1 98.69 342 ARG A CA 1
ATOM 2727 C C . ARG A 1 342 ? 15.016 -18.125 0.863 1 98.69 342 ARG A C 1
ATOM 2729 O O . ARG A 1 342 ? 14.688 -19.297 1.019 1 98.69 342 ARG A O 1
ATOM 2736 N N . ARG A 1 343 ? 15.781 -17.734 0.041 1 98.31 343 ARG A N 1
ATOM 2737 C CA . ARG A 1 343 ? 16.672 -18.609 -0.706 1 98.31 343 ARG A CA 1
ATOM 2738 C C . ARG A 1 343 ? 18.141 -18.219 -0.482 1 98.31 343 ARG A C 1
ATOM 2740 O O . ARG A 1 343 ? 18.453 -17.047 -0.358 1 98.31 343 ARG A O 1
ATOM 2747 N N . GLU A 1 344 ? 19 -19.219 -0.413 1 97.25 344 GLU A N 1
ATOM 2748 C CA . GLU A 1 344 ? 20.438 -18.984 -0.253 1 97.25 344 GLU A CA 1
ATOM 2749 C C . GLU A 1 344 ? 21.078 -18.609 -1.584 1 97.25 344 GLU A C 1
ATOM 2751 O O . GLU A 1 344 ? 21.094 -19.406 -2.521 1 97.25 344 GLU A O 1
ATOM 2756 N N . GLY A 1 345 ? 21.469 -17.406 -1.65 1 94.25 345 GLY A N 1
ATOM 2757 C CA . GLY A 1 345 ? 22.109 -16.906 -2.865 1 94.25 345 GLY A CA 1
ATOM 2758 C C . GLY A 1 345 ? 22.312 -15.406 -2.863 1 94.25 345 GLY A C 1
ATOM 2759 O O . GLY A 1 345 ? 22.125 -14.75 -1.837 1 94.25 345 GLY A O 1
ATOM 2760 N N . THR A 1 346 ? 22.891 -14.898 -3.988 1 94.81 346 THR A N 1
ATOM 2761 C CA . THR A 1 346 ? 23.125 -13.477 -4.176 1 94.81 346 THR A CA 1
ATOM 2762 C C . THR A 1 346 ? 22.438 -12.977 -5.445 1 94.81 346 THR A C 1
ATOM 2764 O O . THR A 1 346 ? 22.062 -13.773 -6.309 1 94.81 346 THR A O 1
ATOM 2767 N N . LEU A 1 347 ? 22.188 -11.758 -5.445 1 96.69 347 LEU A N 1
ATOM 2768 C CA . LEU A 1 347 ? 21.625 -11.148 -6.652 1 96.69 347 LEU A CA 1
ATOM 2769 C C . LEU A 1 347 ? 22.641 -11.188 -7.793 1 96.69 347 LEU A C 1
ATOM 2771 O O . LEU A 1 347 ? 23.766 -10.688 -7.652 1 96.69 347 LEU A O 1
ATOM 2775 N N . GLN A 1 348 ? 22.25 -11.852 -8.883 1 96.44 348 GLN A N 1
ATOM 2776 C CA . GLN A 1 348 ? 23.141 -12.016 -10.031 1 96.44 348 GLN A CA 1
ATOM 2777 C C . GLN A 1 348 ? 22.484 -11.5 -11.312 1 96.44 348 GLN A C 1
ATOM 2779 O O . GLN A 1 348 ? 21.266 -11.375 -11.383 1 96.44 348 GLN A O 1
ATOM 2784 N N . ARG A 1 349 ? 23.328 -11.133 -12.234 1 95.12 349 ARG A N 1
ATOM 2785 C CA . ARG A 1 349 ? 22.906 -10.836 -13.609 1 95.12 349 ARG A CA 1
ATOM 2786 C C . ARG A 1 349 ? 23.172 -12.031 -14.523 1 95.12 349 ARG A C 1
ATOM 2788 O O . ARG A 1 349 ? 24.328 -12.406 -14.75 1 95.12 349 ARG A O 1
ATOM 2795 N N . TYR A 1 350 ? 22.156 -12.586 -15.023 1 95.31 350 TYR A N 1
ATOM 2796 C CA . TYR A 1 350 ? 22.297 -13.805 -15.82 1 95.31 350 TYR A CA 1
ATOM 2797 C C . TYR A 1 350 ? 22.25 -13.492 -17.312 1 95.31 350 TYR A C 1
ATOM 2799 O O . TYR A 1 350 ? 22.594 -14.336 -18.141 1 95.31 350 TYR A O 1
ATOM 2807 N N . PHE A 1 351 ? 21.859 -12.25 -17.562 1 93.69 351 PHE A N 1
ATOM 2808 C CA . PHE A 1 351 ? 21.688 -11.867 -18.953 1 93.69 351 PHE A CA 1
ATOM 2809 C C . PHE A 1 351 ? 22.453 -10.578 -19.266 1 93.69 351 PHE A C 1
ATOM 2811 O O . PHE A 1 351 ? 22.672 -9.758 -18.359 1 93.69 351 PHE A O 1
ATOM 2818 N N . ASP A 1 352 ? 22.828 -10.367 -20.484 1 84.81 352 ASP A N 1
ATOM 2819 C CA . ASP A 1 352 ? 23.562 -9.18 -20.922 1 84.81 352 ASP A CA 1
ATOM 2820 C C . ASP A 1 352 ? 22.656 -7.961 -20.984 1 84.81 352 ASP A C 1
ATOM 2822 O O . ASP A 1 352 ? 21.453 -8.086 -21.25 1 84.81 352 ASP A O 1
ATOM 2826 N N . MET B 1 1 ? 22.5 16.531 -17.875 1 29.42 1 MET B N 1
ATOM 2827 C CA . MET B 1 1 ? 21.953 17.016 -16.609 1 29.42 1 MET B CA 1
ATOM 2828 C C . MET B 1 1 ? 20.688 16.266 -16.234 1 29.42 1 MET B C 1
ATOM 2830 O O . MET B 1 1 ? 19.75 16.172 -17.047 1 29.42 1 MET B O 1
ATOM 2834 N N . ASN B 1 2 ? 20.641 15.258 -15.438 1 44.84 2 ASN B N 1
ATOM 2835 C CA . ASN B 1 2 ? 19.469 14.422 -15.195 1 44.84 2 ASN B CA 1
ATOM 2836 C C . ASN B 1 2 ? 18.234 15.266 -14.867 1 44.84 2 ASN B C 1
ATOM 2838 O O . ASN B 1 2 ? 18.281 16.109 -13.984 1 44.84 2 ASN B O 1
ATOM 2842 N N . PRO B 1 3 ? 17.344 15.484 -15.781 1 57.06 3 PRO B N 1
ATOM 2843 C CA . PRO B 1 3 ? 16.234 16.406 -15.57 1 57.06 3 PRO B CA 1
ATOM 2844 C C . PRO B 1 3 ? 15.648 16.328 -14.164 1 57.06 3 PRO B C 1
ATOM 2846 O O . PRO B 1 3 ? 15.727 15.273 -13.523 1 57.06 3 PRO B O 1
ATOM 2849 N N . THR B 1 4 ? 15.547 17.422 -13.531 1 68.75 4 THR B N 1
ATOM 2850 C CA . THR B 1 4 ? 14.969 17.562 -12.195 1 68.75 4 THR B CA 1
ATOM 2851 C C . THR B 1 4 ? 13.68 16.75 -12.078 1 68.75 4 THR B C 1
ATOM 2853 O O . THR B 1 4 ? 12.766 16.906 -12.898 1 68.75 4 THR B O 1
ATOM 2856 N N . PRO B 1 5 ? 13.703 15.828 -11.164 1 84.31 5 PRO B N 1
ATOM 2857 C CA . PRO B 1 5 ? 12.492 15.016 -11.031 1 84.31 5 PRO B CA 1
ATOM 2858 C C . PRO B 1 5 ? 11.242 15.859 -10.758 1 84.31 5 PRO B C 1
ATOM 2860 O O . PRO B 1 5 ? 11.328 16.906 -10.117 1 84.31 5 PRO B O 1
ATOM 2863 N N . ILE B 1 6 ? 10.211 15.555 -11.359 1 92.12 6 ILE B N 1
ATOM 2864 C CA . ILE B 1 6 ? 8.938 16.234 -11.188 1 92.12 6 ILE B CA 1
ATOM 2865 C C . ILE B 1 6 ? 8.508 16.172 -9.719 1 92.12 6 ILE B C 1
ATOM 2867 O O . ILE B 1 6 ? 7.941 17.141 -9.195 1 92.12 6 ILE B O 1
ATOM 2871 N N . VAL B 1 7 ? 8.812 15.148 -9.023 1 98.19 7 VAL B N 1
ATOM 2872 C CA . VAL B 1 7 ? 8.547 14.992 -7.598 1 98.19 7 VAL B CA 1
ATOM 2873 C C . VAL B 1 7 ? 9.867 15.039 -6.828 1 98.19 7 VAL B C 1
ATOM 2875 O O . VAL B 1 7 ? 10.766 14.234 -7.078 1 98.19 7 VAL B O 1
ATOM 2878 N N . TRP B 1 8 ? 9.961 16.047 -6.004 1 98.31 8 TRP B N 1
ATOM 2879 C CA . TRP B 1 8 ? 11.148 16.172 -5.168 1 98.31 8 TRP B CA 1
ATOM 2880 C C . TRP B 1 8 ? 10.891 17.094 -3.984 1 98.31 8 TRP B C 1
ATOM 2882 O O . TRP B 1 8 ? 10.586 18.281 -4.168 1 98.31 8 TRP B O 1
ATOM 2892 N N . SER B 1 9 ? 10.977 16.578 -2.844 1 98.12 9 SER B N 1
ATOM 2893 C CA . SER B 1 9 ? 10.859 17.359 -1.621 1 98.12 9 SER B CA 1
ATOM 2894 C C . SER B 1 9 ? 11.477 16.625 -0.433 1 98.12 9 SER B C 1
ATOM 2896 O O . SER B 1 9 ? 11.133 15.469 -0.164 1 98.12 9 SER B O 1
ATOM 2898 N N . CYS B 1 10 ? 12.398 17.234 0.317 1 96.94 10 CYS B N 1
ATOM 2899 C CA . CYS B 1 10 ? 13.086 16.531 1.393 1 96.94 10 CYS B CA 1
ATOM 2900 C C . CYS B 1 10 ? 13.031 17.328 2.689 1 96.94 10 CYS B C 1
ATOM 2902 O O . CYS B 1 10 ? 13.547 16.891 3.717 1 96.94 10 CYS B O 1
ATOM 2904 N N . ASN B 1 11 ? 12.516 18.516 2.602 1 98.19 11 ASN B N 1
ATOM 2905 C CA . ASN B 1 11 ? 12.43 19.391 3.77 1 98.19 11 ASN B CA 1
ATOM 2906 C C . ASN B 1 11 ? 11.203 20.297 3.713 1 98.19 11 ASN B C 1
ATOM 2908 O O . ASN B 1 11 ? 10.359 20.141 2.83 1 98.19 11 ASN B O 1
ATOM 2912 N N . GLU B 1 12 ? 11.086 21.188 4.676 1 98.12 12 GLU B N 1
ATOM 2913 C CA . GLU B 1 12 ? 9.859 21.969 4.832 1 98.12 12 GLU B CA 1
ATOM 2914 C C . GLU B 1 12 ? 10.016 23.359 4.223 1 98.12 12 GLU B C 1
ATOM 2916 O O . GLU B 1 12 ? 9.055 24.125 4.148 1 98.12 12 GLU B O 1
ATOM 2921 N N . TRP B 1 13 ? 11.281 23.734 3.656 1 98.25 13 TRP B N 1
ATOM 2922 C CA . TRP B 1 13 ? 11.508 25.172 3.488 1 98.25 13 TRP B CA 1
ATOM 2923 C C . TRP B 1 13 ? 12.031 25.469 2.086 1 98.25 13 TRP B C 1
ATOM 2925 O O . TRP B 1 13 ? 11.992 26.625 1.645 1 98.25 13 TRP B O 1
ATOM 2935 N N . ASP B 1 14 ? 12.609 24.5 1.371 1 98.38 14 ASP B N 1
ATOM 2936 C CA . ASP B 1 14 ? 13.172 24.812 0.06 1 98.38 14 ASP B CA 1
ATOM 2937 C C . ASP B 1 14 ? 12.133 25.516 -0.823 1 98.38 14 ASP B C 1
ATOM 2939 O O . ASP B 1 14 ? 10.93 25.359 -0.613 1 98.38 14 ASP B O 1
ATOM 2943 N N . PRO B 1 15 ? 12.57 26.266 -1.786 1 98.44 15 PRO B N 1
ATOM 2944 C CA . PRO B 1 15 ? 11.602 26.984 -2.629 1 98.44 15 PRO B CA 1
ATOM 2945 C C . PRO B 1 15 ? 10.578 26.047 -3.268 1 98.44 15 PRO B C 1
ATOM 2947 O O . PRO B 1 15 ? 10.953 25.062 -3.916 1 98.44 15 PRO B O 1
ATOM 2950 N N . LEU B 1 16 ? 9.336 26.375 -3.066 1 98.62 16 LEU B N 1
ATOM 2951 C CA . LEU B 1 16 ? 8.227 25.547 -3.523 1 98.62 16 LEU B CA 1
ATOM 2952 C C . LEU B 1 16 ? 7.977 25.734 -5.016 1 98.62 16 LEU B C 1
ATOM 2954 O O . LEU B 1 16 ? 7.949 26.875 -5.5 1 98.62 16 LEU B O 1
ATOM 2958 N N . LYS B 1 17 ? 7.797 24.609 -5.75 1 98.62 17 LYS B N 1
ATOM 2959 C CA . LYS B 1 17 ? 7.551 24.688 -7.188 1 98.62 17 LYS B CA 1
ATOM 2960 C C . LYS B 1 17 ? 6.199 24.078 -7.547 1 98.62 17 LYS B C 1
ATOM 2962 O O . LYS B 1 17 ? 5.562 24.5 -8.516 1 98.62 17 LYS B O 1
ATOM 2967 N N . GLU B 1 18 ? 5.777 23.094 -6.844 1 98.81 18 GLU B N 1
ATOM 2968 C CA . GLU B 1 18 ? 4.496 22.438 -7.055 1 98.81 18 GLU B CA 1
ATOM 2969 C C . GLU B 1 18 ? 3.922 21.906 -5.738 1 98.81 18 GLU B C 1
ATOM 2971 O O . GLU B 1 18 ? 4.656 21.406 -4.895 1 98.81 18 GLU B O 1
ATOM 2976 N N . VAL B 1 19 ? 2.615 22.125 -5.602 1 98.88 19 VAL B N 1
ATOM 2977 C CA . VAL B 1 19 ? 1.981 21.75 -4.34 1 98.88 19 VAL B CA 1
ATOM 2978 C C . VAL B 1 19 ? 0.55 21.281 -4.598 1 98.88 19 VAL B C 1
ATOM 2980 O O . VAL B 1 19 ? -0.089 21.734 -5.559 1 98.88 19 VAL B O 1
ATOM 2983 N N . ILE B 1 20 ? 0.116 20.328 -3.828 1 98.94 20 ILE B N 1
ATOM 2984 C CA . ILE B 1 20 ? -1.301 19.984 -3.766 1 98.94 20 ILE B CA 1
ATOM 2985 C C . ILE B 1 20 ? -1.97 20.75 -2.633 1 98.94 20 ILE B C 1
ATOM 2987 O O . ILE B 1 20 ? -1.459 20.797 -1.511 1 98.94 20 ILE B O 1
ATOM 2991 N N . VAL B 1 21 ? -3.047 21.438 -2.891 1 98.94 21 VAL B N 1
ATOM 2992 C CA . VAL B 1 21 ? -3.867 22.078 -1.875 1 98.94 21 VAL B CA 1
ATOM 2993 C C . VAL B 1 21 ? -5.18 21.328 -1.707 1 98.94 21 VAL B C 1
ATOM 2995 O O . VAL B 1 21 ? -5.77 20.875 -2.688 1 98.94 21 VAL B O 1
ATOM 2998 N N . GLY B 1 22 ? -5.637 21.203 -0.522 1 98.81 22 GLY B N 1
ATOM 2999 C CA . GLY B 1 22 ? -6.789 20.391 -0.168 1 98.81 22 GLY B CA 1
ATOM 3000 C C . GLY B 1 22 ? -8.078 20.859 -0.825 1 98.81 22 GLY B C 1
ATOM 3001 O O . GLY B 1 22 ? -8.133 21.969 -1.364 1 98.81 22 GLY B O 1
ATOM 3002 N N . ASN B 1 23 ? -9.023 19.984 -0.814 1 98.25 23 ASN B N 1
ATOM 3003 C CA . ASN B 1 23 ? -10.391 20.141 -1.3 1 98.25 23 ASN B CA 1
ATOM 3004 C C . ASN B 1 23 ? -11.406 19.875 -0.195 1 98.25 23 ASN B C 1
ATOM 3006 O O . ASN B 1 23 ? -11.586 18.734 0.234 1 98.25 23 ASN B O 1
ATOM 3010 N N . PRO B 1 24 ? -12.133 20.938 0.26 1 98.5 24 PRO B N 1
ATOM 3011 C CA . PRO B 1 24 ? -13.039 20.75 1.396 1 98.5 24 PRO B CA 1
ATOM 3012 C C . PRO B 1 24 ? -14.422 20.25 0.975 1 98.5 24 PRO B C 1
ATOM 3014 O O . PRO B 1 24 ? -15.258 19.953 1.828 1 98.5 24 PRO B O 1
ATOM 3017 N N . LEU B 1 25 ? -14.656 20.141 -0.337 1 98.5 25 LEU B N 1
ATOM 3018 C CA . LEU B 1 25 ? -15.984 19.766 -0.819 1 98.5 25 LEU B CA 1
ATOM 3019 C C . LEU B 1 25 ? -16.359 18.359 -0.371 1 98.5 25 LEU B C 1
ATOM 3021 O O . LEU B 1 25 ? -15.547 17.438 -0.489 1 98.5 25 LEU B O 1
ATOM 3025 N N . GLY B 1 26 ? -17.562 18.219 0.163 1 97.5 26 GLY B N 1
ATOM 3026 C CA . GLY B 1 26 ? -18.062 16.938 0.623 1 97.5 26 GLY B CA 1
ATOM 3027 C C . GLY B 1 26 ? -17.516 16.531 1.978 1 97.5 26 GLY B C 1
ATOM 3028 O O . GLY B 1 26 ? -17.766 15.43 2.451 1 97.5 26 GLY B O 1
ATOM 3029 N N . ALA B 1 27 ? -16.859 17.406 2.707 1 98.5 27 ALA B N 1
ATOM 3030 C CA . ALA B 1 27 ? -16.25 17.109 3.998 1 98.5 27 ALA B CA 1
ATOM 3031 C C . ALA B 1 27 ? -17.297 16.734 5.031 1 98.5 27 ALA B C 1
ATOM 3033 O O . ALA B 1 27 ? -18.375 17.328 5.07 1 98.5 27 ALA B O 1
ATOM 3034 N N . ARG B 1 28 ? -17.016 15.805 5.84 1 98.5 28 ARG B N 1
ATOM 3035 C CA . ARG B 1 28 ? -17.844 15.359 6.953 1 98.5 28 ARG B CA 1
ATOM 3036 C C . ARG B 1 28 ? -17 14.898 8.133 1 98.5 28 ARG B C 1
ATOM 3038 O O . ARG B 1 28 ? -15.805 14.625 7.969 1 98.5 28 ARG B O 1
ATOM 3045 N N . PHE B 1 29 ? -17.625 14.883 9.273 1 98.56 29 PHE B N 1
ATOM 3046 C CA . PHE B 1 29 ? -16.922 14.305 10.414 1 98.56 29 PHE B CA 1
ATOM 3047 C C . PHE B 1 29 ? -16.656 12.82 10.195 1 98.56 29 PHE B C 1
ATOM 3049 O O . PHE B 1 29 ? -17.484 12.117 9.594 1 98.56 29 PHE B O 1
ATOM 3056 N N . PRO B 1 30 ? -15.469 12.344 10.617 1 98.44 30 PRO B N 1
ATOM 3057 C CA . PRO B 1 30 ? -15.234 10.906 10.484 1 98.44 30 PRO B CA 1
ATOM 3058 C C . PRO B 1 30 ? -16.203 10.07 11.312 1 98.44 30 PRO B C 1
ATOM 3060 O O . PRO B 1 30 ? -16.75 10.547 12.312 1 98.44 30 PRO B O 1
ATOM 3063 N N . THR B 1 31 ? -16.422 8.844 10.867 1 98.69 31 THR B N 1
ATOM 3064 C CA . THR B 1 31 ? -17.328 7.934 11.562 1 98.69 31 THR B CA 1
ATOM 3065 C C . THR B 1 31 ? -16.938 7.793 13.023 1 98.69 31 THR B C 1
ATOM 3067 O O . THR B 1 31 ? -15.75 7.672 13.344 1 98.69 31 THR B O 1
ATOM 3070 N N . ALA B 1 32 ? -17.938 7.863 13.922 1 98.56 32 ALA B N 1
ATOM 3071 C CA . ALA B 1 32 ? -17.688 7.691 15.352 1 98.56 32 ALA B CA 1
ATOM 3072 C C . ALA B 1 32 ? -17.344 6.242 15.68 1 98.56 32 ALA B C 1
ATOM 3074 O O . ALA B 1 32 ? -18.234 5.402 15.836 1 98.56 32 ALA B O 1
ATOM 3075 N N . ASP B 1 33 ? -16.125 5.906 15.82 1 98.62 33 ASP B N 1
ATOM 3076 C CA . ASP B 1 33 ? -15.602 4.59 16.172 1 98.62 33 ASP B CA 1
ATOM 3077 C C . ASP B 1 33 ? -14.305 4.707 16.969 1 98.62 33 ASP B C 1
ATOM 3079 O O . ASP B 1 33 ? -13.82 5.812 17.219 1 98.62 33 ASP B O 1
ATOM 3083 N N . PRO B 1 34 ? -13.703 3.619 17.438 1 98.56 34 PRO B N 1
ATOM 3084 C CA . PRO B 1 34 ? -12.516 3.688 18.297 1 98.56 34 PRO B CA 1
ATOM 3085 C C . PRO B 1 34 ? -11.336 4.383 17.609 1 98.56 34 PRO B C 1
ATOM 3087 O O . PRO B 1 34 ? -10.547 5.059 18.281 1 98.56 34 PRO B O 1
ATOM 3090 N N . SER B 1 35 ? -11.211 4.223 16.281 1 98.81 35 SER B N 1
ATOM 3091 C CA . SER B 1 35 ? -10.109 4.875 15.57 1 98.81 35 SER B CA 1
ATOM 3092 C C . SER B 1 35 ? -10.219 6.395 15.656 1 98.81 35 SER B C 1
ATOM 3094 O O . SER B 1 35 ? -9.234 7.074 15.969 1 98.81 35 SER B O 1
ATOM 3096 N N . THR B 1 36 ? -11.43 6.918 15.422 1 98.56 36 THR B N 1
ATOM 3097 C CA . THR B 1 36 ? -11.688 8.352 15.492 1 98.56 36 THR B CA 1
ATOM 3098 C C . THR B 1 36 ? -11.516 8.859 16.922 1 98.56 36 THR B C 1
ATOM 3100 O O . THR B 1 36 ? -10.984 9.953 17.141 1 98.56 36 THR B O 1
ATOM 3103 N N . GLN B 1 37 ? -11.977 8.102 17.891 1 98.44 37 GLN B N 1
ATOM 3104 C CA . GLN B 1 37 ? -11.867 8.5 19.281 1 98.44 37 GLN B CA 1
ATOM 3105 C C . GLN B 1 37 ? -10.406 8.656 19.703 1 98.44 37 GLN B C 1
ATOM 3107 O O . GLN B 1 37 ? -10.016 9.703 20.234 1 98.44 37 GLN B O 1
ATOM 3112 N N . VAL B 1 38 ? -9.625 7.68 19.391 1 98.31 38 VAL B N 1
ATOM 3113 C CA . VAL B 1 38 ? -8.219 7.684 19.797 1 98.31 38 VAL B CA 1
ATOM 3114 C C . VAL B 1 38 ? -7.48 8.805 19.062 1 98.31 38 VAL B C 1
ATOM 3116 O O . VAL B 1 38 ? -6.66 9.508 19.672 1 98.31 38 VAL B O 1
ATOM 3119 N N . ALA B 1 39 ? -7.812 9.055 17.844 1 97.69 39 ALA B N 1
ATOM 3120 C CA . ALA B 1 39 ? -7.055 9.977 16.984 1 97.69 39 ALA B CA 1
ATOM 3121 C C . ALA B 1 39 ? -7.426 11.422 17.281 1 97.69 39 ALA B C 1
ATOM 3123 O O . ALA B 1 39 ? -6.562 12.305 17.266 1 97.69 39 ALA B O 1
ATOM 3124 N N . GLU B 1 40 ? -8.812 11.656 17.547 1 96.25 40 GLU B N 1
ATOM 3125 C CA . GLU B 1 40 ? -9.234 13.055 17.469 1 96.25 40 GLU B CA 1
ATOM 3126 C C . GLU B 1 40 ? -10.039 13.453 18.719 1 96.25 40 GLU B C 1
ATOM 3128 O O . GLU B 1 40 ? -10.109 14.633 19.062 1 96.25 40 GLU B O 1
ATOM 3133 N N . PHE B 1 41 ? -10.703 12.492 19.391 1 96.25 41 PHE B N 1
ATOM 3134 C CA . PHE B 1 41 ? -11.641 12.844 20.453 1 96.25 41 PHE B CA 1
ATOM 3135 C C . PHE B 1 41 ? -11.461 11.922 21.656 1 96.25 41 PHE B C 1
ATOM 3137 O O . PHE B 1 41 ? -12.422 11.344 22.156 1 96.25 41 PHE B O 1
ATOM 3144 N N . PRO B 1 42 ? -10.273 11.852 22.172 1 95.88 42 PRO B N 1
ATOM 3145 C CA . PRO B 1 42 ? -10.047 10.898 23.266 1 95.88 42 PRO B CA 1
ATOM 3146 C C . PRO B 1 42 ? -10.812 11.266 24.531 1 95.88 42 PRO B C 1
ATOM 3148 O O . PRO B 1 42 ? -10.961 10.43 25.422 1 95.88 42 PRO B O 1
ATOM 3151 N N . ASP B 1 43 ? -11.305 12.484 24.688 1 94.62 43 ASP B N 1
ATOM 3152 C CA . ASP B 1 43 ? -11.992 12.961 25.891 1 94.62 43 ASP B CA 1
ATOM 3153 C C . ASP B 1 43 ? -13.5 12.742 25.781 1 94.62 43 ASP B C 1
ATOM 3155 O O . ASP B 1 43 ? -14.258 13.164 26.656 1 94.62 43 ASP B O 1
ATOM 3159 N N . ARG B 1 44 ? -13.898 12.094 24.719 1 95.75 44 ARG B N 1
ATOM 3160 C CA . ARG B 1 44 ? -15.32 11.914 24.469 1 95.75 44 ARG B CA 1
ATOM 3161 C C . ARG B 1 44 ? -15.68 10.438 24.344 1 95.75 44 ARG B C 1
ATOM 3163 O O . ARG B 1 44 ? -14.859 9.641 23.875 1 95.75 44 ARG B O 1
ATOM 3170 N N . SER B 1 45 ? -16.938 10.172 24.719 1 96.75 45 SER B N 1
ATOM 3171 C CA . SER B 1 45 ? -17.484 8.875 24.359 1 96.75 45 SER B CA 1
ATOM 3172 C C . SER B 1 45 ? -17.844 8.828 22.875 1 96.75 45 SER B C 1
ATOM 3174 O O . SER B 1 45 ? -17.953 9.867 22.219 1 96.75 45 SER B O 1
ATOM 3176 N N . LEU B 1 46 ? -18 7.68 22.312 1 97.38 46 LEU B N 1
ATOM 3177 C CA . LEU B 1 46 ? -18.312 7.512 20.891 1 97.38 46 LEU B CA 1
ATOM 3178 C C . LEU B 1 46 ? -19.594 8.258 20.531 1 97.38 46 LEU B C 1
ATOM 3180 O O . LEU B 1 46 ? -19.688 8.844 19.438 1 97.38 46 LEU B O 1
ATOM 3184 N N . GLU B 1 47 ? -20.562 8.273 21.422 1 97.12 47 GLU B N 1
ATOM 3185 C CA . GLU B 1 47 ? -21.859 8.898 21.172 1 97.12 47 GLU B CA 1
ATOM 3186 C C . GLU B 1 47 ? -21.734 10.414 21.109 1 97.12 47 GLU B C 1
ATOM 3188 O O . GLU B 1 47 ? -22.578 11.086 20.516 1 97.12 47 GLU B O 1
ATOM 3193 N N . GLU B 1 48 ? -20.656 10.938 21.688 1 97.06 48 GLU B N 1
ATOM 3194 C CA . GLU B 1 48 ? -20.469 12.383 21.781 1 97.06 48 GLU B CA 1
ATOM 3195 C C . GLU B 1 48 ? -19.641 12.914 20.609 1 97.06 48 GLU B C 1
ATOM 3197 O O . GLU B 1 48 ? -19.547 14.133 20.422 1 97.06 48 GLU B O 1
ATOM 3202 N N . ILE B 1 49 ? -19.078 12.031 19.844 1 97.69 49 ILE B N 1
ATOM 3203 C CA . ILE B 1 49 ? -18.281 12.453 18.688 1 97.69 49 ILE B CA 1
ATOM 3204 C C . ILE B 1 49 ? -19.203 13.023 17.625 1 97.69 49 ILE B C 1
ATOM 3206 O O . ILE B 1 49 ? -20.172 12.367 17.203 1 97.69 49 ILE B O 1
ATOM 3210 N N . PRO B 1 50 ? -18.953 14.266 17.203 1 97.38 50 PRO B N 1
ATOM 3211 C CA . PRO B 1 50 ? -19.812 14.859 16.172 1 97.38 50 PRO B CA 1
ATOM 3212 C C . PRO B 1 50 ? -19.859 14.023 14.891 1 97.38 50 PRO B C 1
ATOM 3214 O O . PRO B 1 50 ? -18.844 13.438 14.5 1 97.38 50 PRO B O 1
ATOM 3217 N N . GLN B 1 51 ? -21.016 14.031 14.273 1 97.88 51 GLN B N 1
ATOM 3218 C CA . GLN B 1 51 ? -21.234 13.242 13.07 1 97.88 51 GLN B CA 1
ATOM 3219 C C . GLN B 1 51 ? -21.922 14.07 11.984 1 97.88 51 GLN B C 1
ATOM 3221 O O . GLN B 1 51 ? -22.516 15.109 12.273 1 97.88 51 GLN B O 1
ATOM 3226 N N . GLY B 1 52 ? -21.797 13.57 10.68 1 97.81 52 GLY B N 1
ATOM 3227 C CA . GLY B 1 52 ? -22.484 14.211 9.57 1 97.81 52 GLY B CA 1
ATOM 3228 C C . GLY B 1 52 ? -21.594 15.172 8.797 1 97.81 52 GLY B C 1
ATOM 3229 O O . GLY B 1 52 ? -20.422 15.312 9.102 1 97.81 52 GLY B O 1
ATOM 3230 N N . PRO B 1 53 ? -22.188 15.75 7.734 1 98.25 53 PRO B N 1
ATOM 3231 C CA . PRO B 1 53 ? -21.422 16.734 6.961 1 98.25 53 PRO B CA 1
ATOM 3232 C C . PRO B 1 53 ? -21.094 17.984 7.77 1 98.25 53 PRO B C 1
ATOM 3234 O O . PRO B 1 53 ? -21.859 18.391 8.641 1 98.25 53 PRO B O 1
ATOM 3237 N N . PHE B 1 54 ? -19.984 18.578 7.523 1 98.25 54 PHE B N 1
ATOM 3238 C CA . PHE B 1 54 ? -19.75 19.922 8.047 1 98.25 54 PHE B CA 1
ATOM 3239 C C . PHE B 1 54 ? -20.797 20.906 7.508 1 98.25 54 PHE B C 1
ATOM 3241 O O . PHE B 1 54 ? -21.297 20.719 6.398 1 98.25 54 PHE B O 1
ATOM 3248 N N . PRO B 1 55 ? -21.109 21.953 8.281 1 96.94 55 PRO B N 1
ATOM 3249 C CA . PRO B 1 55 ? -22.047 22.938 7.766 1 96.94 55 PRO B CA 1
ATOM 3250 C C . PRO B 1 55 ? -21.609 23.531 6.426 1 96.94 55 PRO B C 1
ATOM 3252 O O . PRO B 1 55 ? -20.438 23.812 6.227 1 96.94 55 PRO B O 1
ATOM 3255 N N . GLN B 1 56 ? -22.578 23.734 5.559 1 97.69 56 GLN B N 1
ATOM 3256 C CA . GLN B 1 56 ? -22.297 24.203 4.203 1 97.69 56 GLN B CA 1
ATOM 3257 C C . GLN B 1 56 ? -21.562 25.531 4.215 1 97.69 56 GLN B C 1
ATOM 3259 O O . GLN B 1 56 ? -20.703 25.781 3.369 1 97.69 56 GLN B O 1
ATOM 3264 N N . TRP B 1 57 ? -21.922 26.406 5.121 1 97.56 57 TRP B N 1
ATOM 3265 C CA . TRP B 1 57 ? -21.281 27.719 5.168 1 97.56 57 TRP B CA 1
ATOM 3266 C C . TRP B 1 57 ? -19.812 27.578 5.523 1 97.56 57 TRP B C 1
ATOM 3268 O O . TRP B 1 57 ? -18.969 28.359 5.039 1 97.56 57 TRP B O 1
ATOM 3278 N N . ILE B 1 58 ? -19.406 26.641 6.352 1 97.88 58 ILE B N 1
ATOM 3279 C CA . ILE B 1 58 ? -18.016 26.375 6.668 1 97.88 58 ILE B CA 1
ATOM 3280 C C . ILE B 1 58 ? -17.266 25.922 5.41 1 97.88 58 ILE B C 1
ATOM 3282 O O . ILE B 1 58 ? -16.172 26.391 5.125 1 97.88 58 ILE B O 1
ATOM 3286 N N . ILE B 1 59 ? -17.891 24.984 4.625 1 98.56 59 ILE B N 1
ATOM 3287 C CA . ILE B 1 59 ? -17.297 24.469 3.4 1 98.56 59 ILE B CA 1
ATOM 3288 C C . ILE B 1 59 ? -17.062 25.609 2.416 1 98.56 59 ILE B C 1
ATOM 3290 O O . ILE B 1 59 ? -15.977 25.734 1.84 1 98.56 59 ILE B O 1
ATOM 3294 N N . GLU B 1 60 ? -18.031 26.453 2.248 1 98.56 60 GLU B N 1
ATOM 3295 C CA . GLU B 1 60 ? -17.969 27.547 1.291 1 98.56 60 GLU B CA 1
ATOM 3296 C C . GLU B 1 60 ? -16.891 28.562 1.688 1 98.56 60 GLU B C 1
ATOM 3298 O O . GLU B 1 60 ? -16.094 29 0.849 1 98.56 60 GLU B O 1
ATOM 3303 N N . GLU B 1 61 ? -16.844 28.922 2.953 1 98.5 61 GLU B N 1
ATOM 3304 C CA . GLU B 1 61 ? -15.844 29.875 3.43 1 98.5 61 GLU B CA 1
ATOM 3305 C C . GLU B 1 61 ? -14.445 29.281 3.354 1 98.5 61 GLU B C 1
ATOM 3307 O O . GLU B 1 61 ? -13.477 29.984 3.057 1 98.5 61 GLU B O 1
ATOM 3312 N N . THR B 1 62 ? -14.367 28.016 3.686 1 98.75 62 THR B N 1
ATOM 3313 C CA . THR B 1 62 ? -13.078 27.328 3.574 1 98.75 62 THR B CA 1
ATOM 3314 C C . THR B 1 62 ? -12.586 27.344 2.131 1 98.75 62 THR B C 1
ATOM 3316 O O . THR B 1 62 ? -11.406 27.594 1.873 1 98.75 62 THR B O 1
ATOM 3319 N N . GLU B 1 63 ? -13.5 27.031 1.18 1 98.69 63 GLU B N 1
ATOM 3320 C CA . GLU B 1 63 ? -13.125 27.062 -0.232 1 98.69 63 GLU B CA 1
ATOM 3321 C C . GLU B 1 63 ? -12.68 28.453 -0.657 1 98.69 63 GLU B C 1
ATOM 3323 O O . GLU B 1 63 ? -11.727 28.594 -1.432 1 98.69 63 GLU B O 1
ATOM 3328 N N . GLU B 1 64 ? -13.328 29.484 -0.181 1 98.75 64 GLU B N 1
ATOM 3329 C CA . GLU B 1 64 ? -12.93 30.859 -0.448 1 98.75 64 GLU B CA 1
ATOM 3330 C C . GLU B 1 64 ? -11.516 31.125 0.059 1 98.75 64 GLU B C 1
ATOM 3332 O O . GLU B 1 64 ? -10.688 31.703 -0.659 1 98.75 64 GLU B O 1
ATOM 3337 N N . ASP B 1 65 ? -11.266 30.734 1.301 1 98.69 65 ASP B N 1
ATOM 3338 C CA . ASP B 1 65 ? -9.961 30.953 1.912 1 98.69 65 ASP B CA 1
ATOM 3339 C C . ASP B 1 65 ? -8.867 30.203 1.146 1 98.69 65 ASP B C 1
ATOM 3341 O O . ASP B 1 65 ? -7.789 30.75 0.903 1 98.69 65 ASP B O 1
ATOM 3345 N N . LEU B 1 66 ? -9.148 28.953 0.728 1 98.88 66 LEU B N 1
ATOM 3346 C CA . LEU B 1 66 ? -8.172 28.156 -0.017 1 98.88 66 LEU B CA 1
ATOM 3347 C C . LEU B 1 66 ? -7.895 28.781 -1.382 1 98.88 66 LEU B C 1
ATOM 3349 O O . LEU B 1 66 ? -6.762 28.75 -1.861 1 98.88 66 LEU B O 1
ATOM 3353 N N . ARG B 1 67 ? -8.906 29.328 -2.023 1 98.62 67 ARG B N 1
ATOM 3354 C CA . ARG B 1 67 ? -8.719 29.984 -3.312 1 98.62 67 ARG B CA 1
ATOM 3355 C C . ARG B 1 67 ? -7.773 31.172 -3.189 1 98.62 67 ARG B C 1
ATOM 3357 O O . ARG B 1 67 ? -6.949 31.422 -4.074 1 98.62 67 ARG B O 1
ATOM 3364 N N . GLU B 1 68 ? -7.906 31.906 -2.123 1 98.75 68 GLU B N 1
ATOM 3365 C CA . GLU B 1 68 ? -7.004 33.031 -1.887 1 98.75 68 GLU B CA 1
ATOM 3366 C C . GLU B 1 68 ? -5.574 32.562 -1.661 1 98.75 68 GLU B C 1
ATOM 3368 O O . GLU B 1 68 ? -4.621 33.156 -2.174 1 98.75 68 GLU B O 1
ATOM 3373 N N . PHE B 1 69 ? -5.488 31.562 -0.88 1 98.88 69 PHE B N 1
ATOM 3374 C CA . PHE B 1 69 ? -4.184 30.953 -0.625 1 98.88 69 PHE B CA 1
ATOM 3375 C C . PHE B 1 69 ? -3.547 30.484 -1.923 1 98.88 69 PHE B C 1
ATOM 3377 O O . PHE B 1 69 ? -2.375 30.766 -2.184 1 98.88 69 PHE B O 1
ATOM 3384 N N . ILE B 1 70 ? -4.32 29.766 -2.766 1 98.88 70 ILE B N 1
ATOM 3385 C CA . ILE B 1 70 ? -3.873 29.266 -4.055 1 98.88 70 ILE B CA 1
ATOM 3386 C C . ILE B 1 70 ? -3.412 30.422 -4.941 1 98.88 70 ILE B C 1
ATOM 3388 O O . ILE B 1 70 ? -2.369 30.328 -5.594 1 98.88 70 ILE B O 1
ATOM 3392 N N . ALA B 1 71 ? -4.152 31.5 -4.926 1 98.75 71 ALA B N 1
ATOM 3393 C CA . ALA B 1 71 ? -3.797 32.656 -5.73 1 98.75 71 ALA B CA 1
ATOM 3394 C C . ALA B 1 71 ? -2.428 33.219 -5.328 1 98.75 71 ALA B C 1
ATOM 3396 O O . ALA B 1 71 ? -1.634 33.594 -6.188 1 98.75 71 ALA B O 1
ATOM 3397 N N . VAL B 1 72 ? -2.178 33.25 -4.035 1 98.38 72 VAL B N 1
ATOM 3398 C CA . VAL B 1 72 ? -0.896 33.75 -3.537 1 98.38 72 VAL B CA 1
ATOM 3399 C C . VAL B 1 72 ? 0.222 32.812 -3.988 1 98.38 72 VAL B C 1
ATOM 3401 O O . VAL B 1 72 ? 1.279 33.25 -4.434 1 98.38 72 VAL B O 1
ATOM 3404 N N . LEU B 1 73 ? 0.029 31.469 -3.877 1 98.81 73 LEU B N 1
ATOM 3405 C CA . LEU B 1 73 ? 1.023 30.484 -4.305 1 98.81 73 LEU B CA 1
ATOM 3406 C C . LEU B 1 73 ? 1.311 30.625 -5.797 1 98.81 73 LEU B C 1
ATOM 3408 O O . LEU B 1 73 ? 2.471 30.609 -6.215 1 98.81 73 LEU B O 1
ATOM 3412 N N . GLU B 1 74 ? 0.245 30.797 -6.566 1 98.75 74 GLU B N 1
ATOM 3413 C CA . GLU B 1 74 ? 0.399 30.922 -8.016 1 98.75 74 GLU B CA 1
ATOM 3414 C C . GLU B 1 74 ? 1.156 32.188 -8.383 1 98.75 74 GLU B C 1
ATOM 3416 O O . GLU B 1 74 ? 1.948 32.188 -9.328 1 98.75 74 GLU B O 1
ATOM 3421 N N . ARG B 1 75 ? 0.938 33.25 -7.66 1 98.06 75 ARG B N 1
ATOM 3422 C CA . ARG B 1 75 ? 1.661 34.5 -7.883 1 98.06 75 ARG B CA 1
ATOM 3423 C C . ARG B 1 75 ? 3.15 34.312 -7.598 1 98.06 75 ARG B C 1
ATOM 3425 O O . ARG B 1 75 ? 3.986 35 -8.219 1 98.06 75 ARG B O 1
ATOM 3432 N N . GLU B 1 76 ? 3.434 33.438 -6.691 1 97.81 76 GLU B N 1
ATOM 3433 C CA . GLU B 1 76 ? 4.828 33.156 -6.375 1 97.81 76 GLU B CA 1
ATOM 3434 C C . GLU B 1 76 ? 5.43 32.188 -7.383 1 97.81 76 GLU B C 1
ATOM 3436 O O . GLU B 1 76 ? 6.566 31.734 -7.215 1 97.81 76 GLU B O 1
ATOM 3441 N N . GLY B 1 77 ? 4.684 31.719 -8.391 1 98.06 77 GLY B N 1
ATOM 3442 C CA . GLY B 1 77 ? 5.172 30.859 -9.445 1 98.06 77 GLY B CA 1
ATOM 3443 C C . GLY B 1 77 ? 5.004 29.375 -9.133 1 98.06 77 GLY B C 1
ATOM 3444 O O . GLY B 1 77 ? 5.629 28.531 -9.773 1 98.06 77 GLY B O 1
ATOM 3445 N N . VAL B 1 78 ? 4.195 29.062 -8.18 1 98.69 78 VAL B N 1
ATOM 3446 C CA . VAL B 1 78 ? 4 27.672 -7.762 1 98.69 78 VAL B CA 1
ATOM 3447 C C . VAL B 1 78 ? 2.84 27.062 -8.539 1 98.69 78 VAL B C 1
ATOM 3449 O O . VAL B 1 78 ? 1.773 27.672 -8.664 1 98.69 78 VAL B O 1
ATOM 3452 N N . THR B 1 79 ? 3.08 25.859 -9.109 1 98.62 79 THR B N 1
ATOM 3453 C CA . THR B 1 79 ? 1.995 25.078 -9.695 1 98.62 79 THR B CA 1
ATOM 3454 C C . THR B 1 79 ? 1.141 24.438 -8.609 1 98.62 79 THR B C 1
ATOM 3456 O O . THR B 1 79 ? 1.666 23.797 -7.695 1 98.62 79 THR B O 1
ATOM 3459 N N . VAL B 1 80 ? -0.185 24.656 -8.703 1 98.88 80 VAL B N 1
ATOM 3460 C CA . VAL B 1 80 ? -1.073 24.125 -7.672 1 98.88 80 VAL B CA 1
ATOM 3461 C C . VAL B 1 80 ? -2.006 23.078 -8.281 1 98.88 80 VAL B C 1
ATOM 3463 O O . VAL B 1 80 ? -2.574 23.297 -9.352 1 98.88 80 VAL B O 1
ATOM 3466 N N . LYS B 1 81 ? -2.098 21.922 -7.664 1 98.75 81 LYS B N 1
ATOM 3467 C CA . LYS B 1 81 ? -3.08 20.891 -7.98 1 98.75 81 LYS B CA 1
ATOM 3468 C C . LYS B 1 81 ? -4.004 20.641 -6.793 1 98.75 81 LYS B C 1
ATOM 3470 O O . LYS B 1 81 ? -3.666 20.969 -5.652 1 98.75 81 LYS B O 1
ATOM 3475 N N . ARG B 1 82 ? -5.164 20.141 -7.086 1 98.69 82 ARG B N 1
ATOM 3476 C CA . ARG B 1 82 ? -6.125 19.812 -6.039 1 98.69 82 ARG B CA 1
ATOM 3477 C C . ARG B 1 82 ? -6.715 18.422 -6.254 1 98.69 82 ARG B C 1
ATOM 3479 O O . ARG B 1 82 ? -6.898 17.984 -7.391 1 98.69 82 ARG B O 1
ATOM 3486 N N . PRO B 1 83 ? -6.949 17.672 -5.223 1 98.5 83 PRO B N 1
ATOM 3487 C CA . PRO B 1 83 ? -7.598 16.375 -5.391 1 98.5 83 PRO B CA 1
ATOM 3488 C C . PRO B 1 83 ? -9.023 16.484 -5.938 1 98.5 83 PRO B C 1
ATOM 3490 O O . PRO B 1 83 ? -9.656 17.531 -5.797 1 98.5 83 PRO B O 1
ATOM 3493 N N . GLU B 1 84 ? -9.508 15.422 -6.508 1 97.94 84 GLU B N 1
ATOM 3494 C CA . GLU B 1 84 ? -10.883 15.359 -6.992 1 97.94 84 GLU B CA 1
ATOM 3495 C C . GLU B 1 84 ? -11.875 15.375 -5.836 1 97.94 84 GLU B C 1
ATOM 3497 O O . GLU B 1 84 ? -11.562 14.914 -4.734 1 97.94 84 GLU B O 1
ATOM 3502 N N . THR B 1 85 ? -13.023 15.984 -6.16 1 98.25 85 THR B N 1
ATOM 3503 C CA . THR B 1 85 ? -14.094 15.867 -5.18 1 98.25 85 THR B CA 1
ATOM 3504 C C . THR B 1 85 ? -14.539 14.414 -5.02 1 98.25 85 THR B C 1
ATOM 3506 O O . THR B 1 85 ? -14.742 13.711 -6.008 1 98.25 85 THR B O 1
ATOM 3509 N N . TRP B 1 86 ? -14.633 13.945 -3.811 1 97.81 86 TRP B N 1
ATOM 3510 C CA . TRP B 1 86 ? -14.93 12.562 -3.473 1 97.81 86 TRP B CA 1
ATOM 3511 C C . TRP B 1 86 ? -16.25 12.453 -2.73 1 97.81 86 TRP B C 1
ATOM 3513 O O . TRP B 1 86 ? -16.625 13.344 -1.968 1 97.81 86 TRP B O 1
ATOM 3523 N N . PRO B 1 87 ? -17.062 11.438 -2.979 1 98.25 87 PRO B N 1
ATOM 3524 C CA . PRO B 1 87 ? -18.312 11.25 -2.246 1 98.25 87 PRO B CA 1
ATOM 3525 C C . PRO B 1 87 ? -18.109 10.68 -0.844 1 98.25 87 PRO B C 1
ATOM 3527 O O . PRO B 1 87 ? -18.469 9.531 -0.577 1 98.25 87 PRO B O 1
ATOM 3530 N N . HIS B 1 88 ? -17.75 11.453 0.094 1 98.44 88 HIS B N 1
ATOM 3531 C CA . HIS B 1 88 ? -17.391 11.031 1.44 1 98.44 88 HIS B CA 1
ATOM 3532 C C . HIS B 1 88 ? -18.594 10.516 2.207 1 98.44 88 HIS B C 1
ATOM 3534 O O . HIS B 1 88 ? -18.453 9.883 3.254 1 98.44 88 HIS B O 1
ATOM 3540 N N . GLU B 1 89 ? -19.781 10.742 1.714 1 98.5 89 GLU B N 1
ATOM 3541 C CA . GLU B 1 89 ? -20.984 10.266 2.381 1 98.5 89 GLU B CA 1
ATOM 3542 C C . GLU B 1 89 ? -21.219 8.781 2.111 1 98.5 89 GLU B C 1
ATOM 3544 O O . GLU B 1 89 ? -21.984 8.125 2.82 1 98.5 89 GLU B O 1
ATOM 3549 N N . ALA B 1 90 ? -20.609 8.273 1.06 1 98.62 90 ALA B N 1
ATOM 3550 C CA . ALA B 1 90 ? -20.781 6.867 0.707 1 98.62 90 ALA B CA 1
ATOM 3551 C C . ALA B 1 90 ? -20.094 5.961 1.728 1 98.62 90 ALA B C 1
ATOM 3553 O O . ALA B 1 90 ? -19.047 6.305 2.271 1 98.62 90 ALA B O 1
ATOM 3554 N N . THR B 1 91 ? -20.672 4.77 1.981 1 98.62 91 THR B N 1
ATOM 3555 C CA . THR B 1 91 ? -20.172 3.826 2.977 1 98.62 91 THR B CA 1
ATOM 3556 C C . THR B 1 91 ? -19.266 2.793 2.33 1 98.62 91 THR B C 1
ATOM 3558 O O . THR B 1 91 ? -19.484 2.375 1.193 1 98.62 91 THR B O 1
ATOM 3561 N N . PHE B 1 92 ? -18.234 2.391 2.953 1 98.75 92 PHE B N 1
ATOM 3562 C CA . PHE B 1 92 ? -17.359 1.283 2.604 1 98.75 92 PHE B CA 1
ATOM 3563 C C . PHE B 1 92 ? -17.031 0.44 3.83 1 98.75 92 PHE B C 1
ATOM 3565 O O . PHE B 1 92 ? -17.328 0.835 4.957 1 98.75 92 PHE B O 1
ATOM 3572 N N . SER B 1 93 ? -16.438 -0.773 3.584 1 98.69 93 SER B N 1
ATOM 3573 C CA . SER B 1 93 ? -16.219 -1.636 4.742 1 98.69 93 SER B CA 1
ATOM 3574 C C . SER B 1 93 ? -15.102 -2.637 4.496 1 98.69 93 SER B C 1
ATOM 3576 O O . SER B 1 93 ? -14.789 -2.951 3.346 1 98.69 93 SER B O 1
ATOM 3578 N N . THR B 1 94 ? -14.43 -3.012 5.535 1 98.5 94 THR B N 1
ATOM 3579 C CA . THR B 1 94 ? -13.734 -4.297 5.602 1 98.5 94 THR B CA 1
ATOM 3580 C C . THR B 1 94 ? -14.648 -5.367 6.199 1 98.5 94 THR B C 1
ATOM 3582 O O . THR B 1 94 ? -15.828 -5.121 6.453 1 98.5 94 THR B O 1
ATOM 3585 N N . ILE B 1 95 ? -14.07 -6.523 6.395 1 98.25 95 ILE B N 1
ATOM 3586 C CA . ILE B 1 95 ? -14.891 -7.559 7.016 1 98.25 95 ILE B CA 1
ATOM 3587 C C . ILE B 1 95 ? -15.031 -7.277 8.508 1 98.25 95 ILE B C 1
ATOM 3589 O O . ILE B 1 95 ? -15.875 -7.875 9.188 1 98.25 95 ILE B O 1
ATOM 3593 N N . GLU B 1 96 ? -14.266 -6.281 9.047 1 98.12 96 GLU B N 1
ATOM 3594 C CA . GLU B 1 96 ? -14.188 -6.066 10.484 1 98.12 96 GLU B CA 1
ATOM 3595 C C . GLU B 1 96 ? -14.906 -4.781 10.891 1 98.12 96 GLU B C 1
ATOM 3597 O O . GLU B 1 96 ? -15.352 -4.648 12.031 1 98.12 96 GLU B O 1
ATOM 3602 N N . TRP B 1 97 ? -14.977 -3.799 10 1 98.62 97 TRP B N 1
ATOM 3603 C CA . TRP B 1 97 ? -15.586 -2.514 10.328 1 98.62 97 TRP B CA 1
ATOM 3604 C C . TRP B 1 97 ? -16.125 -1.829 9.078 1 98.62 97 TRP B C 1
ATOM 3606 O O . TRP B 1 97 ? -15.781 -2.203 7.957 1 98.62 97 TRP B O 1
ATOM 3616 N N . GLU B 1 98 ? -17.016 -0.924 9.281 1 98.56 98 GLU B N 1
ATOM 3617 C CA . GLU B 1 98 ? -17.625 -0.086 8.25 1 98.56 98 GLU B CA 1
ATOM 3618 C C . GLU B 1 98 ? -17.438 1.396 8.57 1 98.56 98 GLU B C 1
ATOM 3620 O O . GLU B 1 98 ? -17.438 1.789 9.734 1 98.56 98 GLU B O 1
ATOM 3625 N N . SER B 1 99 ? -17.281 2.189 7.531 1 98.69 99 SER B N 1
ATOM 3626 C CA . SER B 1 99 ? -17.078 3.621 7.73 1 98.69 99 SER B CA 1
ATOM 3627 C C . SER B 1 99 ? -17.531 4.418 6.508 1 98.69 99 SER B C 1
ATOM 3629 O O . SER B 1 99 ? -17.734 3.855 5.434 1 98.69 99 SER B O 1
ATOM 3631 N N . LYS B 1 100 ? -17.797 5.641 6.734 1 98.62 100 LYS B N 1
ATOM 3632 C CA . LYS B 1 100 ? -17.875 6.625 5.66 1 98.62 100 LYS B CA 1
ATOM 3633 C C . LYS B 1 100 ? -16.562 7.391 5.527 1 98.62 100 LYS B C 1
ATOM 3635 O O . LYS B 1 100 ? -15.57 7.039 6.168 1 98.62 100 LYS B O 1
ATOM 3640 N N . GLY B 1 101 ? -16.516 8.336 4.539 1 98.56 101 GLY B N 1
ATOM 3641 C CA . GLY B 1 101 ? -15.305 9.133 4.348 1 98.56 101 GLY B CA 1
ATOM 3642 C C . GLY B 1 101 ? -15.164 10.258 5.352 1 98.56 101 GLY B C 1
ATOM 3643 O O . GLY B 1 101 ? -15.992 10.398 6.258 1 98.56 101 GLY B O 1
ATOM 3644 N N . PHE B 1 102 ? -14.172 11.008 5.258 1 98.69 102 PHE B N 1
ATOM 3645 C CA . PHE B 1 102 ? -13.844 12.164 6.086 1 98.69 102 PHE B CA 1
ATOM 3646 C C . PHE B 1 102 ? -13.758 13.43 5.238 1 98.69 102 PHE B C 1
ATOM 3648 O O . PHE B 1 102 ? -14.766 14.094 4.996 1 98.69 102 PHE B O 1
ATOM 3655 N N . TYR B 1 103 ? -12.617 13.688 4.645 1 98.69 103 TYR B N 1
ATOM 3656 C CA . TYR B 1 103 ? -12.477 14.828 3.746 1 98.69 103 TYR B CA 1
ATOM 3657 C C . TYR B 1 103 ? -11.125 14.797 3.043 1 98.69 103 TYR B C 1
ATOM 3659 O O . TYR B 1 103 ? -10.266 13.977 3.365 1 98.69 103 TYR B O 1
ATOM 3667 N N . ASN B 1 104 ? -10.984 15.648 2.02 1 98.69 104 ASN B N 1
ATOM 3668 C CA . ASN B 1 104 ? -9.719 15.867 1.336 1 98.69 104 ASN B CA 1
ATOM 3669 C C . ASN B 1 104 ? -9.141 17.25 1.649 1 98.69 104 ASN B C 1
ATOM 3671 O O . ASN B 1 104 ? -8.469 17.859 0.81 1 98.69 104 ASN B O 1
ATOM 3675 N N . TYR B 1 105 ? -9.445 17.766 2.822 1 98.75 105 TYR B N 1
ATOM 3676 C CA . TYR B 1 105 ? -9.016 19.078 3.27 1 98.75 105 TYR B CA 1
ATOM 3677 C C . TYR B 1 105 ? -7.523 19.094 3.592 1 98.75 105 TYR B C 1
ATOM 3679 O O . TYR B 1 105 ? -6.84 20.094 3.369 1 98.75 105 TYR B O 1
ATOM 3687 N N . CYS B 1 106 ? -6.938 17.984 4.051 1 98.69 106 CYS B N 1
ATOM 3688 C CA . CYS B 1 106 ? -5.551 17.922 4.5 1 98.69 106 CYS B CA 1
ATOM 3689 C C . CYS B 1 106 ? -4.777 16.844 3.748 1 98.69 106 CYS B C 1
ATOM 3691 O O . CYS B 1 106 ? -4.504 15.773 4.297 1 98.69 106 CYS B O 1
ATOM 3693 N N . PRO B 1 107 ? -4.23 17.172 2.568 1 98.62 107 PRO B N 1
ATOM 3694 C CA . PRO B 1 107 ? -3.455 16.188 1.812 1 98.62 107 PRO B CA 1
ATOM 3695 C C . PRO B 1 107 ? -2.217 15.711 2.564 1 98.62 107 PRO B C 1
ATOM 3697 O O . PRO B 1 107 ? -1.779 14.57 2.377 1 98.62 107 PRO B O 1
ATOM 3700 N N . ARG B 1 108 ? -1.712 16.453 3.457 1 98.31 108 ARG B N 1
ATOM 3701 C CA . ARG B 1 108 ? -0.481 16.141 4.176 1 98.31 108 ARG B CA 1
ATOM 3702 C C . ARG B 1 108 ? -0.684 14.969 5.129 1 98.31 108 ARG B C 1
ATOM 3704 O O . ARG B 1 108 ? 0.283 14.336 5.551 1 98.31 108 ARG B O 1
ATOM 3711 N N . ASP B 1 109 ? -1.915 14.727 5.488 1 98.31 109 ASP B N 1
ATOM 3712 C CA . ASP B 1 109 ? -2.195 13.672 6.461 1 98.31 109 ASP B CA 1
ATOM 3713 C C . ASP B 1 109 ? -2.035 12.289 5.832 1 98.31 109 ASP B C 1
ATOM 3715 O O . ASP B 1 109 ? -1.723 11.32 6.523 1 98.31 109 ASP B O 1
ATOM 3719 N N . VAL B 1 110 ? -2.223 12.211 4.496 1 98.12 110 VAL B N 1
ATOM 3720 C CA . VAL B 1 110 ? -2.471 10.891 3.936 1 98.12 110 VAL B CA 1
ATOM 3721 C C . VAL B 1 110 ? -1.28 10.461 3.082 1 98.12 110 VAL B C 1
ATOM 3723 O O . VAL B 1 110 ? -1.089 9.266 2.828 1 98.12 110 VAL B O 1
ATOM 3726 N N . MET B 1 111 ? -0.426 11.422 2.686 1 98.5 111 MET B N 1
ATOM 3727 C CA . MET B 1 111 ? 0.698 11.109 1.808 1 98.5 111 MET B CA 1
ATOM 3728 C C . MET B 1 111 ? 1.968 11.812 2.275 1 98.5 111 MET B C 1
ATOM 3730 O O . MET B 1 111 ? 1.924 12.969 2.703 1 98.5 111 MET B O 1
ATOM 3734 N N . LEU B 1 112 ? 3.053 11.125 2.203 1 98.81 112 LEU B N 1
ATOM 3735 C CA . LEU B 1 112 ? 4.379 11.648 2.527 1 98.81 112 LEU B CA 1
ATOM 3736 C C . LEU B 1 112 ? 5.246 11.742 1.277 1 98.81 112 LEU B C 1
ATOM 3738 O O . LEU B 1 112 ? 5.402 10.75 0.552 1 98.81 112 LEU B O 1
ATOM 3742 N N . VAL B 1 113 ? 5.703 12.906 0.958 1 98.75 113 VAL B N 1
ATOM 3743 C CA . VAL B 1 113 ? 6.688 13.062 -0.108 1 98.75 113 VAL B CA 1
ATOM 3744 C C . VAL B 1 113 ? 8.086 13.164 0.49 1 98.75 113 VAL B C 1
ATOM 3746 O O . VAL B 1 113 ? 8.344 14.016 1.346 1 98.75 113 VAL B O 1
ATOM 3749 N N . ILE B 1 114 ? 8.969 12.344 0.117 1 98 114 ILE B N 1
ATOM 3750 C CA . ILE B 1 114 ? 10.359 12.352 0.56 1 98 114 ILE B CA 1
ATOM 3751 C C . ILE B 1 114 ? 11.273 11.992 -0.608 1 98 114 ILE B C 1
ATOM 3753 O O . ILE B 1 114 ? 11.266 10.859 -1.09 1 98 114 ILE B O 1
ATOM 3757 N N . GLY B 1 115 ? 12.148 12.938 -1.016 1 96.94 115 GLY B N 1
ATOM 3758 C CA . GLY B 1 115 ? 12.852 12.758 -2.279 1 96.94 115 GLY B CA 1
ATOM 3759 C C . GLY B 1 115 ? 11.914 12.633 -3.467 1 96.94 115 GLY B C 1
ATOM 3760 O O . GLY B 1 115 ? 11.062 13.5 -3.682 1 96.94 115 GLY B O 1
ATOM 3761 N N . ASN B 1 116 ? 12.141 11.594 -4.199 1 97.12 116 ASN B N 1
ATOM 3762 C CA . ASN B 1 116 ? 11.258 11.352 -5.34 1 97.12 116 ASN B CA 1
ATOM 3763 C C . ASN B 1 116 ? 10.203 10.305 -5.023 1 97.12 116 ASN B C 1
ATOM 3765 O O . ASN B 1 116 ? 9.617 9.711 -5.934 1 97.12 116 ASN B O 1
ATOM 3769 N N . HIS B 1 117 ? 9.984 9.992 -3.711 1 97.81 117 HIS B N 1
ATOM 3770 C CA . HIS B 1 117 ? 8.969 9.039 -3.27 1 97.81 117 HIS B CA 1
ATOM 3771 C C . HIS B 1 117 ? 7.672 9.75 -2.895 1 97.81 117 HIS B C 1
ATOM 3773 O O . HIS B 1 117 ? 7.703 10.828 -2.297 1 97.81 117 HIS B O 1
ATOM 3779 N N . ILE B 1 118 ? 6.602 9.234 -3.289 1 98.75 118 ILE B N 1
ATOM 3780 C CA . ILE B 1 118 ? 5.289 9.516 -2.721 1 98.75 118 ILE B CA 1
ATOM 3781 C C . ILE B 1 118 ? 4.766 8.273 -1.997 1 98.75 118 ILE B C 1
ATOM 3783 O O . ILE B 1 118 ? 4.512 7.242 -2.623 1 98.75 118 ILE B O 1
ATOM 3787 N N . ILE B 1 119 ? 4.594 8.375 -0.685 1 98.88 119 ILE B N 1
ATOM 3788 C CA . ILE B 1 119 ? 4.195 7.23 0.133 1 98.88 119 ILE B CA 1
ATOM 3789 C C . ILE B 1 119 ? 2.791 7.457 0.685 1 98.88 119 ILE B C 1
ATOM 3791 O O . ILE B 1 119 ? 2.547 8.438 1.394 1 98.88 119 ILE B O 1
ATOM 3795 N N . GLU B 1 120 ? 1.827 6.625 0.306 1 98.88 120 GLU B N 1
ATOM 3796 C CA . GLU B 1 120 ? 0.566 6.586 1.039 1 98.88 120 GLU B CA 1
ATOM 3797 C C . GLU B 1 120 ? 0.752 5.98 2.428 1 98.88 120 GLU B C 1
ATOM 3799 O O . GLU B 1 120 ? 1.159 4.824 2.559 1 98.88 120 GLU B O 1
ATOM 3804 N N . THR B 1 121 ? 0.436 6.723 3.42 1 98.81 121 THR B N 1
ATOM 3805 C CA . THR B 1 121 ? 0.722 6.281 4.781 1 98.81 121 THR B CA 1
ATOM 3806 C C . THR B 1 121 ? -0.431 5.453 5.336 1 98.81 121 THR B C 1
ATOM 3808 O O . THR B 1 121 ? -1.555 5.527 4.832 1 98.81 121 THR B O 1
ATOM 3811 N N . PRO B 1 122 ? -0.167 4.57 6.254 1 98.75 122 PRO B N 1
ATOM 3812 C CA . PRO B 1 122 ? -1.199 3.746 6.887 1 98.75 122 PRO B CA 1
ATOM 3813 C C . PRO B 1 122 ? -1.99 4.504 7.949 1 98.75 122 PRO B C 1
ATOM 3815 O O . PRO B 1 122 ? -1.83 4.25 9.148 1 98.75 122 PRO B O 1
ATOM 3818 N N . ASN B 1 123 ? -2.936 5.34 7.523 1 98.81 123 ASN B N 1
ATOM 3819 C CA . ASN B 1 123 ? -3.654 6.27 8.391 1 98.81 123 ASN B CA 1
ATOM 3820 C C . ASN B 1 123 ? -4.453 5.535 9.461 1 98.81 123 ASN B C 1
ATOM 3822 O O . ASN B 1 123 ? -4.992 4.453 9.211 1 98.81 123 ASN B O 1
ATOM 3826 N N . VAL B 1 124 ? -4.613 6.168 10.547 1 98.69 124 VAL B N 1
ATOM 3827 C CA . VAL B 1 124 ? -5.184 5.574 11.75 1 98.69 124 VAL B CA 1
ATOM 3828 C C . VAL B 1 124 ? -6.707 5.609 11.672 1 98.69 124 VAL B C 1
ATOM 3830 O O . VAL B 1 124 ? -7.379 4.641 12.039 1 98.69 124 VAL B O 1
ATOM 3833 N N . ILE B 1 125 ? -7.266 6.707 11.219 1 98.88 125 ILE B N 1
ATOM 3834 C CA . ILE B 1 125 ? -8.711 6.891 11.203 1 98.88 125 ILE B CA 1
ATOM 3835 C C . ILE B 1 125 ? -9.328 6.043 10.094 1 98.88 125 ILE B C 1
ATOM 3837 O O . ILE B 1 125 ? -8.984 6.207 8.922 1 98.88 125 ILE B O 1
ATOM 3841 N N . ARG B 1 126 ? -10.281 5.176 10.422 1 98.94 126 ARG B N 1
ATOM 3842 C CA . ARG B 1 126 ? -10.922 4.273 9.469 1 98.94 126 ARG B CA 1
ATOM 3843 C C . ARG B 1 126 ? -11.555 5.047 8.32 1 98.94 126 ARG B C 1
ATOM 3845 O O . ARG B 1 126 ? -11.477 4.621 7.164 1 98.94 126 ARG B O 1
ATOM 3852 N N . SER B 1 127 ? -12.031 6.211 8.578 1 98.88 127 SER B N 1
ATOM 3853 C CA . SER B 1 127 ? -12.703 7.035 7.578 1 98.88 127 SER B CA 1
ATOM 3854 C C . SER B 1 127 ? -11.734 7.492 6.496 1 98.88 127 SER B C 1
ATOM 3856 O O . SER B 1 127 ? -12.156 7.953 5.43 1 98.88 127 SER B O 1
ATOM 3858 N N . ARG B 1 128 ? -10.438 7.391 6.734 1 98.75 128 ARG B N 1
ATOM 3859 C CA . ARG B 1 128 ? -9.445 7.852 5.773 1 98.75 128 ARG B CA 1
ATOM 3860 C C . ARG B 1 128 ? -8.969 6.703 4.887 1 98.75 128 ARG B C 1
ATOM 3862 O O . ARG B 1 128 ? -8.125 6.898 4.008 1 98.75 128 ARG B O 1
ATOM 3869 N N . ALA B 1 129 ? -9.523 5.512 5.074 1 98.38 129 ALA B N 1
ATOM 3870 C CA . ALA B 1 129 ? -8.977 4.305 4.461 1 98.38 129 ALA B CA 1
ATOM 3871 C C . ALA B 1 129 ? -9.008 4.398 2.939 1 98.38 129 ALA B C 1
ATOM 3873 O O . ALA B 1 129 ? -8.188 3.787 2.256 1 98.38 129 ALA B O 1
ATOM 3874 N N . GLN B 1 130 ? -9.922 5.188 2.346 1 97.56 130 GLN B N 1
ATOM 3875 C CA . GLN B 1 130 ? -10.023 5.285 0.894 1 97.56 130 GLN B CA 1
ATOM 3876 C C . GLN B 1 130 ? -9.734 6.707 0.416 1 97.56 130 GLN B C 1
ATOM 3878 O O . GLN B 1 130 ? -9.984 7.043 -0.743 1 97.56 130 GLN B O 1
ATOM 3883 N N . GLU B 1 131 ? -9.227 7.52 1.313 1 98.38 131 GLU B N 1
ATOM 3884 C CA . GLU B 1 131 ? -9.047 8.938 1.024 1 98.38 131 GLU B CA 1
ATOM 3885 C C . GLU B 1 131 ? -8.07 9.148 -0.127 1 98.38 131 GLU B C 1
ATOM 3887 O O . GLU B 1 131 ? -8.242 10.062 -0.939 1 98.38 131 GLU B O 1
ATOM 3892 N N . ALA B 1 132 ? -7.094 8.281 -0.254 1 98.12 132 ALA B N 1
ATOM 3893 C CA . A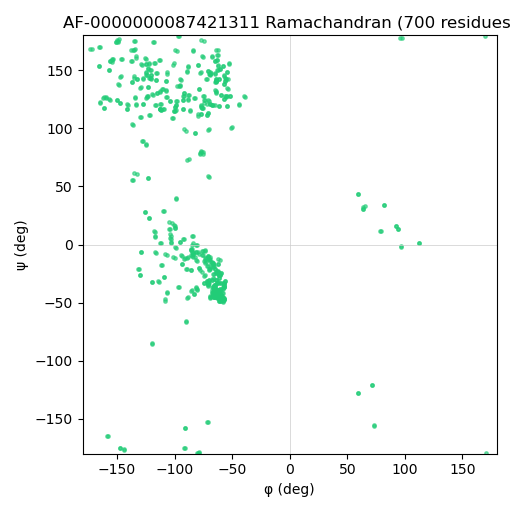LA B 1 132 ? -6.059 8.414 -1.279 1 98.12 132 ALA B CA 1
ATOM 3894 C C . ALA B 1 132 ? -6.648 8.227 -2.676 1 98.12 132 ALA B C 1
ATOM 3896 O O . ALA B 1 132 ? -6.047 8.641 -3.668 1 98.12 132 ALA B O 1
ATOM 3897 N N . PHE B 1 133 ? -7.867 7.645 -2.803 1 98.25 133 PHE B N 1
ATOM 3898 C CA . PHE B 1 133 ? -8.469 7.363 -4.102 1 98.25 133 PHE B CA 1
ATOM 3899 C C . PHE B 1 133 ? -8.797 8.656 -4.836 1 98.25 133 PHE B C 1
ATOM 3901 O O . PHE B 1 133 ? -8.758 8.703 -6.07 1 98.25 133 PHE B O 1
ATOM 3908 N N . SER B 1 134 ? -9.008 9.742 -4.113 1 98.12 134 SER B N 1
ATOM 3909 C CA . SER B 1 134 ? -9.336 11.023 -4.727 1 98.12 134 SER B CA 1
ATOM 3910 C C . SER B 1 134 ? -8.117 11.641 -5.406 1 98.12 134 SER B C 1
ATOM 3912 O O . SER B 1 134 ? -8.25 12.602 -6.168 1 98.12 134 SER B O 1
ATOM 3914 N N . TYR B 1 135 ? -6.93 11.094 -5.152 1 98.56 135 TYR B N 1
ATOM 3915 C CA . TYR B 1 135 ? -5.684 11.586 -5.727 1 98.56 135 TYR B CA 1
ATOM 3916 C C . TYR B 1 135 ? -5.211 10.688 -6.863 1 98.56 135 TYR B C 1
ATOM 3918 O O . TYR B 1 135 ? -4.152 10.922 -7.449 1 98.56 135 TYR B O 1
ATOM 3926 N N . ARG B 1 136 ? -5.953 9.664 -7.207 1 98.12 136 ARG B N 1
ATOM 3927 C CA . ARG B 1 136 ? -5.477 8.57 -8.047 1 98.12 136 ARG B CA 1
ATOM 3928 C C . ARG B 1 136 ? -5.004 9.078 -9.398 1 98.12 136 ARG B C 1
ATOM 3930 O O . ARG B 1 136 ? -3.918 8.719 -9.859 1 98.12 136 ARG B O 1
ATOM 3937 N N . THR B 1 137 ? -5.746 9.969 -10.062 1 97.75 137 THR B N 1
ATOM 3938 C CA . THR B 1 137 ? -5.383 10.477 -11.383 1 97.75 137 THR B CA 1
ATOM 3939 C C . THR B 1 137 ? -4.039 11.188 -11.328 1 97.75 137 THR B C 1
ATOM 3941 O O . THR B 1 137 ? -3.158 10.93 -12.156 1 97.75 137 THR B O 1
ATOM 3944 N N . MET B 1 138 ? -3.838 12.07 -10.383 1 98 138 MET B N 1
ATOM 3945 C CA . MET B 1 138 ? -2.584 12.82 -10.32 1 98 138 MET B CA 1
ATOM 3946 C C . MET B 1 138 ? -1.433 11.914 -9.898 1 98 138 MET B C 1
ATOM 3948 O O . MET B 1 138 ? -0.297 12.102 -10.336 1 98 138 MET B O 1
ATOM 3952 N N . MET B 1 139 ? -1.723 10.883 -9.023 1 98.5 139 MET B N 1
ATOM 3953 C CA . MET B 1 139 ? -0.663 9.969 -8.617 1 98.5 139 MET B CA 1
ATOM 3954 C C . MET B 1 139 ? -0.164 9.148 -9.805 1 98.5 139 MET B C 1
ATOM 3956 O O . MET B 1 139 ? 1.035 8.891 -9.93 1 98.5 139 MET B O 1
ATOM 3960 N N . VAL B 1 140 ? -1.087 8.75 -10.695 1 98.44 140 VAL B N 1
ATOM 3961 C CA . VAL B 1 140 ? -0.699 8.031 -11.906 1 98.44 140 VAL B CA 1
ATOM 3962 C C . VAL B 1 140 ? 0.171 8.93 -12.781 1 98.44 140 VAL B C 1
ATOM 3964 O O . VAL B 1 140 ? 1.159 8.469 -13.359 1 98.44 140 VAL B O 1
ATOM 3967 N N . ASP B 1 141 ? -0.182 10.211 -12.867 1 98.19 141 ASP B N 1
ATOM 3968 C CA . ASP B 1 141 ? 0.629 11.156 -13.625 1 98.19 141 ASP B CA 1
ATOM 3969 C C . ASP B 1 141 ? 2.031 11.281 -13.039 1 98.19 141 ASP B C 1
ATOM 3971 O O . ASP B 1 141 ? 3.02 11.328 -13.773 1 98.19 141 ASP B O 1
ATOM 3975 N N . TYR B 1 142 ? 2.133 11.352 -11.727 1 98.44 142 TYR B N 1
ATOM 3976 C CA . TYR B 1 142 ? 3.436 11.445 -11.078 1 98.44 142 TYR B CA 1
ATOM 3977 C C . TYR B 1 142 ? 4.25 10.172 -11.297 1 98.44 142 TYR B C 1
ATOM 3979 O O . TYR B 1 142 ? 5.465 10.234 -11.5 1 98.44 142 TYR B O 1
ATOM 3987 N N . LEU B 1 143 ? 3.578 9.031 -11.227 1 98.25 143 LEU B N 1
ATOM 3988 C CA . LEU B 1 143 ? 4.25 7.77 -11.539 1 98.25 143 LEU B CA 1
ATOM 3989 C C . LEU B 1 143 ? 4.844 7.801 -12.938 1 98.25 143 LEU B C 1
ATOM 3991 O O . LEU B 1 143 ? 6.004 7.43 -13.133 1 98.25 143 LEU B O 1
ATOM 3995 N N . LYS B 1 144 ? 4.062 8.234 -13.883 1 97.25 144 LYS B N 1
ATOM 3996 C CA . LYS B 1 144 ? 4.492 8.289 -15.273 1 97.25 144 LYS B CA 1
ATOM 3997 C C . LYS B 1 144 ? 5.656 9.25 -15.461 1 97.25 144 LYS B C 1
ATOM 3999 O O . LYS B 1 144 ? 6.449 9.109 -16.391 1 97.25 144 LYS B O 1
ATOM 4004 N N . SER B 1 145 ? 5.762 10.172 -14.539 1 96.81 145 SER B N 1
ATOM 4005 C CA . SER B 1 145 ? 6.848 11.141 -14.602 1 96.81 145 SER B CA 1
ATOM 4006 C C . SER B 1 145 ? 8.125 10.586 -13.977 1 96.81 145 SER B C 1
ATOM 4008 O O . SER B 1 145 ? 9.18 11.227 -14.031 1 96.81 145 SER B O 1
ATOM 4010 N N . GLY B 1 146 ? 8.031 9.414 -13.336 1 96.69 146 GLY B N 1
ATOM 4011 C CA . GLY B 1 146 ? 9.219 8.766 -12.805 1 96.69 146 GLY B CA 1
ATOM 4012 C C . GLY B 1 146 ? 9.25 8.719 -11.289 1 96.69 146 GLY B C 1
ATOM 4013 O O . GLY B 1 146 ? 10.172 8.156 -10.695 1 96.69 146 GLY B O 1
ATOM 4014 N N . ALA B 1 147 ? 8.203 9.242 -10.617 1 98 147 ALA B N 1
ATOM 4015 C CA . ALA B 1 147 ? 8.148 9.219 -9.156 1 98 147 ALA B CA 1
ATOM 4016 C C . ALA B 1 147 ? 7.883 7.809 -8.641 1 98 147 ALA B C 1
ATOM 4018 O O . ALA B 1 147 ? 7.148 7.039 -9.266 1 98 147 ALA B O 1
ATOM 4019 N N . LYS B 1 148 ? 8.508 7.465 -7.551 1 98.12 148 LYS B N 1
ATOM 4020 C CA . LYS B 1 148 ? 8.188 6.219 -6.863 1 98.12 148 LYS B CA 1
ATOM 4021 C C . LYS B 1 148 ? 6.961 6.379 -5.973 1 98.12 148 LYS B C 1
ATOM 4023 O O . LYS B 1 148 ? 7.059 6.875 -4.848 1 98.12 148 LYS B O 1
ATOM 4028 N N . TRP B 1 149 ? 5.84 6.004 -6.488 1 98.75 149 TRP B N 1
ATOM 4029 C CA . TRP B 1 149 ? 4.57 6.066 -5.773 1 98.75 149 TRP B CA 1
ATOM 4030 C C . TRP B 1 149 ? 4.18 4.695 -5.234 1 98.75 149 TRP B C 1
ATOM 4032 O O . TRP B 1 149 ? 3.992 3.748 -6.004 1 98.75 149 TRP B O 1
ATOM 4042 N N . TYR B 1 150 ? 4.113 4.508 -3.867 1 98.81 150 TYR B N 1
ATOM 4043 C CA . TYR B 1 150 ? 3.727 3.248 -3.244 1 98.81 150 TYR B CA 1
ATOM 4044 C C . TYR B 1 150 ? 3.029 3.49 -1.91 1 98.81 150 TYR B C 1
ATOM 4046 O O . TYR B 1 150 ? 2.771 4.637 -1.538 1 98.81 150 TYR B O 1
ATOM 4054 N N . SER B 1 151 ? 2.561 2.43 -1.333 1 98.81 151 SER B N 1
ATOM 4055 C CA . SER B 1 151 ? 1.812 2.514 -0.083 1 98.81 151 SER B CA 1
ATOM 4056 C C . SER B 1 151 ? 2.467 1.679 1.012 1 98.81 151 SER B C 1
ATOM 4058 O O . SER B 1 151 ? 3.086 0.65 0.729 1 98.81 151 SER B O 1
ATOM 4060 N N . ALA B 1 152 ? 2.395 2.219 2.234 1 98.75 152 ALA B N 1
ATOM 4061 C CA . ALA B 1 152 ? 2.52 1.274 3.34 1 98.75 152 ALA B CA 1
ATOM 4062 C C . ALA B 1 152 ? 1.441 0.197 3.266 1 98.75 152 ALA B C 1
ATOM 4064 O O . ALA B 1 152 ? 0.422 0.375 2.594 1 98.75 152 ALA B O 1
ATOM 4065 N N . PRO B 1 153 ? 1.762 -1.009 3.859 1 98.19 153 PRO B N 1
ATOM 4066 C CA . PRO B 1 153 ? 0.643 -1.951 3.936 1 98.19 153 PRO B CA 1
ATOM 4067 C C . PRO B 1 153 ? -0.601 -1.34 4.578 1 98.19 153 PRO B C 1
ATOM 4069 O O . PRO B 1 153 ? -0.513 -0.737 5.652 1 98.19 153 PRO B O 1
ATOM 4072 N N . LYS B 1 154 ? -1.731 -1.458 3.869 1 97.94 154 LYS B N 1
ATOM 4073 C CA . LYS B 1 154 ? -2.957 -0.928 4.457 1 97.94 154 LYS B CA 1
ATOM 4074 C C . LYS B 1 154 ? -3.23 -1.559 5.82 1 97.94 154 LYS B C 1
ATOM 4076 O O . LYS B 1 154 ? -3.25 -2.785 5.949 1 97.94 154 LYS B O 1
ATOM 4081 N N . PRO B 1 155 ? -3.393 -0.768 6.809 1 98.5 155 PRO B N 1
ATOM 4082 C CA . PRO B 1 155 ? -3.645 -1.352 8.133 1 98.5 155 PRO B CA 1
ATOM 4083 C C . PRO B 1 155 ? -5.035 -1.974 8.242 1 98.5 155 PRO B C 1
ATOM 4085 O O . PRO B 1 155 ? -5.984 -1.492 7.621 1 98.5 155 PRO B O 1
ATOM 4088 N N . MET B 1 156 ? -5.133 -3.008 9.062 1 98.62 156 MET B N 1
ATOM 4089 C CA . MET B 1 156 ? -6.41 -3.67 9.297 1 98.62 156 MET B CA 1
ATOM 4090 C C . MET B 1 156 ? -7.305 -2.826 10.195 1 98.62 156 MET B C 1
ATOM 4092 O O . MET B 1 156 ? -8.531 -2.887 10.094 1 98.62 156 MET B O 1
ATOM 4096 N N . LEU B 1 157 ? -6.738 -2.078 11.133 1 98.81 157 LEU B N 1
ATOM 4097 C CA . LEU B 1 157 ? -7.418 -1.153 12.039 1 98.81 157 LEU B CA 1
ATOM 4098 C C . LEU B 1 157 ? -8.453 -1.884 12.883 1 98.81 157 LEU B C 1
ATOM 4100 O O . LEU B 1 157 ? -9.594 -1.435 13 1 98.81 157 LEU B O 1
ATOM 4104 N N . LEU B 1 158 ? -8.023 -3.055 13.375 1 98.69 158 LEU B N 1
ATOM 4105 C CA . LEU B 1 158 ? -8.891 -3.799 14.281 1 98.69 158 LEU B CA 1
ATOM 4106 C C . LEU B 1 158 ? -9.102 -3.031 15.586 1 98.69 158 LEU B C 1
ATOM 4108 O O . LEU B 1 158 ? -8.273 -2.197 15.961 1 98.69 158 LEU B O 1
ATOM 4112 N N . ASP B 1 159 ? -10.172 -3.326 16.297 1 98.62 159 ASP B N 1
ATOM 4113 C CA . ASP B 1 159 ? -10.461 -2.648 17.547 1 98.62 159 ASP B CA 1
ATOM 4114 C C . ASP B 1 159 ? -9.297 -2.771 18.531 1 98.62 159 ASP B C 1
ATOM 4116 O O . ASP B 1 159 ? -9.047 -1.865 19.328 1 98.62 159 ASP B O 1
ATOM 4120 N N . SER B 1 160 ? -8.539 -3.896 18.469 1 98.5 160 SER B N 1
ATOM 4121 C CA . SER B 1 160 ? -7.426 -4.129 19.391 1 98.5 160 SER B CA 1
ATOM 4122 C C . SER B 1 160 ? -6.359 -3.049 19.25 1 98.5 160 SER B C 1
ATOM 4124 O O . SER B 1 160 ? -5.656 -2.73 20.203 1 98.5 160 SER B O 1
ATOM 4126 N N . LEU B 1 161 ? -6.258 -2.443 18.094 1 98.69 161 LEU B N 1
ATOM 4127 C CA . LEU B 1 161 ? -5.293 -1.379 17.828 1 98.69 161 LEU B CA 1
ATOM 4128 C C . LEU B 1 161 ? -5.598 -0.154 18.688 1 98.69 161 LEU B C 1
ATOM 4130 O O . LEU B 1 161 ? -4.707 0.654 18.969 1 98.69 161 LEU B O 1
ATOM 4134 N N . PHE B 1 162 ? -6.832 -0.072 19.156 1 98.69 162 PHE B N 1
ATOM 4135 C CA . PHE B 1 162 ? -7.297 1.154 19.797 1 98.69 162 PHE B CA 1
ATOM 4136 C C . PHE B 1 162 ? -7.66 0.899 21.25 1 98.69 162 PHE B C 1
ATOM 4138 O O . PHE B 1 162 ? -8.281 1.744 21.906 1 98.69 162 PHE B O 1
ATOM 4145 N N . ASP B 1 163 ? -7.375 -0.327 21.766 1 98.19 163 ASP B N 1
ATOM 4146 C CA . ASP B 1 163 ? -7.543 -0.641 23.188 1 98.19 163 ASP B CA 1
ATOM 4147 C C . ASP B 1 163 ? -6.426 -0.028 24.016 1 98.19 163 ASP B C 1
ATOM 4149 O O . ASP B 1 163 ? -5.48 -0.722 24.406 1 98.19 163 ASP B O 1
ATOM 4153 N N . VAL B 1 164 ? -6.559 1.281 24.297 1 97.88 164 VAL B N 1
ATOM 4154 C CA . VAL B 1 164 ? -5.445 2.029 24.859 1 97.88 164 VAL B CA 1
ATOM 4155 C C . VAL B 1 164 ? -5.961 2.955 25.969 1 97.88 164 VAL B C 1
ATOM 4157 O O . VAL B 1 164 ? -7.172 3.119 26.141 1 97.88 164 VAL B O 1
ATOM 4160 N N . ASP B 1 165 ? -4.992 3.529 26.781 1 96.69 165 ASP B N 1
ATOM 4161 C CA . ASP B 1 165 ? -5.293 4.59 27.75 1 96.69 165 ASP B CA 1
ATOM 4162 C C . ASP B 1 165 ? -5.605 5.902 27.031 1 96.69 165 ASP B C 1
ATOM 4164 O O . ASP B 1 165 ? -4.723 6.508 26.406 1 96.69 165 ASP B O 1
ATOM 4168 N N . LEU B 1 166 ? -6.812 6.336 27.125 1 96.12 166 LEU B N 1
ATOM 4169 C CA . LEU B 1 166 ? -7.262 7.516 26.391 1 96.12 166 LEU B CA 1
ATOM 4170 C C . LEU B 1 166 ? -6.645 8.781 26.969 1 96.12 166 LEU B C 1
ATOM 4172 O O . LEU B 1 166 ? -6.707 9.852 26.359 1 96.12 166 LEU B O 1
ATOM 4176 N N . ASN B 1 167 ? -5.977 8.727 28.141 1 95.19 167 ASN B N 1
ATOM 4177 C CA . ASN B 1 167 ? -5.227 9.852 28.672 1 95.19 167 ASN B CA 1
ATOM 4178 C C . ASN B 1 167 ? -3.891 10.031 27.953 1 95.19 167 ASN B C 1
ATOM 4180 O O . ASN B 1 167 ? -3.283 11.102 28.016 1 95.19 167 ASN B O 1
ATOM 4184 N N . LYS B 1 168 ? -3.426 8.977 27.391 1 95.75 168 LYS B N 1
ATOM 4185 C CA . LYS B 1 168 ? -2.23 8.969 26.547 1 95.75 168 LYS B CA 1
ATOM 4186 C C . LYS B 1 168 ? -2.473 8.195 25.25 1 95.75 168 LYS B C 1
ATOM 4188 O O . LYS B 1 168 ? -1.789 7.207 24.984 1 95.75 168 LYS B O 1
ATOM 4193 N N . PRO B 1 169 ? -3.434 8.727 24.547 1 96.81 169 PRO B N 1
ATOM 4194 C CA . PRO B 1 169 ? -3.879 7.949 23.375 1 96.81 169 PRO B CA 1
ATOM 4195 C C . PRO B 1 169 ? -2.77 7.742 22.344 1 96.81 169 PRO B C 1
ATOM 4197 O O . PRO B 1 169 ? -2.184 8.711 21.859 1 96.81 169 PRO B O 1
ATOM 4200 N N . THR B 1 170 ? -2.389 6.531 22.047 1 98.12 170 THR B N 1
ATOM 4201 C CA . THR B 1 170 ? -1.479 6.043 21.016 1 98.12 170 THR B CA 1
ATOM 4202 C C . THR B 1 170 ? -1.877 4.645 20.562 1 98.12 170 THR B C 1
ATOM 4204 O O . THR B 1 170 ? -2.016 3.734 21.375 1 98.12 170 THR B O 1
ATOM 4207 N N . PRO B 1 171 ? -2.094 4.477 19.266 1 98.62 171 PRO B N 1
ATOM 4208 C CA . PRO B 1 171 ? -2.455 3.123 18.844 1 98.62 171 PRO B CA 1
ATOM 4209 C C . PRO B 1 171 ? -1.443 2.074 19.297 1 98.62 171 PRO B C 1
ATOM 4211 O O . PRO B 1 171 ? -0.248 2.363 19.391 1 98.62 171 PRO B O 1
ATOM 4214 N N . CYS B 1 172 ? -1.95 0.867 19.547 1 98.5 172 CYS B N 1
ATOM 4215 C CA . CYS B 1 172 ? -1.076 -0.255 19.875 1 98.5 172 CYS B CA 1
ATOM 4216 C C . CYS B 1 172 ? -0.158 -0.588 18.703 1 98.5 172 CYS B C 1
ATOM 4218 O O . CYS B 1 172 ? -0.334 -0.063 17.594 1 98.5 172 CYS B O 1
ATOM 4220 N N . ASN B 1 173 ? 0.814 -1.386 18.984 1 98.06 173 ASN B N 1
ATOM 4221 C CA . ASN B 1 173 ? 1.833 -1.701 17.984 1 98.06 173 ASN B CA 1
ATOM 4222 C C . ASN B 1 173 ? 1.561 -3.043 17.312 1 98.06 173 ASN B C 1
ATOM 4224 O O . ASN B 1 173 ? 2.484 -3.824 17.078 1 98.06 173 ASN B O 1
ATOM 4228 N N . ASP B 1 174 ? 0.282 -3.342 17.016 1 97.94 174 ASP B N 1
ATOM 4229 C CA . ASP B 1 174 ? -0.109 -4.57 16.344 1 97.94 174 ASP B CA 1
ATOM 4230 C C . ASP B 1 174 ? 0.323 -4.543 14.875 1 97.94 174 ASP B C 1
ATOM 4232 O O . ASP B 1 174 ? 0.577 -5.594 14.273 1 97.94 174 ASP B O 1
ATOM 4236 N N . GLU B 1 175 ? 0.337 -3.41 14.273 1 98.62 175 GLU B N 1
ATOM 4237 C CA . GLU B 1 175 ? 0.718 -3.143 12.891 1 98.62 175 GLU B CA 1
ATOM 4238 C C . GLU B 1 175 ? 1.155 -1.691 12.711 1 98.62 175 GLU B C 1
ATOM 4240 O O . GLU B 1 175 ? 0.88 -0.844 13.562 1 98.62 175 GLU B O 1
ATOM 4245 N N . PRO B 1 176 ? 1.929 -1.368 11.688 1 98.81 176 PRO B N 1
ATOM 4246 C CA . PRO B 1 176 ? 2.291 0.03 11.445 1 98.81 176 PRO B CA 1
ATOM 4247 C C . PRO B 1 176 ? 1.074 0.92 11.203 1 98.81 176 PRO B C 1
ATOM 4249 O O . PRO B 1 176 ? 0.202 0.574 10.398 1 98.81 176 PRO B O 1
ATOM 4252 N N . ALA B 1 177 ? 0.99 1.971 11.898 1 98.88 177 ALA B N 1
ATOM 4253 C CA . ALA B 1 177 ? -0.078 2.953 11.727 1 98.88 177 ALA B CA 1
ATOM 4254 C C . ALA B 1 177 ? 0.422 4.363 12.023 1 98.88 177 ALA B C 1
ATOM 4256 O O . ALA B 1 177 ? 0.954 4.629 13.102 1 98.88 177 ALA B O 1
ATOM 4257 N N . PHE B 1 178 ? 0.293 5.254 11.016 1 98.88 178 PHE B N 1
ATOM 4258 C CA . PHE B 1 178 ? 0.667 6.645 11.242 1 98.88 178 PHE B CA 1
ATOM 4259 C C . PHE B 1 178 ? 0.133 7.535 10.125 1 98.88 178 PHE B C 1
ATOM 4261 O O . PHE B 1 178 ? -0.142 7.059 9.023 1 98.88 178 PHE B O 1
ATOM 4268 N N . ASP B 1 179 ? -0.09 8.773 10.414 1 98.75 179 ASP B N 1
ATOM 4269 C CA . ASP B 1 179 ? -0.344 9.812 9.422 1 98.75 179 ASP B CA 1
ATOM 4270 C C . ASP B 1 179 ? 0.96 10.453 8.953 1 98.75 179 ASP B C 1
ATOM 4272 O O . ASP B 1 179 ? 1.906 10.586 9.727 1 98.75 179 ASP B O 1
ATOM 4276 N N . ALA B 1 180 ? 0.962 10.883 7.723 1 98.75 180 ALA B N 1
ATOM 4277 C CA . ALA B 1 180 ? 2.152 11.531 7.184 1 98.75 180 ALA B CA 1
ATOM 4278 C C . ALA B 1 180 ? 2.484 12.805 7.961 1 98.75 180 ALA B C 1
ATOM 4280 O O . ALA B 1 180 ? 3.656 13.148 8.133 1 98.75 180 ALA B O 1
ATOM 4281 N N . ALA B 1 181 ? 1.468 13.453 8.523 1 98.38 181 ALA B N 1
ATOM 4282 C CA . ALA B 1 181 ? 1.626 14.727 9.211 1 98.38 181 ALA B CA 1
ATOM 4283 C C . ALA B 1 181 ? 2.299 14.539 10.57 1 98.38 181 ALA B C 1
ATOM 4285 O O . ALA B 1 181 ? 2.635 15.516 11.242 1 98.38 181 ALA B O 1
ATOM 4286 N N . ASN B 1 182 ? 2.531 13.281 10.953 1 98.31 182 ASN B N 1
ATOM 4287 C CA . ASN B 1 182 ? 3.314 13.008 12.148 1 98.31 182 ASN B CA 1
ATOM 4288 C C . ASN B 1 182 ? 4.805 13.234 11.906 1 98.31 182 ASN B C 1
ATOM 4290 O O . ASN B 1 182 ? 5.602 13.203 12.852 1 98.31 182 ASN B O 1
ATOM 4294 N N . ILE B 1 183 ? 5.176 13.508 10.695 1 98.44 183 ILE B N 1
ATOM 4295 C CA . ILE B 1 183 ? 6.582 13.539 10.312 1 98.44 183 ILE B CA 1
ATOM 4296 C C . ILE B 1 183 ? 6.988 14.969 9.961 1 98.44 183 ILE B C 1
ATOM 4298 O O . ILE B 1 183 ? 6.273 15.664 9.242 1 98.44 183 ILE B O 1
ATOM 4302 N N . LEU B 1 184 ? 8.031 15.391 10.469 1 97.62 184 LEU B N 1
ATOM 4303 C CA . LEU B 1 184 ? 8.711 16.609 10.062 1 97.62 184 LEU B CA 1
ATOM 4304 C C . LEU B 1 184 ? 9.992 16.297 9.297 1 97.62 184 LEU B C 1
ATOM 4306 O O . LEU B 1 184 ? 10.844 15.547 9.789 1 97.62 184 LEU B O 1
ATOM 4310 N N . ARG B 1 185 ? 10.188 16.828 8.117 1 97.94 185 ARG B N 1
ATOM 4311 C CA . ARG B 1 185 ? 11.312 16.5 7.254 1 97.94 185 ARG B CA 1
ATOM 4312 C C . ARG B 1 185 ? 12.406 17.547 7.352 1 97.94 185 ARG B C 1
ATOM 4314 O O . ARG B 1 185 ? 12.195 18.703 6.992 1 97.94 185 ARG B O 1
ATOM 4321 N N . LEU B 1 186 ? 13.539 17.172 7.781 1 97.62 186 LEU B N 1
ATOM 4322 C CA . LEU B 1 186 ? 14.711 18.016 7.934 1 97.62 186 LEU B CA 1
ATOM 4323 C C . LEU B 1 186 ? 15.891 17.453 7.148 1 97.62 186 LEU B C 1
ATOM 4325 O O . LEU B 1 186 ? 16.969 17.234 7.711 1 97.62 186 LEU B O 1
ATOM 4329 N N . GLY B 1 187 ? 15.703 17.281 5.816 1 97.62 187 GLY B N 1
ATOM 4330 C CA . GLY B 1 187 ? 16.719 16.641 5 1 97.62 187 GLY B CA 1
ATOM 4331 C C . GLY B 1 187 ? 16.844 15.148 5.262 1 97.62 187 GLY B C 1
ATOM 4332 O O . GLY B 1 187 ? 15.859 14.414 5.168 1 97.62 187 GLY B O 1
ATOM 4333 N N . ARG B 1 188 ? 18.016 14.703 5.664 1 98 188 ARG B N 1
ATOM 4334 C CA . ARG B 1 188 ? 18.25 13.289 5.914 1 98 188 ARG B CA 1
ATOM 4335 C C . ARG B 1 188 ? 17.703 12.867 7.27 1 98 188 ARG B C 1
ATOM 4337 O O . ARG B 1 188 ? 17.641 11.672 7.578 1 98 188 ARG B O 1
ATOM 4344 N N . ASP B 1 189 ? 17.25 13.805 8.039 1 97.88 189 ASP B N 1
ATOM 4345 C CA . ASP B 1 189 ? 16.672 13.523 9.352 1 97.88 189 ASP B CA 1
ATOM 4346 C C . ASP B 1 189 ? 15.172 13.797 9.352 1 97.88 189 ASP B C 1
ATOM 4348 O O . ASP B 1 189 ? 14.719 14.828 8.852 1 97.88 189 ASP B O 1
ATOM 4352 N N . LEU B 1 190 ? 14.438 12.867 9.891 1 97.94 190 LEU B N 1
ATOM 4353 C CA . LEU B 1 190 ? 12.992 12.961 10.055 1 97.94 190 LEU B CA 1
ATOM 4354 C C . LEU B 1 190 ? 12.609 12.891 11.531 1 97.94 190 LEU B C 1
ATOM 4356 O O . LEU B 1 190 ? 13.102 12.031 12.266 1 97.94 190 LEU B O 1
ATOM 4360 N N . ILE B 1 191 ? 11.836 13.812 11.969 1 97.19 191 ILE B N 1
ATOM 4361 C CA . ILE B 1 191 ? 11.25 13.695 13.297 1 97.19 191 ILE B CA 1
ATOM 4362 C C . ILE B 1 191 ? 9.883 13.031 13.203 1 97.19 191 ILE B C 1
ATOM 4364 O O . ILE B 1 191 ? 9.031 13.461 12.414 1 97.19 191 ILE B O 1
ATOM 4368 N N . TYR B 1 192 ? 9.703 11.945 13.945 1 97.81 192 TYR B N 1
ATOM 4369 C CA . TYR B 1 192 ? 8.469 11.164 13.961 1 97.81 192 TYR B CA 1
ATOM 4370 C C . TYR B 1 192 ? 7.781 11.266 15.312 1 97.81 192 TYR B C 1
ATOM 4372 O O . TYR B 1 192 ? 8.32 10.812 16.328 1 97.81 192 TYR B O 1
ATOM 4380 N N . LEU B 1 193 ? 6.602 11.836 15.289 1 97.56 193 LEU B N 1
ATOM 4381 C CA . LEU B 1 193 ? 5.832 11.984 16.516 1 97.56 193 LEU B CA 1
ATOM 4382 C C . LEU B 1 193 ? 4.992 10.734 16.781 1 97.56 193 LEU B C 1
ATOM 4384 O O . LEU B 1 193 ? 4.156 10.352 15.961 1 97.56 193 LEU B O 1
ATOM 4388 N N . VAL B 1 194 ? 5.289 10.062 17.859 1 97.81 194 VAL B N 1
ATOM 4389 C CA . VAL B 1 194 ? 4.375 9.039 18.359 1 97.81 194 VAL B CA 1
ATOM 4390 C C . VAL B 1 194 ? 3.205 9.695 19.078 1 97.81 194 VAL B C 1
ATOM 4392 O O . VAL B 1 194 ? 3.402 10.438 20.047 1 97.81 194 VAL B O 1
ATOM 4395 N N . SER B 1 195 ? 2.014 9.492 18.625 1 97.56 195 SER B N 1
ATOM 4396 C CA . SER B 1 195 ? 0.834 10.203 19.109 1 97.56 195 SER B CA 1
ATOM 4397 C C . SER B 1 195 ? -0.441 9.422 18.812 1 97.56 195 SER B C 1
ATOM 4399 O O . SER B 1 195 ? -0.389 8.227 18.531 1 97.56 195 SER B O 1
ATOM 4401 N N . GLY B 1 196 ? -1.556 10.078 18.922 1 97.88 196 GLY B N 1
ATOM 4402 C CA . GLY B 1 196 ? -2.846 9.469 18.656 1 97.88 196 GLY B CA 1
ATOM 4403 C C . GLY B 1 196 ? -2.992 9 17.219 1 97.88 196 GLY B C 1
ATOM 4404 O O . GLY B 1 196 ? -3.85 8.164 16.922 1 97.88 196 GLY B O 1
ATOM 4405 N N . THR B 1 197 ? -2.135 9.484 16.328 1 98.31 197 THR B N 1
ATOM 4406 C CA . THR B 1 197 ? -2.24 9.109 14.922 1 98.31 197 THR B CA 1
ATOM 4407 C C . THR B 1 197 ? -0.944 8.469 14.438 1 98.31 197 THR B C 1
ATOM 4409 O O . THR B 1 197 ? -0.662 8.469 13.234 1 98.31 197 THR B O 1
ATOM 4412 N N . GLY B 1 198 ? -0.157 7.941 15.297 1 98.62 198 GLY B N 1
ATOM 4413 C CA . GLY B 1 198 ? 1.074 7.27 14.914 1 98.62 198 GLY B CA 1
ATOM 4414 C C . GLY B 1 198 ? 1.654 6.406 16.016 1 98.62 198 GLY B C 1
ATOM 4415 O O . GLY B 1 198 ? 1.942 6.895 17.109 1 98.62 198 GLY B O 1
ATOM 4416 N N . ASN B 1 199 ? 1.853 5.145 15.812 1 98.69 199 ASN B N 1
ATOM 4417 C CA . ASN B 1 199 ? 2.484 4.262 16.797 1 98.69 199 ASN B CA 1
ATOM 4418 C C . ASN B 1 199 ? 3.959 4.039 16.469 1 98.69 199 ASN B C 1
ATOM 4420 O O . ASN B 1 199 ? 4.449 4.488 15.438 1 98.69 199 ASN B O 1
ATOM 4424 N N . ARG B 1 200 ? 4.703 3.494 17.375 1 98.5 200 ARG B N 1
ATOM 4425 C CA . ARG B 1 200 ? 6.141 3.297 17.234 1 98.5 200 ARG B CA 1
ATOM 4426 C C . ARG B 1 200 ? 6.453 2.393 16.047 1 98.5 200 ARG B C 1
ATOM 4428 O O . ARG B 1 200 ? 7.43 2.619 15.328 1 98.5 200 ARG B O 1
ATOM 4435 N N . LEU B 1 201 ? 5.641 1.367 15.805 1 98.81 201 LEU B N 1
ATOM 4436 C CA . LEU B 1 201 ? 5.867 0.441 14.703 1 98.81 201 LEU B CA 1
ATOM 4437 C C . LEU B 1 201 ? 5.781 1.163 13.359 1 98.81 201 LEU B C 1
ATOM 4439 O O . LEU B 1 201 ? 6.488 0.809 12.414 1 98.81 201 LEU B O 1
ATOM 4443 N N . GLY B 1 202 ? 4.938 2.172 13.281 1 98.81 202 GLY B N 1
ATOM 4444 C CA . GLY B 1 202 ? 4.895 2.998 12.086 1 98.81 202 GLY B CA 1
ATOM 4445 C C . GLY B 1 202 ? 6.215 3.684 11.789 1 98.81 202 GLY B C 1
ATOM 4446 O O . GLY B 1 202 ? 6.656 3.717 10.633 1 98.81 202 GLY B O 1
ATOM 4447 N N . GLY B 1 203 ? 6.836 4.262 12.797 1 98.81 203 GLY B N 1
ATOM 4448 C CA . GLY B 1 203 ? 8.148 4.867 12.625 1 98.81 203 GLY B CA 1
ATOM 4449 C C . GLY B 1 203 ? 9.219 3.867 12.242 1 98.81 203 GLY B C 1
ATOM 4450 O O . GLY B 1 203 ? 10.102 4.172 11.438 1 98.81 203 GLY B O 1
ATOM 4451 N N . GLN B 1 204 ? 9.141 2.713 12.852 1 98.62 204 GLN B N 1
ATOM 4452 C CA . GLN B 1 204 ? 10.086 1.659 12.508 1 98.62 204 GLN B CA 1
ATOM 4453 C C . GLN B 1 204 ? 9.938 1.229 11.055 1 98.62 204 GLN B C 1
ATOM 4455 O O . GLN B 1 204 ? 10.93 1.006 10.359 1 98.62 204 GLN B O 1
ATOM 4460 N N . TRP B 1 205 ? 8.727 1.096 10.68 1 98.88 205 TRP B N 1
ATOM 4461 C CA . TRP B 1 205 ? 8.461 0.778 9.273 1 98.88 205 TRP B CA 1
ATOM 4462 C C . TRP B 1 205 ? 9.078 1.825 8.359 1 98.88 205 TRP B C 1
ATOM 4464 O O . TRP B 1 205 ? 9.742 1.484 7.375 1 98.88 205 TRP B O 1
ATOM 4474 N N . LEU B 1 206 ? 8.859 3.068 8.695 1 98.88 206 LEU B N 1
ATOM 4475 C CA . LEU B 1 206 ? 9.375 4.172 7.891 1 98.88 206 LEU B CA 1
ATOM 4476 C C . LEU B 1 206 ? 10.898 4.102 7.793 1 98.88 206 LEU B C 1
ATOM 4478 O O . LEU B 1 206 ? 11.461 4.258 6.707 1 98.88 206 LEU B O 1
ATOM 4482 N N . GLN B 1 207 ? 11.555 3.889 8.906 1 98.69 207 GLN B N 1
ATOM 4483 C CA . GLN B 1 207 ? 13.008 3.758 8.914 1 98.69 207 GLN B CA 1
ATOM 4484 C C . GLN B 1 207 ? 13.461 2.625 8 1 98.69 207 GLN B C 1
ATOM 4486 O O . GLN B 1 207 ? 14.398 2.791 7.215 1 98.69 207 GLN B O 1
ATOM 4491 N N . THR B 1 208 ? 12.797 1.521 8.125 1 98.31 208 THR B N 1
ATOM 4492 C CA . THR B 1 208 ? 13.172 0.345 7.352 1 98.31 208 THR B CA 1
ATOM 4493 C C . THR B 1 208 ? 13.039 0.62 5.855 1 98.31 208 THR B C 1
ATOM 4495 O O . THR B 1 208 ? 13.953 0.312 5.078 1 98.31 208 THR B O 1
ATOM 4498 N N . ILE B 1 209 ? 11.977 1.224 5.434 1 97.88 209 ILE B N 1
ATOM 4499 C CA . ILE B 1 209 ? 11.672 1.419 4.023 1 97.88 209 ILE B CA 1
ATOM 4500 C C . ILE B 1 209 ? 12.617 2.457 3.428 1 97.88 209 ILE B C 1
ATOM 4502 O O . ILE B 1 209 ? 13.008 2.357 2.262 1 97.88 209 ILE B O 1
ATOM 4506 N N . LEU B 1 210 ? 13 3.445 4.199 1 97.44 210 LEU B N 1
ATOM 4507 C CA . LEU B 1 210 ? 13.82 4.535 3.682 1 97.44 210 LEU B CA 1
ATOM 4508 C C . LEU B 1 210 ? 15.297 4.172 3.734 1 97.44 210 LEU B C 1
ATOM 4510 O O . LEU B 1 210 ? 16.125 4.793 3.053 1 97.44 210 LEU B O 1
ATOM 4514 N N . GLY B 1 211 ? 15.656 3.221 4.586 1 96.06 211 GLY B N 1
ATOM 4515 C CA . GLY B 1 211 ? 17.031 2.771 4.684 1 96.06 211 GLY B CA 1
ATOM 4516 C C . GLY B 1 211 ? 17.938 3.771 5.375 1 96.06 211 GLY B C 1
ATOM 4517 O O . GLY B 1 211 ? 17.469 4.633 6.121 1 96.06 211 GLY B O 1
ATOM 4518 N N . ASP B 1 212 ? 19.234 3.705 5.086 1 95.62 212 ASP B N 1
ATOM 4519 C CA . ASP B 1 212 ? 20.25 4.441 5.836 1 95.62 212 ASP B CA 1
ATOM 4520 C C . ASP B 1 212 ? 20.406 5.859 5.293 1 95.62 212 ASP B C 1
ATOM 4522 O O . ASP B 1 212 ? 21.078 6.688 5.91 1 95.62 212 ASP B O 1
ATOM 4526 N N . THR B 1 213 ? 19.719 6.141 4.246 1 96 213 THR B N 1
ATOM 4527 C CA . THR B 1 213 ? 19.766 7.488 3.689 1 96 213 THR B CA 1
ATOM 4528 C C . THR B 1 213 ? 19.109 8.484 4.637 1 96 213 THR B C 1
ATOM 4530 O O . THR B 1 213 ? 19.5 9.648 4.699 1 96 213 THR B O 1
ATOM 4533 N N . PHE B 1 214 ? 18.109 7.945 5.387 1 97.38 214 PHE B N 1
ATOM 4534 C CA . PHE B 1 214 ? 17.375 8.789 6.32 1 97.38 214 PHE B CA 1
ATOM 4535 C C . PHE B 1 214 ? 17.5 8.258 7.742 1 97.38 214 PHE B C 1
ATOM 4537 O O . PHE B 1 214 ? 17.734 7.062 7.949 1 97.38 214 PHE B O 1
ATOM 4544 N N . ARG B 1 215 ? 17.438 9.141 8.68 1 97.44 215 ARG B N 1
ATOM 4545 C CA . ARG B 1 215 ? 17.375 8.805 10.094 1 97.44 215 ARG B CA 1
ATOM 4546 C C . ARG B 1 215 ? 16.062 9.281 10.711 1 97.44 215 ARG B C 1
ATOM 4548 O O . ARG B 1 215 ? 15.75 10.469 10.68 1 97.44 215 ARG B O 1
ATOM 4555 N N . VAL B 1 216 ? 15.281 8.344 11.25 1 97.88 216 VAL B N 1
ATOM 4556 C CA . VAL B 1 216 ? 14.016 8.672 11.898 1 97.88 216 VAL B CA 1
ATOM 4557 C C . VAL B 1 216 ? 14.234 8.867 13.391 1 97.88 216 VAL B C 1
ATOM 4559 O O . VAL B 1 216 ? 14.695 7.957 14.086 1 97.88 216 VAL B O 1
ATOM 4562 N N . HIS B 1 217 ? 13.984 10.055 13.852 1 96.69 217 HIS B N 1
ATOM 4563 C CA . HIS B 1 217 ? 14.062 10.383 15.266 1 96.69 217 HIS B CA 1
ATOM 4564 C C . HIS B 1 217 ? 12.68 10.359 15.914 1 96.69 217 HIS B C 1
ATOM 4566 O O . HIS B 1 217 ? 11.812 11.156 15.555 1 96.69 217 HIS B O 1
ATOM 4572 N N . PHE B 1 218 ? 12.508 9.5 16.906 1 96.5 218 PHE B N 1
ATOM 4573 C CA . PHE B 1 218 ? 11.211 9.344 17.547 1 96.5 218 PHE B CA 1
ATOM 4574 C C . PHE B 1 218 ? 11 10.414 18.625 1 96.5 218 PHE B C 1
ATOM 4576 O O . PHE B 1 218 ? 11.898 10.672 19.422 1 96.5 218 PHE B O 1
ATOM 4583 N N . LEU B 1 219 ? 9.938 11.102 18.516 1 94.94 219 LEU B N 1
ATOM 4584 C CA . LEU B 1 219 ? 9.445 11.977 19.578 1 94.94 219 LEU B CA 1
ATOM 4585 C C . LEU B 1 219 ? 8.305 11.32 20.344 1 94.94 219 LEU B C 1
ATOM 4587 O O . LEU B 1 219 ? 7.184 11.211 19.828 1 94.94 219 LEU B O 1
ATOM 4591 N N . GLU B 1 220 ? 8.555 10.945 21.531 1 92.81 220 GLU B N 1
ATOM 4592 C CA . GLU B 1 220 ? 7.582 10.219 22.344 1 92.81 220 GLU B CA 1
ATOM 4593 C C . GLU B 1 220 ? 7.25 10.984 23.625 1 92.81 220 GLU B C 1
ATOM 4595 O O . GLU B 1 220 ? 8.086 11.711 24.156 1 92.81 220 GLU B O 1
ATOM 4600 N N . ASP B 1 221 ? 6.051 10.906 24.078 1 89.56 221 ASP B N 1
ATOM 4601 C CA . ASP B 1 221 ? 5.57 11.43 25.359 1 89.56 221 ASP B CA 1
ATOM 4602 C C . ASP B 1 221 ? 5.68 12.953 25.406 1 89.56 221 ASP B C 1
ATOM 4604 O O . ASP B 1 221 ? 6.008 13.531 26.438 1 89.56 221 ASP B O 1
ATOM 4608 N N . VAL B 1 222 ? 5.551 13.562 24.266 1 86.62 222 VAL B N 1
ATOM 4609 C CA . VAL B 1 222 ? 5.621 15.016 24.188 1 86.62 222 VAL B CA 1
ATOM 4610 C C . VAL B 1 222 ? 4.227 15.594 23.953 1 86.62 222 VAL B C 1
ATOM 4612 O O . VAL B 1 222 ? 3.867 16.625 24.531 1 86.62 222 VAL B O 1
ATOM 4615 N N . TYR B 1 223 ? 3.525 14.992 23.141 1 86.25 223 TYR B N 1
ATOM 4616 C CA . TYR B 1 223 ? 2.207 15.43 22.688 1 86.25 223 TYR B CA 1
ATOM 4617 C C . TYR B 1 223 ? 1.383 14.25 22.188 1 86.25 223 TYR B C 1
ATOM 4619 O O . TYR B 1 223 ? 1.8 13.531 21.281 1 86.25 223 TYR B O 1
ATOM 4627 N N . TYR B 1 224 ? 0.214 14.062 22.75 1 86 224 TYR B N 1
ATOM 4628 C CA . TYR B 1 224 ? -0.591 12.883 22.438 1 86 224 TYR B CA 1
ATOM 4629 C C . TYR B 1 224 ? -1.728 13.242 21.484 1 86 224 TYR B C 1
ATOM 4631 O O . TYR B 1 224 ? -2.607 12.422 21.219 1 86 224 TYR B O 1
ATOM 4639 N N . GLY B 1 225 ? -1.689 14.477 21 1 89.38 225 GLY B N 1
ATOM 4640 C CA . GLY B 1 225 ? -2.639 14.805 19.938 1 89.38 225 GLY B CA 1
ATOM 4641 C C . GLY B 1 225 ? -2.318 14.141 18.625 1 89.38 225 GLY B C 1
ATOM 4642 O O . GLY B 1 225 ? -1.729 13.062 18.594 1 89.38 225 GLY B O 1
ATOM 4643 N N . SER B 1 226 ? -2.699 14.727 17.531 1 91.31 226 SER B N 1
ATOM 4644 C CA . SER B 1 226 ? -2.623 14.047 16.234 1 91.31 226 SER B CA 1
ATOM 4645 C C . SER B 1 226 ? -1.28 14.297 15.562 1 91.31 226 SER B C 1
ATOM 4647 O O . SER B 1 226 ? -0.42 13.414 15.531 1 91.31 226 SER B O 1
ATOM 4649 N N . HIS B 1 227 ? -0.993 15.516 15.172 1 96.25 227 HIS B N 1
ATOM 4650 C CA . HIS B 1 227 ? 0.104 15.75 14.242 1 96.25 227 HIS B CA 1
ATOM 4651 C C . HIS B 1 227 ? 1.184 16.625 14.883 1 96.25 227 HIS B C 1
ATOM 4653 O O . HIS B 1 227 ? 0.985 17.172 15.969 1 96.25 227 HIS B O 1
ATOM 4659 N N . ILE B 1 228 ? 2.277 16.812 14.188 1 96.69 228 ILE B N 1
ATOM 4660 C CA . ILE B 1 228 ? 3.492 17.375 14.773 1 96.69 228 ILE B CA 1
ATOM 4661 C C . ILE B 1 228 ? 3.527 18.891 14.547 1 96.69 228 ILE B C 1
ATOM 4663 O O . ILE B 1 228 ? 4.23 19.609 15.25 1 96.69 228 ILE B O 1
ATOM 4667 N N . ASP B 1 229 ? 2.736 19.406 13.641 1 93.81 229 ASP B N 1
ATOM 4668 C CA . ASP B 1 229 ? 2.977 20.734 13.07 1 93.81 229 ASP B CA 1
ATOM 4669 C C . ASP B 1 229 ? 2.391 21.828 13.953 1 93.81 229 ASP B C 1
ATOM 4671 O O . ASP B 1 229 ? 2.438 23 13.594 1 93.81 229 ASP B O 1
ATOM 4675 N N . SER B 1 230 ? 1.782 21.531 15.078 1 94.44 230 SER B N 1
ATOM 4676 C CA . SER B 1 230 ? 1.482 22.547 16.078 1 94.44 230 SER B CA 1
ATOM 4677 C C . SER B 1 230 ? 2.449 22.453 17.266 1 94.44 230 SER B C 1
ATOM 4679 O O . SER B 1 230 ? 2.27 23.141 18.266 1 94.44 230 SER B O 1
ATOM 4681 N N . THR B 1 231 ? 3.393 21.594 17.125 1 95.44 231 THR B N 1
ATOM 4682 C CA . THR B 1 231 ? 4.445 21.453 18.125 1 95.44 231 THR B CA 1
ATOM 4683 C C . THR B 1 231 ? 5.77 22 17.594 1 95.44 231 THR B C 1
ATOM 4685 O O . THR B 1 231 ? 6.465 22.75 18.281 1 95.44 231 THR B O 1
ATOM 4688 N N . PHE B 1 232 ? 6.102 21.594 16.406 1 96.5 232 PHE B N 1
ATOM 4689 C CA . PHE B 1 232 ? 7.324 22.031 15.734 1 96.5 232 PHE B CA 1
ATOM 4690 C C . PHE B 1 232 ? 7.02 22.531 14.328 1 96.5 232 PHE B C 1
ATOM 4692 O O . PHE B 1 232 ? 6.27 21.891 13.586 1 96.5 232 PHE B O 1
ATOM 4699 N N . VAL B 1 233 ? 7.59 23.609 13.984 1 97.94 233 VAL B N 1
ATOM 4700 C CA . VAL B 1 233 ? 7.539 24.141 12.625 1 97.94 233 VAL B CA 1
ATOM 4701 C C . VAL B 1 233 ? 8.945 24.484 12.148 1 97.94 233 VAL B C 1
ATOM 4703 O O . VAL B 1 233 ? 9.57 25.422 12.656 1 97.94 233 VAL B O 1
ATOM 4706 N N . ALA B 1 234 ? 9.445 23.703 11.211 1 97.62 234 ALA B N 1
ATOM 4707 C CA . ALA B 1 234 ? 10.75 23.984 10.617 1 97.62 234 ALA B CA 1
ATOM 4708 C C . ALA B 1 234 ? 10.648 25.125 9.602 1 97.62 234 ALA B C 1
ATOM 4710 O O . ALA B 1 234 ? 10.086 24.938 8.516 1 97.62 234 ALA B O 1
ATOM 4711 N N . LEU B 1 235 ? 11.25 26.25 9.922 1 97.94 235 LEU B N 1
ATOM 4712 C CA . LEU B 1 235 ? 11.047 27.469 9.125 1 97.94 235 LEU B CA 1
ATOM 4713 C C . LEU B 1 235 ? 12.07 27.547 8 1 97.94 235 LEU B C 1
ATOM 4715 O O . LEU B 1 235 ? 11.719 27.891 6.867 1 97.94 235 LEU B O 1
ATOM 4719 N N . ARG B 1 236 ? 13.266 27.312 8.227 1 96.75 236 ARG B N 1
ATOM 4720 C CA . ARG B 1 236 ? 14.43 27.266 7.348 1 96.75 236 ARG B CA 1
ATOM 4721 C C . ARG B 1 236 ? 15.609 26.578 8.031 1 96.75 236 ARG B C 1
ATOM 4723 O O . ARG B 1 236 ? 15.539 26.25 9.219 1 96.75 236 ARG B O 1
ATOM 4730 N N . PRO B 1 237 ? 16.656 26.297 7.227 1 95.44 237 PRO B N 1
ATOM 4731 C CA . PRO B 1 237 ? 17.781 25.656 7.891 1 95.44 237 PRO B CA 1
ATOM 4732 C C . PRO B 1 237 ? 18.281 26.438 9.102 1 95.44 237 PRO B C 1
ATOM 4734 O O . PRO B 1 237 ? 18.594 27.625 8.984 1 95.44 237 PRO B O 1
ATOM 4737 N N . GLY B 1 238 ? 18.203 25.781 10.227 1 96.31 238 GLY B N 1
ATOM 4738 C CA . GLY B 1 238 ? 18.797 26.375 11.406 1 96.31 238 GLY B CA 1
ATOM 4739 C C . GLY B 1 238 ? 17.797 27.125 12.266 1 96.31 238 GLY B C 1
ATOM 4740 O O . GLY B 1 238 ? 18.156 27.672 13.312 1 96.31 238 GLY B O 1
ATOM 4741 N N . LEU B 1 239 ? 16.547 27.203 11.875 1 97.69 239 LEU B N 1
ATOM 4742 C CA . LEU B 1 239 ? 15.555 27.969 12.633 1 97.69 239 LEU B CA 1
ATOM 4743 C C . LEU B 1 239 ? 14.281 27.141 12.805 1 97.69 239 LEU B C 1
ATOM 4745 O O . LEU B 1 239 ? 13.656 26.75 11.82 1 97.69 239 LEU B O 1
ATOM 4749 N N . MET B 1 240 ? 13.898 26.891 14.07 1 97.44 240 MET B N 1
ATOM 4750 C CA . MET B 1 240 ? 12.734 26.078 14.43 1 97.44 240 MET B CA 1
ATOM 4751 C C . MET B 1 240 ? 11.789 26.859 15.328 1 97.44 240 MET B C 1
ATOM 4753 O O . MET B 1 240 ? 12.219 27.469 16.312 1 97.44 240 MET B O 1
ATOM 4757 N N . LEU B 1 241 ? 10.539 26.953 14.961 1 98.19 241 LEU B N 1
ATOM 4758 C CA . LEU B 1 241 ? 9.484 27.469 15.828 1 98.19 241 LEU B CA 1
ATOM 4759 C C . LEU B 1 241 ? 8.883 26.359 16.672 1 98.19 241 LEU B C 1
ATOM 4761 O O . LEU B 1 241 ? 8.5 25.297 16.156 1 98.19 241 LEU B O 1
ATOM 4765 N N . CYS B 1 242 ? 8.789 26.516 17.969 1 97.44 242 CYS B N 1
ATOM 4766 C CA . CYS B 1 242 ? 8.32 25.469 18.875 1 97.44 242 CYS B CA 1
ATOM 4767 C C . CYS B 1 242 ? 7.145 25.969 19.719 1 97.44 242 CYS B C 1
ATOM 4769 O O . CYS B 1 242 ? 7 27.156 19.938 1 97.44 242 CYS B O 1
ATOM 4771 N N . ASN B 1 243 ? 6.262 25.062 20.062 1 97.31 243 ASN B N 1
ATOM 4772 C CA . ASN B 1 243 ? 5.164 25.312 20.984 1 97.31 243 ASN B CA 1
ATOM 4773 C C . ASN B 1 243 ? 5.645 25.344 22.438 1 97.31 243 ASN B C 1
ATOM 4775 O O . ASN B 1 243 ? 6.055 24.312 22.969 1 97.31 243 ASN B O 1
ATOM 4779 N N . PRO B 1 244 ? 5.512 26.469 23.125 1 96.12 244 PRO B N 1
ATOM 4780 C CA . PRO B 1 244 ? 6.102 26.609 24.453 1 96.12 244 PRO B CA 1
ATOM 4781 C C . PRO B 1 244 ? 5.348 25.797 25.516 1 96.12 244 PRO B C 1
ATOM 4783 O O . PRO B 1 244 ? 5.855 25.609 26.625 1 96.12 244 PRO B O 1
ATOM 4786 N N . THR B 1 245 ? 4.18 25.375 25.203 1 95.06 245 THR B N 1
ATOM 4787 C CA . THR B 1 245 ? 3.402 24.625 26.188 1 95.06 245 THR B CA 1
ATOM 4788 C C . THR B 1 245 ? 3.717 23.141 26.094 1 95.06 245 THR B C 1
ATOM 4790 O O . THR B 1 245 ? 3.365 22.375 27 1 95.06 245 THR B O 1
ATOM 4793 N N . ARG B 1 246 ? 4.426 22.719 25.047 1 94.38 246 ARG B N 1
ATOM 4794 C CA . ARG B 1 246 ? 4.648 21.297 24.812 1 94.38 246 ARG B CA 1
ATOM 4795 C C . ARG B 1 246 ? 6.121 20.938 24.953 1 94.38 246 ARG B C 1
ATOM 4797 O O . ARG B 1 246 ? 6.457 19.812 25.312 1 94.38 246 ARG B O 1
ATOM 4804 N N . VAL B 1 247 ? 6.945 21.922 24.594 1 93.81 247 VAL B N 1
ATOM 4805 C CA . VAL B 1 247 ? 8.383 21.656 24.688 1 93.81 247 VAL B CA 1
ATOM 4806 C C . VAL B 1 247 ? 9.086 22.875 25.266 1 93.81 247 VAL B C 1
ATOM 4808 O O . VAL B 1 247 ? 8.539 23.984 25.266 1 93.81 247 VAL B O 1
ATOM 4811 N N . ASN B 1 248 ? 10.273 22.609 25.828 1 92.69 248 ASN B N 1
ATOM 4812 C CA . ASN B 1 248 ? 11.188 23.656 26.297 1 92.69 248 ASN B CA 1
ATOM 4813 C C . ASN B 1 248 ? 12.641 23.266 26.047 1 92.69 248 ASN B C 1
ATOM 4815 O O . ASN B 1 248 ? 12.922 22.25 25.422 1 92.69 248 ASN B O 1
ATOM 4819 N N . ASP B 1 249 ? 13.508 24.062 26.484 1 90.5 249 ASP B N 1
ATOM 4820 C CA . ASP B 1 249 ? 14.922 23.859 26.188 1 90.5 249 ASP B CA 1
ATOM 4821 C C . ASP B 1 249 ? 15.43 22.547 26.766 1 90.5 249 ASP B C 1
ATOM 4823 O O . ASP B 1 249 ? 16.344 21.922 26.219 1 90.5 249 ASP B O 1
ATOM 4827 N N . ASP B 1 250 ? 14.766 22.047 27.75 1 88.12 250 ASP B N 1
ATOM 4828 C CA . ASP B 1 250 ? 15.211 20.828 28.422 1 88.12 250 ASP B CA 1
ATOM 4829 C C . ASP B 1 250 ? 14.602 19.594 27.766 1 88.12 250 ASP B C 1
ATOM 4831 O O . ASP B 1 250 ? 15.203 18.516 27.781 1 88.12 250 ASP B O 1
ATOM 4835 N N . THR B 1 251 ? 13.492 19.797 27.047 1 87.38 251 THR B N 1
ATOM 4836 C CA . THR B 1 251 ? 12.75 18.641 26.562 1 87.38 251 THR B CA 1
ATOM 4837 C C . THR B 1 251 ? 12.828 18.547 25.047 1 87.38 251 THR B C 1
ATOM 4839 O O . THR B 1 251 ? 12.336 17.578 24.453 1 87.38 251 THR B O 1
ATOM 4842 N N . LEU B 1 252 ? 13.516 19.438 24.5 1 90.88 252 LEU B N 1
ATOM 4843 C CA . LEU B 1 252 ? 13.711 19.391 23.047 1 90.88 252 LEU B CA 1
ATOM 4844 C C . LEU B 1 252 ? 14.492 18.141 22.641 1 90.88 252 LEU B C 1
ATOM 4846 O O . LEU B 1 252 ? 15.406 17.719 23.359 1 90.88 252 LEU B O 1
ATOM 4850 N N . PRO B 1 253 ? 14.086 17.594 21.5 1 88.94 253 PRO B N 1
ATOM 4851 C CA . PRO B 1 253 ? 14.961 16.547 20.953 1 88.94 253 PRO B CA 1
ATOM 4852 C C . PRO B 1 253 ? 16.406 17.031 20.766 1 88.94 253 PRO B C 1
ATOM 4854 O O . PRO B 1 253 ? 16.625 18.156 20.344 1 88.94 253 PRO B O 1
ATOM 4857 N N . ALA B 1 254 ? 17.359 16.156 21.031 1 88.31 254 ALA B N 1
ATOM 4858 C CA . ALA B 1 254 ? 18.781 16.5 21 1 88.31 254 ALA B CA 1
ATOM 4859 C C . ALA B 1 254 ? 19.188 17.062 19.641 1 88.31 254 ALA B C 1
ATOM 4861 O O . ALA B 1 254 ? 20 18 19.562 1 88.31 254 ALA B O 1
ATOM 4862 N N . ILE B 1 255 ? 18.609 16.547 18.688 1 89.88 255 ILE B N 1
ATOM 4863 C CA . ILE B 1 255 ? 19 16.938 17.328 1 89.88 255 ILE B CA 1
ATOM 4864 C C . ILE B 1 255 ? 18.656 18.406 17.078 1 89.88 255 ILE B C 1
ATOM 4866 O O . ILE B 1 255 ? 19.328 19.094 16.312 1 89.88 255 ILE B O 1
ATOM 4870 N N . LEU B 1 256 ? 17.625 18.906 17.734 1 91.25 256 LEU B N 1
ATOM 4871 C CA . LEU B 1 256 ? 17.141 20.25 17.453 1 91.25 256 LEU B CA 1
ATOM 4872 C C . LEU B 1 256 ? 17.922 21.297 18.25 1 91.25 256 LEU B C 1
ATOM 4874 O O . LEU B 1 256 ? 17.828 22.484 17.969 1 91.25 256 LEU B O 1
ATOM 4878 N N . LYS B 1 257 ? 18.734 20.828 19.172 1 90.12 257 LYS B N 1
ATOM 4879 C CA . LYS B 1 257 ? 19.516 21.75 19.984 1 90.12 257 LYS B CA 1
ATOM 4880 C C . LYS B 1 257 ? 20.594 22.438 19.156 1 90.12 257 LYS B C 1
ATOM 4882 O O . LYS B 1 257 ? 21.172 23.453 19.578 1 90.12 257 LYS B O 1
ATOM 4887 N N . GLN B 1 258 ? 20.766 21.938 17.984 1 91.5 258 GLN B N 1
ATOM 4888 C CA . GLN B 1 258 ? 21.766 22.5 17.094 1 91.5 258 GLN B CA 1
ATOM 4889 C C . GLN B 1 258 ? 21.203 23.703 16.328 1 91.5 258 GLN B C 1
ATOM 4891 O O . GLN B 1 258 ? 21.953 24.422 15.672 1 91.5 258 GLN B O 1
ATOM 4896 N N . TRP B 1 259 ? 19.953 23.953 16.469 1 95.44 259 TRP B N 1
ATOM 4897 C CA . TRP B 1 259 ? 19.297 25.016 15.719 1 95.44 259 TRP B CA 1
ATOM 4898 C C . TRP B 1 259 ? 18.844 26.141 16.641 1 95.44 259 TRP B C 1
ATOM 4900 O O . TRP B 1 259 ? 18.766 25.969 17.859 1 95.44 259 TRP B O 1
ATOM 4910 N N . ASP B 1 260 ? 18.641 27.359 16.062 1 96.38 260 ASP B N 1
ATOM 4911 C CA . ASP B 1 260 ? 17.969 28.438 16.781 1 96.38 260 ASP B CA 1
ATOM 4912 C C . ASP B 1 260 ? 16.5 28.094 17.016 1 96.38 260 ASP B C 1
ATOM 4914 O O . ASP B 1 260 ? 15.742 27.859 16.062 1 96.38 260 ASP B O 1
ATOM 4918 N N . ILE B 1 261 ? 16.188 28.062 18.281 1 97.44 261 ILE B N 1
ATOM 4919 C CA . ILE B 1 261 ? 14.82 27.734 18.672 1 97.44 261 ILE B CA 1
ATOM 4920 C C . ILE B 1 261 ? 14.086 29 19.094 1 97.44 261 ILE B C 1
ATOM 4922 O O . ILE B 1 261 ? 14.562 29.734 19.969 1 97.44 261 ILE B O 1
ATOM 4926 N N . ILE B 1 262 ? 13.016 29.281 18.5 1 97.62 262 ILE B N 1
ATOM 4927 C CA . ILE B 1 262 ? 12.141 30.344 18.938 1 97.62 262 ILE B CA 1
ATOM 4928 C C . ILE B 1 262 ? 10.797 29.766 19.375 1 97.62 262 ILE B C 1
ATOM 4930 O O . ILE B 1 262 ? 10.352 28.75 18.859 1 97.62 262 ILE B O 1
ATOM 4934 N N . TYR B 1 263 ? 10.148 30.344 20.328 1 97.81 263 TYR B N 1
ATOM 4935 C CA . TYR B 1 263 ? 8.891 29.844 20.875 1 97.81 263 TYR B CA 1
ATOM 4936 C C . TYR B 1 263 ? 7.727 30.719 20.438 1 97.81 263 TYR B C 1
ATOM 4938 O O . TYR B 1 263 ? 7.816 31.953 20.484 1 97.81 263 TYR B O 1
ATOM 4946 N N . SER B 1 264 ? 6.73 30.094 20.016 1 98.06 264 SER B N 1
ATOM 4947 C CA . SER B 1 264 ? 5.547 30.812 19.531 1 98.06 264 SER B CA 1
ATOM 4948 C C . SER B 1 264 ? 4.883 31.594 20.656 1 98.06 264 SER B C 1
ATOM 4950 O O . SER B 1 264 ? 4.785 31.109 21.781 1 98.06 264 SER B O 1
ATOM 4952 N N . PRO B 1 265 ? 4.414 32.812 20.359 1 97.62 265 PRO B N 1
ATOM 4953 C CA . PRO B 1 265 ? 3.484 33.438 21.297 1 97.62 265 PRO B CA 1
ATOM 4954 C C . PRO B 1 265 ? 2.141 32.719 21.375 1 97.62 265 PRO B C 1
ATOM 4956 O O . PRO B 1 265 ? 1.835 31.891 20.531 1 97.62 265 PRO B O 1
ATOM 4959 N N . PRO B 1 266 ? 1.362 32.969 22.422 1 94.88 266 PRO B N 1
ATOM 4960 C CA . PRO B 1 266 ? 0.025 32.375 22.469 1 94.88 266 PRO B CA 1
ATOM 4961 C C . PRO B 1 266 ? -0.804 32.688 21.219 1 94.88 266 PRO B C 1
ATOM 4963 O O . PRO B 1 266 ? -0.697 33.812 20.688 1 94.88 266 PRO B O 1
ATOM 4966 N N . MET B 1 267 ? -1.57 31.719 20.781 1 93.62 267 MET B N 1
ATOM 4967 C CA . MET B 1 267 ? -2.434 31.953 19.625 1 93.62 267 MET B CA 1
ATOM 4968 C C . MET B 1 267 ? -3.449 33.062 19.922 1 93.62 267 MET B C 1
ATOM 4970 O O . MET B 1 267 ? -3.953 33.156 21.031 1 93.62 267 MET B O 1
ATOM 4974 N N . GLU B 1 268 ? -3.676 33.812 18.938 1 93.25 268 GLU B N 1
ATOM 4975 C CA . GLU B 1 268 ? -4.609 34.906 19.062 1 93.25 268 GLU B CA 1
ATOM 4976 C C . GLU B 1 268 ? -5.969 34.562 18.453 1 93.25 268 GLU B C 1
ATOM 4978 O O . GLU B 1 268 ? -6.074 33.656 17.625 1 93.25 268 GLU B O 1
ATOM 4983 N N . SER B 1 269 ? -7.059 35.25 18.922 1 82.31 269 SER B N 1
ATOM 4984 C CA . SER B 1 269 ? -8.414 35.125 18.406 1 82.31 269 SER B CA 1
ATOM 4985 C C . SER B 1 269 ? -8.969 33.719 18.609 1 82.31 269 SER B C 1
ATOM 4987 O O . SER B 1 269 ? -9.688 33.219 17.75 1 82.31 269 SER B O 1
ATOM 4989 N N . THR B 1 270 ? -8.555 33.125 19.656 1 75 270 THR B N 1
ATOM 4990 C CA . THR B 1 270 ? -8.977 31.766 19.969 1 75 270 THR B CA 1
ATOM 4991 C C . THR B 1 270 ? -10.422 31.734 20.453 1 75 270 THR B C 1
ATOM 4993 O O . THR B 1 270 ? -11.078 30.703 20.422 1 75 270 THR B O 1
ATOM 4996 N N . ASN B 1 271 ? -10.953 32.875 20.828 1 70.25 271 ASN B N 1
ATOM 4997 C CA . ASN B 1 271 ? -12.281 32.969 21.422 1 70.25 271 ASN B CA 1
ATOM 4998 C C . ASN B 1 271 ? -13.312 33.469 20.422 1 70.25 271 ASN B C 1
ATOM 5000 O O . ASN B 1 271 ? -14.406 33.875 20.797 1 70.25 271 ASN B O 1
ATOM 5004 N N . LYS B 1 272 ? -13.078 33.406 19.25 1 83 272 LYS B N 1
ATOM 5005 C CA . LYS B 1 272 ? -13.969 34 18.25 1 83 272 LYS B CA 1
ATOM 5006 C C . LYS B 1 272 ? -15.141 33.094 17.938 1 83 272 LYS B C 1
ATOM 5008 O O . LYS B 1 272 ? -16.141 33.531 17.359 1 83 272 LYS B O 1
ATOM 5013 N N . HIS B 1 273 ? -15 31.875 18.391 1 86.5 273 HIS B N 1
ATOM 5014 C CA . HIS B 1 273 ? -16.031 30.906 18.047 1 86.5 273 HIS B CA 1
ATOM 5015 C C . HIS B 1 273 ? -16.922 30.594 19.25 1 86.5 273 HIS B C 1
ATOM 5017 O O . HIS B 1 273 ? -16.453 30.656 20.391 1 86.5 273 HIS B O 1
ATOM 5023 N N . ASP B 1 274 ? -18.188 30.297 19.047 1 89.19 274 ASP B N 1
ATOM 5024 C CA . ASP B 1 274 ? -19.094 29.969 20.141 1 89.19 274 ASP B CA 1
ATOM 5025 C C . ASP B 1 274 ? -18.859 28.531 20.641 1 89.19 274 ASP B C 1
ATOM 5027 O O . ASP B 1 274 ? -18.031 27.812 20.078 1 89.19 274 ASP B O 1
ATOM 5031 N N . ALA B 1 275 ? -19.578 28.219 21.672 1 90.5 275 ALA B N 1
ATOM 5032 C CA . ALA B 1 275 ? -19.375 26.953 22.375 1 90.5 275 ALA B CA 1
ATOM 5033 C C . ALA B 1 275 ? -19.734 25.766 21.469 1 90.5 275 ALA B C 1
ATOM 5035 O O . ALA B 1 275 ? -19.109 24.719 21.531 1 90.5 275 ALA B O 1
ATOM 5036 N N . ASP B 1 276 ? -20.688 25.922 20.734 1 91.31 276 ASP B N 1
ATOM 5037 C CA . ASP B 1 276 ? -21.125 24.844 19.844 1 91.31 276 ASP B CA 1
ATOM 5038 C C . ASP B 1 276 ? -20.062 24.562 18.781 1 91.31 276 ASP B C 1
ATOM 5040 O O . ASP B 1 276 ? -19.75 23.406 18.516 1 91.31 276 ASP B O 1
ATOM 5044 N N . TYR B 1 277 ? -19.531 25.609 18.203 1 93.38 277 TYR B N 1
ATOM 5045 C CA . TYR B 1 277 ? -18.453 25.5 17.234 1 93.38 277 TYR B CA 1
ATOM 5046 C C . TYR B 1 277 ? -17.234 24.828 17.859 1 93.38 277 TYR B C 1
ATOM 5048 O O . TYR B 1 277 ? -16.672 23.891 17.281 1 93.38 277 TYR B O 1
ATOM 5056 N N . LEU B 1 278 ? -16.922 25.219 19.047 1 91.31 278 LEU B N 1
ATOM 5057 C CA . LEU B 1 278 ? -15.719 24.734 19.719 1 91.31 278 LEU B CA 1
ATOM 5058 C C . LEU B 1 278 ? -15.875 23.266 20.109 1 91.31 278 LEU B C 1
ATOM 5060 O O . LEU B 1 278 ? -14.914 22.5 20.062 1 91.31 278 LEU B O 1
ATOM 5064 N N . SER B 1 279 ? -17.078 22.875 20.484 1 90.69 279 SER B N 1
ATOM 5065 C CA . SER B 1 279 ? -17.328 21.5 20.922 1 90.69 279 SER B CA 1
ATOM 5066 C C . SER B 1 279 ? -17.188 20.531 19.766 1 90.69 279 SER B C 1
ATOM 5068 O O . SER B 1 279 ? -16.938 19.344 19.969 1 90.69 279 SER B O 1
ATOM 5070 N N . LYS B 1 280 ? -17.219 21.031 18.516 1 94.06 280 LYS B N 1
ATOM 5071 C CA . LYS B 1 280 ? -17.172 20.172 17.328 1 94.06 280 LYS B CA 1
ATOM 5072 C C . LYS B 1 280 ? -15.812 20.266 16.641 1 94.06 280 LYS B C 1
ATOM 5074 O O . LYS B 1 280 ? -15.531 19.5 15.703 1 94.06 280 LYS B O 1
ATOM 5079 N N . SER B 1 281 ? -15.055 21.188 17.109 1 93.75 281 SER B N 1
ATOM 5080 C CA . SER B 1 281 ? -13.781 21.469 16.438 1 93.75 281 SER B CA 1
ATOM 5081 C C . SER B 1 281 ? -12.797 20.312 16.641 1 93.75 281 SER B C 1
ATOM 5083 O O . SER B 1 281 ? -12.75 19.719 17.703 1 93.75 281 SER B O 1
ATOM 5085 N N . ILE B 1 282 ? -11.984 20.078 15.617 1 92.88 282 ILE B N 1
ATOM 5086 C CA . ILE B 1 282 ? -11.016 18.984 15.625 1 92.88 282 ILE B CA 1
ATOM 5087 C C . ILE B 1 282 ? -9.648 19.516 16.062 1 92.88 282 ILE B C 1
ATOM 5089 O O . ILE B 1 282 ? -8.93 18.859 16.797 1 92.88 282 ILE B O 1
ATOM 5093 N N . GLY B 1 283 ? -9.328 20.688 15.672 1 90.56 283 GLY B N 1
ATOM 5094 C CA . GLY B 1 283 ? -8.008 21.25 15.906 1 90.56 283 GLY B CA 1
ATOM 5095 C C . GLY B 1 283 ? -7.824 21.781 17.312 1 90.56 283 GLY B C 1
ATOM 5096 O O . GLY B 1 283 ? -8.789 22.156 17.969 1 90.56 283 GLY B O 1
ATOM 5097 N N . SER B 1 284 ? -6.613 21.828 17.766 1 87.94 284 SER B N 1
ATOM 5098 C CA . SER B 1 284 ? -6.277 22.359 19.094 1 87.94 284 SER B CA 1
ATOM 5099 C C . SER B 1 284 ? -6.23 23.891 19.078 1 87.94 284 SER B C 1
ATOM 5101 O O . SER B 1 284 ? -6.406 24.516 18.031 1 87.94 284 SER B O 1
ATOM 5103 N N . GLU B 1 285 ? -5.93 24.438 20.219 1 89.44 285 GLU B N 1
ATOM 5104 C CA . GLU B 1 285 ? -5.805 25.891 20.359 1 89.44 285 GLU B CA 1
ATOM 5105 C C . GLU B 1 285 ? -4.57 26.406 19.641 1 89.44 285 GLU B C 1
ATOM 5107 O O . GLU B 1 285 ? -4.48 27.594 19.328 1 89.44 285 GLU B O 1
ATOM 5112 N N . TRP B 1 286 ? -3.697 25.516 19.25 1 94.44 286 TRP B N 1
ATOM 5113 C CA . TRP B 1 286 ? -2.422 25.922 18.672 1 94.44 286 TRP B CA 1
ATOM 5114 C C . TRP B 1 286 ? -2.416 25.719 17.156 1 94.44 286 TRP B C 1
ATOM 5116 O O . TRP B 1 286 ? -1.361 25.766 16.531 1 94.44 286 TRP B O 1
ATOM 5126 N N . ILE B 1 287 ? -3.59 25.484 16.516 1 94.44 287 ILE B N 1
ATOM 5127 C CA . ILE B 1 287 ? -3.709 25.125 15.102 1 94.44 287 ILE B CA 1
ATOM 5128 C C . ILE B 1 287 ? -3.109 26.234 14.234 1 94.44 287 ILE B C 1
ATOM 5130 O O . ILE B 1 287 ? -2.598 25.953 13.141 1 94.44 287 ILE B O 1
ATOM 5134 N N . ASP B 1 288 ? -3.053 27.484 14.727 1 94.56 288 ASP B N 1
ATOM 5135 C CA . ASP B 1 288 ? -2.605 28.609 13.906 1 94.56 288 ASP B CA 1
ATOM 5136 C C . ASP B 1 288 ? -1.08 28.672 13.852 1 94.56 288 ASP B C 1
ATOM 5138 O O . ASP B 1 288 ? -0.515 29.422 13.055 1 94.56 288 ASP B O 1
ATOM 5142 N N . MET B 1 289 ? -0.406 27.828 14.625 1 96.12 289 MET B N 1
ATOM 5143 C CA . MET B 1 289 ? 1.033 27.625 14.477 1 96.12 289 MET B CA 1
ATOM 5144 C C . MET B 1 289 ? 1.352 26.859 13.203 1 96.12 289 MET B C 1
ATOM 5146 O O . MET B 1 289 ? 2.492 26.875 12.734 1 96.12 289 MET B O 1
ATOM 5150 N N . ASN B 1 290 ? 0.322 26.203 12.688 1 97.12 290 ASN B N 1
ATOM 5151 C CA . ASN B 1 290 ? 0.418 25.375 11.492 1 97.12 290 ASN B CA 1
ATOM 5152 C C . ASN B 1 290 ? 0.621 26.219 10.242 1 97.12 290 ASN B C 1
ATOM 5154 O O . ASN B 1 290 ? -0.178 26.156 9.305 1 97.12 290 ASN B O 1
ATOM 5158 N N . LEU B 1 291 ? 1.729 27.031 10.234 1 97.75 291 LEU B N 1
ATOM 5159 C CA . LEU B 1 291 ? 2.059 27.891 9.102 1 97.75 291 LEU B CA 1
ATOM 5160 C C . LEU B 1 291 ? 2.824 27.125 8.039 1 97.75 291 LEU B C 1
ATOM 5162 O O . LEU B 1 291 ? 3.215 25.969 8.258 1 97.75 291 LEU B O 1
ATOM 5166 N N . PHE B 1 292 ? 2.959 27.719 6.777 1 98.38 292 PHE B N 1
ATOM 5167 C CA . PHE B 1 292 ? 3.518 27 5.633 1 98.38 292 PHE B CA 1
ATOM 5168 C C . PHE B 1 292 ? 4.656 27.797 5.004 1 98.38 292 PHE B C 1
ATOM 5170 O O . PHE B 1 292 ? 4.469 28.953 4.602 1 98.38 292 PHE B O 1
ATOM 5177 N N . SER B 1 293 ? 5.867 27.203 4.961 1 98.38 293 SER B N 1
ATOM 5178 C CA . SER B 1 293 ? 7 27.828 4.281 1 98.38 293 SER B CA 1
ATOM 5179 C C . SER B 1 293 ? 6.887 27.688 2.768 1 98.38 293 SER B C 1
ATOM 5181 O O . SER B 1 293 ? 6.91 26.562 2.244 1 98.38 293 SER B O 1
ATOM 5183 N N . VAL B 1 294 ? 6.781 28.812 2.076 1 98.5 294 VAL B N 1
ATOM 5184 C CA . VAL B 1 294 ? 6.793 28.812 0.616 1 98.5 294 VAL B CA 1
ATOM 5185 C C . VAL B 1 294 ? 8.234 28.75 0.111 1 98.5 294 VAL B C 1
ATOM 5187 O O . VAL B 1 294 ? 8.516 28.109 -0.903 1 98.5 294 VAL B O 1
ATOM 5190 N N . SER B 1 295 ? 9.062 29.391 0.788 1 98.19 295 SER B N 1
ATOM 5191 C CA . SER B 1 295 ? 10.516 29.422 0.606 1 98.19 295 SER B CA 1
ATOM 5192 C C . SER B 1 295 ? 11.234 29.672 1.926 1 98.19 295 SER B C 1
ATOM 5194 O O . SER B 1 295 ? 10.594 29.906 2.953 1 98.19 295 SER B O 1
ATOM 5196 N N . PRO B 1 296 ? 12.57 29.594 1.897 1 97.5 296 PRO B N 1
ATOM 5197 C CA . PRO B 1 296 ? 13.281 29.875 3.146 1 97.5 296 PRO B CA 1
ATOM 5198 C C . PRO B 1 296 ? 13.039 31.281 3.676 1 97.5 296 PRO B C 1
ATOM 5200 O O . PRO B 1 296 ? 13.305 31.562 4.848 1 97.5 296 PRO B O 1
ATOM 5203 N N . ASP B 1 297 ? 12.461 32.156 2.834 1 97.62 297 ASP B N 1
ATOM 5204 C CA . ASP B 1 297 ? 12.352 33.562 3.227 1 97.62 297 ASP B CA 1
ATOM 5205 C C . ASP B 1 297 ? 10.883 33.969 3.348 1 97.62 297 ASP B C 1
ATOM 5207 O O . ASP B 1 297 ? 10.586 35.094 3.783 1 97.62 297 ASP B O 1
ATOM 5211 N N . LEU B 1 298 ? 9.977 33.094 2.963 1 98.5 298 LEU B N 1
ATOM 5212 C CA . LEU B 1 298 ? 8.57 33.469 2.898 1 98.5 298 LEU B CA 1
ATOM 5213 C C . LEU B 1 298 ? 7.68 32.406 3.514 1 98.5 298 LEU B C 1
ATOM 5215 O O . LEU B 1 298 ? 7.738 31.234 3.113 1 98.5 298 LEU B O 1
ATOM 5219 N N . VAL B 1 299 ? 6.84 32.812 4.461 1 98.56 299 VAL B N 1
ATOM 5220 C CA . VAL B 1 299 ? 5.918 31.891 5.098 1 98.56 299 VAL B CA 1
ATOM 5221 C C . VAL B 1 299 ? 4.496 32.438 5.02 1 98.56 299 VAL B C 1
ATOM 5223 O O . VAL B 1 299 ? 4.285 33.656 5.082 1 98.56 299 VAL B O 1
ATOM 5226 N N . ALA B 1 300 ? 3.531 31.547 4.824 1 98.56 300 ALA B N 1
ATOM 5227 C CA . ALA B 1 300 ? 2.111 31.875 4.93 1 98.56 300 ALA B CA 1
ATOM 5228 C C . ALA B 1 300 ? 1.613 31.703 6.363 1 98.56 300 ALA B C 1
ATOM 5230 O O . ALA B 1 300 ? 1.763 30.641 6.953 1 98.56 300 ALA B O 1
ATOM 5231 N N . VAL B 1 301 ? 1.024 32.75 6.918 1 97.94 301 VAL B N 1
ATOM 5232 C CA . VAL B 1 301 ? 0.587 32.75 8.312 1 97.94 301 VAL B CA 1
ATOM 5233 C C . VAL B 1 301 ? -0.818 33.344 8.398 1 97.94 301 VAL B C 1
ATOM 5235 O O . VAL B 1 301 ? -1.2 34.188 7.582 1 97.94 301 VAL B O 1
ATOM 5238 N N . ASP B 1 302 ? -1.584 32.812 9.305 1 96.62 302 ASP B N 1
ATOM 5239 C CA . ASP B 1 302 ? -2.881 33.438 9.562 1 96.62 302 ASP B CA 1
ATOM 5240 C C . ASP B 1 302 ? -2.725 34.906 9.938 1 96.62 302 ASP B C 1
ATOM 5242 O O . ASP B 1 302 ? -1.975 35.25 10.852 1 96.62 302 ASP B O 1
ATOM 5246 N N . ARG B 1 303 ? -3.41 35.781 9.289 1 96.62 303 ARG B N 1
ATOM 5247 C CA . ARG B 1 303 ? -3.217 37.219 9.398 1 96.62 303 ARG B CA 1
ATOM 5248 C C . ARG B 1 303 ? -3.6 37.719 10.789 1 96.62 303 ARG B C 1
ATOM 5250 O O . ARG B 1 303 ? -3.17 38.781 11.203 1 96.62 303 ARG B O 1
ATOM 5257 N N . ASP B 1 304 ? -4.352 36.938 11.508 1 95.12 304 ASP B N 1
ATOM 5258 C CA . ASP B 1 304 ? -4.805 37.375 12.828 1 95.12 304 ASP B CA 1
ATOM 5259 C C . ASP B 1 304 ? -3.746 37.094 13.891 1 95.12 304 ASP B C 1
ATOM 5261 O O . ASP B 1 304 ? -3.865 37.562 15.031 1 95.12 304 ASP B O 1
ATOM 5265 N N . GLN B 1 305 ? -2.727 36.344 13.562 1 97 305 GLN B N 1
ATOM 5266 C CA . GLN B 1 305 ? -1.657 36.062 14.508 1 97 305 GLN B CA 1
ATOM 5267 C C . GLN B 1 305 ? -0.568 37.125 14.469 1 97 305 GLN B C 1
ATOM 5269 O O . GLN B 1 305 ? 0.566 36.844 14.078 1 97 305 GLN B O 1
ATOM 5274 N N . LYS B 1 306 ? -0.887 38.312 15.023 1 97.75 306 LYS B N 1
ATOM 5275 C CA . LYS B 1 306 ? -0.046 39.5 14.898 1 97.75 306 LYS B CA 1
ATOM 5276 C C . LYS B 1 306 ? 1.275 39.312 15.641 1 97.75 306 LYS B C 1
ATOM 5278 O O . LYS B 1 306 ? 2.338 39.656 15.117 1 97.75 306 LYS B O 1
ATOM 5283 N N . ALA B 1 307 ? 1.231 38.75 16.812 1 98.19 307 ALA B N 1
ATOM 5284 C CA . ALA B 1 307 ? 2.449 38.562 17.594 1 98.19 307 ALA B CA 1
ATOM 5285 C C . ALA B 1 307 ? 3.369 37.531 16.922 1 98.19 307 ALA B C 1
ATOM 5287 O O . ALA B 1 307 ? 4.594 37.688 16.938 1 98.19 307 ALA B O 1
ATOM 5288 N N . LEU B 1 308 ? 2.811 36.5 16.422 1 98.31 308 LEU B N 1
ATOM 5289 C CA . LEU B 1 308 ? 3.596 35.5 15.703 1 98.31 308 LEU B CA 1
ATOM 5290 C C . LEU B 1 308 ? 4.234 36.094 14.461 1 98.31 308 LEU B C 1
ATOM 5292 O O . LEU B 1 308 ? 5.406 35.844 14.172 1 98.31 308 LEU B O 1
ATOM 5296 N N . ILE B 1 309 ? 3.451 36.875 13.703 1 98.56 309 ILE B N 1
ATOM 5297 C CA . ILE B 1 309 ? 3.947 37.531 12.5 1 98.56 309 ILE B CA 1
ATOM 5298 C C . ILE B 1 309 ? 5.141 38.406 12.844 1 98.56 309 ILE B C 1
ATOM 5300 O O . ILE B 1 309 ? 6.184 38.344 12.188 1 98.56 309 ILE B O 1
ATOM 5304 N N . LYS B 1 310 ? 4.992 39.188 13.891 1 98.56 310 LYS B N 1
ATOM 5305 C CA . LYS B 1 310 ? 6.078 40.062 14.32 1 98.56 310 LYS B CA 1
ATOM 5306 C C . LYS B 1 310 ? 7.32 39.25 14.688 1 98.56 310 LYS B C 1
ATOM 5308 O O . LYS B 1 310 ? 8.438 39.656 14.359 1 98.56 310 LYS B O 1
ATOM 5313 N N . LEU B 1 311 ? 7.102 38.188 15.383 1 98.62 311 LEU B N 1
ATOM 5314 C CA . LEU B 1 311 ? 8.203 37.312 15.781 1 98.62 311 LEU B CA 1
ATOM 5315 C C . LEU B 1 311 ? 8.953 36.812 14.562 1 98.62 311 LEU B C 1
ATOM 5317 O O . LEU B 1 311 ? 10.188 36.812 14.523 1 98.62 311 LEU B O 1
ATOM 5321 N N . LEU B 1 312 ? 8.25 36.312 13.578 1 98.69 312 LEU B N 1
ATOM 5322 C CA . LEU B 1 312 ? 8.852 35.75 12.375 1 98.69 312 LEU B CA 1
ATOM 5323 C C . LEU B 1 312 ? 9.602 36.812 11.586 1 98.69 312 LEU B C 1
ATOM 5325 O O . LEU B 1 312 ? 10.711 36.562 11.102 1 98.69 312 LEU B O 1
ATOM 5329 N N . GLU B 1 313 ? 8.992 38 11.484 1 98.62 313 GLU B N 1
ATOM 5330 C CA . GLU B 1 313 ? 9.641 39.094 10.781 1 98.62 313 GLU B CA 1
ATOM 5331 C C . GLU B 1 313 ? 10.93 39.531 11.484 1 98.62 313 GLU B C 1
ATOM 5333 O O . GLU B 1 313 ? 11.922 39.844 10.828 1 98.62 313 GLU B O 1
ATOM 5338 N N . LYS B 1 314 ? 10.883 39.531 12.75 1 98.38 314 LYS B N 1
ATOM 5339 C CA . LYS B 1 314 ? 12.07 39.875 13.539 1 98.38 314 LYS B CA 1
ATOM 5340 C C . LYS B 1 314 ? 13.211 38.906 13.242 1 98.38 314 LYS B C 1
ATOM 5342 O O . LYS B 1 314 ? 14.383 39.281 13.344 1 98.38 314 LYS B O 1
ATOM 5347 N N . HIS B 1 315 ? 12.891 37.75 12.844 1 98 315 HIS B N 1
ATOM 5348 C CA . HIS B 1 315 ? 13.906 36.75 12.555 1 98 315 HIS B CA 1
ATOM 5349 C C . HIS B 1 315 ? 14.172 36.656 11.055 1 98 315 HIS B C 1
ATOM 5351 O O . HIS B 1 315 ? 14.664 35.625 10.57 1 98 315 HIS B O 1
ATOM 5357 N N . GLY B 1 316 ? 13.727 37.594 10.305 1 97.69 316 GLY B N 1
ATOM 5358 C CA . GLY B 1 316 ? 14.164 37.781 8.93 1 97.69 316 GLY B CA 1
ATOM 5359 C C . GLY B 1 316 ? 13.25 37.094 7.926 1 97.69 316 GLY B C 1
ATOM 5360 O O . GLY B 1 316 ? 13.609 36.938 6.758 1 97.69 316 GLY B O 1
ATOM 5361 N N . LEU B 1 317 ? 12.078 36.656 8.312 1 98.44 317 LEU B N 1
ATOM 5362 C CA . LEU B 1 317 ? 11.141 36.031 7.383 1 98.44 317 LEU B CA 1
ATOM 5363 C C . LEU B 1 317 ? 10.125 37.031 6.871 1 98.44 317 LEU B C 1
ATOM 5365 O O . LEU B 1 317 ? 9.664 37.906 7.625 1 98.44 317 LEU B O 1
ATOM 5369 N N . ASP B 1 318 ? 9.914 36.938 5.59 1 98.5 318 ASP B N 1
ATOM 5370 C CA . ASP B 1 318 ? 8.727 37.594 5.051 1 98.5 318 ASP B CA 1
ATOM 5371 C C . ASP B 1 318 ? 7.469 36.781 5.34 1 98.5 318 ASP B C 1
ATOM 5373 O O . ASP B 1 318 ? 7.523 35.562 5.402 1 98.5 318 ASP B O 1
ATOM 5377 N N . VAL B 1 319 ? 6.375 37.562 5.5 1 98.38 319 VAL B N 1
ATOM 5378 C CA . VAL B 1 319 ? 5.133 36.875 5.84 1 98.38 319 VAL B CA 1
ATOM 5379 C C . VAL B 1 319 ? 4.055 37.219 4.812 1 98.38 319 VAL B C 1
ATOM 5381 O O . VAL B 1 319 ? 3.898 38.406 4.438 1 98.38 319 VAL B O 1
ATOM 5384 N N . ALA B 1 320 ? 3.445 36.219 4.258 1 98.38 320 ALA B N 1
ATOM 5385 C CA . ALA B 1 320 ? 2.182 36.375 3.541 1 98.38 320 ALA B CA 1
ATOM 5386 C C . ALA B 1 320 ? 0.994 36.188 4.473 1 98.38 320 ALA B C 1
ATOM 5388 O O . ALA B 1 320 ? 0.627 35.031 4.773 1 98.38 320 ALA B O 1
ATOM 5389 N N . PRO B 1 321 ? 0.419 37.219 4.957 1 97.94 321 PRO B N 1
ATOM 5390 C CA . PRO B 1 321 ? -0.738 37.094 5.844 1 97.94 321 PRO B CA 1
ATOM 5391 C C . PRO B 1 321 ? -2.002 36.656 5.102 1 97.94 321 PRO B C 1
ATOM 5393 O O . PRO B 1 321 ? -2.391 37.281 4.117 1 97.94 321 PRO B O 1
ATOM 5396 N N . LEU B 1 322 ? -2.568 35.594 5.465 1 98.12 322 LEU B N 1
ATOM 5397 C CA . LEU B 1 322 ? -3.756 35 4.84 1 98.12 322 LEU B CA 1
ATOM 5398 C C . LEU B 1 322 ? -4.758 34.562 5.895 1 98.12 322 LEU B C 1
ATOM 5400 O O . LEU B 1 322 ? -4.516 34.719 7.094 1 98.12 322 LEU B O 1
ATOM 5404 N N . LYS B 1 323 ? -5.879 34.125 5.406 1 95.69 323 LYS B N 1
ATOM 5405 C CA . LYS B 1 323 ? -6.902 33.656 6.344 1 95.69 323 LYS B CA 1
ATOM 5406 C C . LYS B 1 323 ? -7.312 32.219 6.055 1 95.69 323 LYS B C 1
ATOM 5408 O O . LYS B 1 323 ? -7.441 31.828 4.891 1 95.69 323 LYS B O 1
ATOM 5413 N N . LEU B 1 324 ? -7.418 31.438 7.023 1 96 324 LEU B N 1
ATOM 5414 C CA . LEU B 1 324 ? -8.109 30.156 7.074 1 96 324 LEU B CA 1
ATOM 5415 C C . LEU B 1 324 ? -9.086 30.109 8.25 1 96 324 LEU B C 1
ATOM 5417 O O . LEU B 1 324 ? -8.734 29.641 9.336 1 96 324 LEU B O 1
ATOM 5421 N N . ARG B 1 325 ? -10.352 30.547 8.039 1 96.12 325 ARG B N 1
ATOM 5422 C CA . ARG B 1 325 ? -11.328 30.875 9.086 1 96.12 325 ARG B CA 1
ATOM 5423 C C . ARG B 1 325 ? -11.68 29.641 9.898 1 96.12 325 ARG B C 1
ATOM 5425 O O . ARG B 1 325 ? -12.055 29.75 11.07 1 96.12 325 ARG B O 1
ATOM 5432 N N . HIS B 1 326 ? -11.5 28.469 9.258 1 96.5 326 HIS B N 1
ATOM 5433 C CA . HIS B 1 326 ? -12.055 27.297 9.914 1 96.5 326 HIS B CA 1
ATOM 5434 C C . HIS B 1 326 ? -10.992 26.219 10.109 1 96.5 326 HIS B C 1
ATOM 5436 O O . HIS B 1 326 ? -11.305 25.031 10.094 1 96.5 326 HIS B O 1
ATOM 5442 N N . SER B 1 327 ? -9.742 26.609 10.234 1 96 327 SER B N 1
ATOM 5443 C CA . SER B 1 327 ? -8.656 25.672 10.484 1 96 327 SER B CA 1
ATOM 5444 C C . SER B 1 327 ? -8.898 24.875 11.766 1 96 327 SER B C 1
ATOM 5446 O O . SER B 1 327 ? -8.594 23.688 11.828 1 96 327 SER B O 1
ATOM 5448 N N . LYS B 1 328 ? -9.469 25.516 12.781 1 95.06 328 LYS B N 1
ATOM 5449 C CA . LYS B 1 328 ? -9.742 24.828 14.047 1 95.06 328 LYS B CA 1
ATOM 5450 C C . LYS B 1 328 ? -10.836 23.781 13.883 1 95.06 328 LYS B C 1
ATOM 5452 O O . LYS B 1 328 ? -10.719 22.672 14.406 1 95.06 328 LYS B O 1
ATOM 5457 N N . MET B 1 329 ? -11.891 24.172 13.188 1 96.19 329 MET B N 1
ATOM 5458 C CA . MET B 1 329 ? -13 23.266 12.961 1 96.19 329 MET B CA 1
ATOM 5459 C C . MET B 1 329 ? -12.547 22.031 12.172 1 96.19 329 MET B C 1
ATOM 5461 O O . MET B 1 329 ? -12.844 20.906 12.555 1 96.19 329 MET B O 1
ATOM 5465 N N . LEU B 1 330 ? -11.789 22.281 11.094 1 97.44 330 LEU B N 1
ATOM 5466 C CA . LEU B 1 330 ? -11.453 21.219 10.141 1 97.44 330 LEU B CA 1
ATOM 5467 C C . LEU B 1 330 ? -10.148 20.547 10.523 1 97.44 330 LEU B C 1
ATOM 5469 O O . LEU B 1 330 ? -9.82 19.469 9.992 1 97.44 330 LEU B O 1
ATOM 5473 N N . GLY B 1 331 ? -9.422 21.078 11.406 1 95.62 331 GLY B N 1
ATOM 5474 C CA . GLY B 1 331 ? -8.25 20.422 11.961 1 95.62 331 GLY B CA 1
ATOM 5475 C C . GLY B 1 331 ? -7.016 20.562 11.094 1 95.62 331 GLY B C 1
ATOM 5476 O O . GLY B 1 331 ? -6.203 19.641 11.016 1 95.62 331 GLY B O 1
ATOM 5477 N N . GLY B 1 332 ? -6.844 21.688 10.398 1 96.88 332 GLY B N 1
ATOM 5478 C CA . GLY B 1 332 ? -5.676 21.859 9.555 1 96.88 332 GLY B CA 1
ATOM 5479 C C . GLY B 1 332 ? -5.406 23.312 9.195 1 96.88 332 GLY B C 1
ATOM 5480 O O . GLY B 1 332 ? -6.312 24.016 8.75 1 96.88 332 GLY B O 1
ATOM 5481 N N . GLY B 1 333 ? -4.199 23.75 9.453 1 97.56 333 GLY B N 1
ATOM 5482 C CA . GLY B 1 333 ? -3.742 25.047 9 1 97.56 333 GLY B CA 1
ATOM 5483 C C . GLY B 1 333 ? -3.064 25 7.641 1 97.56 333 GLY B C 1
ATOM 5484 O O . GLY B 1 333 ? -3.328 24.109 6.84 1 97.56 333 GLY B O 1
ATOM 5485 N N . PHE B 1 334 ? -2.234 25.984 7.34 1 98.5 334 PHE B N 1
ATOM 5486 C CA . PHE B 1 334 ? -1.66 26.156 6.008 1 98.5 334 PHE B CA 1
ATOM 5487 C C . PHE B 1 334 ? -0.733 24.984 5.672 1 98.5 334 PHE B C 1
ATOM 5489 O O . PHE B 1 334 ? -0.632 24.578 4.512 1 98.5 334 PHE B O 1
ATOM 5496 N N . HIS B 1 335 ? -0.028 24.453 6.641 1 98.44 335 HIS B N 1
ATOM 5497 C CA . HIS B 1 335 ? 0.858 23.312 6.402 1 98.44 335 HIS B CA 1
ATOM 5498 C C . HIS B 1 335 ? 0.063 22.047 6.098 1 98.44 335 HIS B C 1
ATOM 5500 O O . HIS B 1 335 ? 0.337 21.359 5.109 1 98.44 335 HIS B O 1
ATOM 5506 N N . CYS B 1 336 ? -0.984 21.766 6.859 1 98.25 336 CYS B N 1
ATOM 5507 C CA . CYS B 1 336 ? -1.753 20.531 6.77 1 98.25 336 CYS B CA 1
ATOM 5508 C C . CYS B 1 336 ? -2.568 20.484 5.484 1 98.25 336 CYS B C 1
ATOM 5510 O O . CYS B 1 336 ? -2.785 19.422 4.914 1 98.25 336 CYS B O 1
ATOM 5512 N N . VAL B 1 337 ? -2.988 21.688 5 1 98.75 337 VAL B N 1
ATOM 5513 C CA . VAL B 1 337 ? -3.875 21.688 3.84 1 98.75 337 VAL B CA 1
ATOM 5514 C C . VAL B 1 337 ? -3.049 21.594 2.559 1 98.75 337 VAL B C 1
ATOM 5516 O O . VAL B 1 337 ? -3.59 21.688 1.455 1 98.75 337 VAL B O 1
ATOM 5519 N N . THR B 1 338 ? -1.731 21.375 2.684 1 98.81 338 THR B N 1
ATOM 5520 C CA . THR B 1 338 ? -0.852 21.297 1.523 1 98.81 338 THR B CA 1
ATOM 5521 C C . THR B 1 338 ? -0.067 19.984 1.524 1 98.81 338 THR B C 1
ATOM 5523 O O . THR B 1 338 ? 0.071 19.344 2.566 1 98.81 338 THR B O 1
ATOM 5526 N N . LEU B 1 339 ? 0.404 19.609 0.426 1 98.81 339 LEU B N 1
ATOM 5527 C CA . LEU B 1 339 ? 1.417 18.578 0.213 1 98.81 339 LEU B CA 1
ATOM 5528 C C . LEU B 1 339 ? 2.455 19.047 -0.804 1 98.81 339 LEU B C 1
ATOM 5530 O O . LEU B 1 339 ? 2.152 19.172 -1.993 1 98.81 339 LEU B O 1
ATOM 5534 N N . ASP B 1 340 ? 3.592 19.438 -0.362 1 98.31 340 ASP B N 1
ATOM 5535 C CA . ASP B 1 340 ? 4.625 19.938 -1.266 1 98.31 340 ASP B CA 1
ATOM 5536 C C . ASP B 1 340 ? 5.219 18.797 -2.094 1 98.31 340 ASP B C 1
ATOM 5538 O O . ASP B 1 340 ? 6.062 18.047 -1.607 1 98.31 340 ASP B O 1
ATOM 5542 N N . ILE B 1 341 ? 4.969 18.797 -3.354 1 98.75 341 ILE B N 1
ATOM 5543 C CA . ILE B 1 341 ? 5.355 17.766 -4.312 1 98.75 341 ILE B CA 1
ATOM 5544 C C . ILE B 1 341 ? 6.777 18.031 -4.809 1 98.75 341 ILE B C 1
ATOM 5546 O O . ILE B 1 341 ? 7.57 17.094 -4.953 1 98.75 341 ILE B O 1
ATOM 5550 N N . ARG B 1 342 ? 7.066 19.344 -5.027 1 98.69 342 ARG B N 1
ATOM 5551 C CA . ARG B 1 342 ? 8.367 19.688 -5.594 1 98.69 342 ARG B CA 1
ATOM 5552 C C . ARG B 1 342 ? 8.922 20.953 -4.945 1 98.69 342 ARG B C 1
ATOM 5554 O O . ARG B 1 342 ? 8.273 22 -4.945 1 98.69 342 ARG B O 1
ATOM 5561 N N . ARG B 1 343 ? 9.977 20.797 -4.41 1 98.31 343 ARG B N 1
ATOM 5562 C CA . ARG B 1 343 ? 10.797 21.906 -3.932 1 98.31 343 ARG B CA 1
ATOM 5563 C C . ARG B 1 343 ? 12.164 21.906 -4.602 1 98.31 343 ARG B C 1
ATOM 5565 O O . ARG B 1 343 ? 12.727 20.828 -4.859 1 98.31 343 ARG B O 1
ATOM 5572 N N . GLU B 1 344 ? 12.672 23.094 -4.891 1 97.19 344 GLU B N 1
ATOM 5573 C CA . GLU B 1 344 ? 14.008 23.203 -5.477 1 97.19 344 GLU B CA 1
ATOM 5574 C C . GLU B 1 344 ? 15.094 23.062 -4.418 1 97.19 344 GLU B C 1
ATOM 5576 O O . GLU B 1 344 ? 15.172 23.859 -3.488 1 97.19 344 GLU B O 1
ATOM 5581 N N . GLY B 1 345 ? 15.789 22 -4.535 1 94.19 345 GLY B N 1
ATOM 5582 C CA . GLY B 1 345 ? 16.859 21.734 -3.584 1 94.19 345 GLY B CA 1
ATOM 5583 C C . GLY B 1 345 ? 17.422 20.328 -3.701 1 94.19 345 GLY B C 1
ATOM 5584 O O . GLY B 1 345 ? 17.109 19.609 -4.641 1 94.19 345 GLY B O 1
ATOM 5585 N N . THR B 1 346 ? 18.438 20.047 -2.82 1 94.88 346 THR B N 1
ATOM 5586 C CA . THR B 1 346 ? 19.078 18.734 -2.77 1 94.88 346 THR B CA 1
ATOM 5587 C C . THR B 1 346 ? 18.953 18.141 -1.374 1 94.88 346 THR B C 1
ATOM 5589 O O . THR B 1 346 ? 18.672 18.844 -0.405 1 94.88 346 THR B O 1
ATOM 5592 N N . LEU B 1 347 ? 19.016 16.875 -1.345 1 96.69 347 LEU B N 1
ATOM 5593 C CA . LEU B 1 347 ? 19.031 16.203 -0.053 1 96.69 347 LEU B CA 1
ATOM 5594 C C . LEU B 1 347 ? 20.297 16.547 0.729 1 96.69 347 LEU B C 1
ATOM 5596 O O . LEU B 1 347 ? 21.406 16.359 0.239 1 96.69 347 LEU B O 1
ATOM 5600 N N . GLN B 1 348 ? 20.078 17.141 1.924 1 96.56 348 GLN B N 1
ATOM 5601 C CA . GLN B 1 348 ? 21.203 17.562 2.752 1 96.56 348 GLN B CA 1
ATOM 5602 C C . GLN B 1 348 ? 21.125 16.953 4.148 1 96.56 348 GLN B C 1
ATOM 5604 O O . GLN B 1 348 ? 20.047 16.516 4.582 1 96.56 348 GLN B O 1
ATOM 5609 N N . ARG B 1 349 ? 22.25 16.844 4.77 1 95.25 349 ARG B N 1
ATOM 5610 C CA . ARG B 1 349 ? 22.359 16.516 6.184 1 95.25 349 ARG B CA 1
ATOM 5611 C C . ARG B 1 349 ? 22.562 17.766 7.027 1 95.25 349 ARG B C 1
ATOM 5613 O O . ARG B 1 349 ? 23.594 18.453 6.906 1 95.25 349 ARG B O 1
ATOM 5620 N N . TYR B 1 350 ? 21.656 18.062 7.84 1 95.44 350 TYR B N 1
ATOM 5621 C CA . TYR B 1 350 ? 21.703 19.312 8.602 1 95.44 350 TYR B CA 1
ATOM 5622 C C . TYR B 1 350 ? 22.188 19.062 10.023 1 95.44 350 TYR B C 1
ATOM 5624 O O . TYR B 1 350 ? 22.516 20 10.75 1 95.44 350 TYR B O 1
ATOM 5632 N N . PHE B 1 351 ? 22.234 17.781 10.32 1 93.69 351 PHE B N 1
ATOM 5633 C CA . PHE B 1 351 ? 22.594 17.422 11.688 1 93.69 351 PHE B CA 1
ATOM 5634 C C . PHE B 1 351 ? 23.719 16.391 11.695 1 93.69 351 PHE B C 1
ATOM 5636 O O . PHE B 1 351 ? 23.859 15.617 10.742 1 93.69 351 PHE B O 1
ATOM 5643 N N . ASP B 1 352 ? 24.469 16.328 12.75 1 85.25 352 ASP B N 1
ATOM 5644 C CA . ASP B 1 352 ? 25.578 15.391 12.891 1 85.25 352 ASP B CA 1
ATOM 5645 C C . ASP B 1 352 ? 25.062 13.977 13.148 1 85.25 352 ASP B C 1
ATOM 5647 O O . ASP B 1 352 ? 24 13.797 13.75 1 85.25 352 ASP B O 1
#

InterPro domains:
  IPR033195 Glycine/inosamine-phosphate amidinotransferase-like [PTHR10488] (6-351)

pLDDT: mean 96.23, std 6.23, range [29.41, 98.94]

Foldseek 3Di:
DPPDFLFFDQAFFFAFAEKEFFQFPQAWAWQQDLLCCLAFNLVDDSVLADGDHDDPVLNVVQVVQSVVVVVVLVVVNHHYHYFADDNQQDKDDDPADIIGAGGRQFVQFQWAGHGLEIEGEQWRGPNCLCVCVSCVVVLVVSVVSPGHYYYDPHDPNHVQQRPDDSVQRFGDVPDWWATSQQWHGDFQEIEGEGASGGHPNNQVVVCVVVDPSHHYHYDYPQYRHHGCQLAWDDQAQQEIEGAPVRDDPVRDDPQNVSGHYDYADQAPPLPVDDPVLQSNWRADSSQQSNWGHNHSAEIEGAQRRVRRCVVSVVVRHHYDHGHNPRCRRSVHDPNRSMDRRDGPDDRDDSGD/DPPDFLFFDQAFFFAFAEKEFFQFPQAWAWQQDLLCCLAFNLVDDSVLADGDHDDPVLNVVQVVQSVVVVVVLVVVNHHYHYFADDNQVDKDDDPADIIGAGGRQFVQFQWAGHGLEIEGEQWRGPNCLCVCVSCVVVLVVSVVSPGHYYYDPHDPNHVQQRPDDSVQRFGDVPDWWATSQQWHGDFQEIEGEGASGGHPNNQVVVCVVVDPSHHYHYDYPQYRHHGCQLAWDDQAQQEIEGAPVRDDPVRDDPQNVSGHYDYADQAPPLPVDDPVLQSNWRADSSQQSNWGHNHSAEIEGAQRRVRRCVVSVVVRHHYDHGHNPRCRRSVHDPNRSMDRRDGPDDRDDSGD

Sequence (704 aa):
MNPTPIVWSCNEWDPLKEVIVGNPLGARFPTADPSTQVAEFPDRSLEEIPQGPFPQWIIEETEEDLREFIAVLEREGVTVKRPETWPHEATFSTIEWESKGFYNYCPRDVMLVIGNHIIETPNVIRSRAQEAFSYRTMMVDYLKSGAKWYSAPKPMLLDSLFDVDLNKPTPCNDEPAFDAANILRLGRDLIYLVSGTGNRLGGQWLQTILGDTFRVHFLEDVYYGSHIDSTFVALRPGLMLCNPTRVNDDTLPAILKQWDIIYSPPMESTNKHDADYLSKSIGSEWIDMNLFSVSPDLVAVDRDQKALIKLLEKHGLDVAPLKLRHSKMLGGGFHCVTLDIRREGTLQRYFDMNPTPIVWSCNEWDPLKEVIVGNPLGARFPTADPSTQVAEFPDRSLEEIPQGPFPQWIIEETEEDLREFIAVLEREGVTVKRPETWPHEATFSTIEWESKGFYNYCPRDVMLVIGNHIIETPNVIRSRAQEAFSYRTMMVDYLKSGAKWYSAPKPMLLDSLFDVDLNKPTPCNDEPAFDAANILRLGRDLIYLVSGTGNRLGGQWLQTILGDTFRVHFLEDVYYGSHIDSTFVALRPGLMLCNPTRVNDDTLPAILKQWDIIYSPPMESTNKHDADYLSKSIGSEWIDMNLFSVSPDLVAVDRDQKALIKLLEKHGLDVAPLKLRHSKMLGGGFHCVTLDIRREGTLQRYFD

Solvent-accessible surface area (backbone atoms only — not comparable to full-atom values): 35947 Å² total; per-residue (Å²): 126,82,74,77,63,74,37,21,18,37,50,51,13,49,42,50,43,28,32,36,38,42,31,48,58,60,28,26,41,42,47,66,41,62,41,35,27,41,32,66,35,46,92,47,56,60,88,68,45,62,71,51,65,56,59,66,67,59,42,52,52,43,50,53,29,50,51,52,51,50,51,54,43,44,72,71,63,25,46,75,46,62,51,52,84,47,74,24,82,45,56,29,28,49,77,86,50,73,34,30,24,22,62,45,39,41,45,18,40,49,38,38,56,50,43,44,32,38,34,36,40,20,53,47,38,64,21,51,76,64,52,67,62,38,38,45,70,60,50,51,52,41,38,75,65,66,28,33,66,33,17,44,50,77,56,83,77,51,71,72,36,52,74,55,58,54,90,62,18,37,40,44,71,82,54,46,23,20,28,29,37,19,50,46,48,50,35,30,36,31,41,34,38,35,9,14,26,14,19,66,43,24,52,51,50,52,35,51,67,57,36,87,73,39,46,70,41,80,44,67,92,57,55,49,51,47,58,34,42,51,45,45,38,63,44,30,96,57,36,34,42,33,29,63,90,60,42,47,91,87,65,49,60,75,78,57,69,79,32,51,76,44,64,56,61,81,67,53,79,78,75,76,60,54,70,71,57,56,75,60,31,55,31,58,83,45,33,74,57,16,42,27,41,48,19,64,47,34,30,40,36,49,55,73,36,55,67,46,50,52,53,43,41,74,72,67,33,43,73,48,68,41,61,62,95,47,22,36,51,73,46,37,29,58,38,34,22,24,34,62,42,16,32,62,77,73,84,42,74,82,66,133,125,82,74,78,63,74,36,21,19,38,50,52,12,48,41,48,43,28,31,38,38,42,32,48,60,60,28,26,41,43,45,67,42,60,42,35,26,42,31,66,36,47,91,47,56,60,89,68,45,60,70,52,65,56,58,65,67,58,40,53,52,44,49,53,30,50,50,54,52,49,50,54,42,42,73,69,65,25,48,75,47,61,51,52,83,47,74,24,82,46,56,28,29,49,78,85,51,71,32,30,24,20,61,45,40,41,44,17,40,48,37,36,58,50,44,45,33,39,34,36,41,19,53,49,37,64,21,52,76,63,52,67,62,38,38,44,71,61,50,51,51,42,36,75,64,65,27,32,66,33,17,45,50,77,57,84,76,52,71,72,36,52,74,56,58,54,93,62,18,38,38,42,70,84,53,45,23,19,30,29,37,20,50,46,48,49,37,30,38,31,41,35,38,34,8,14,26,13,19,67,43,24,50,51,50,51,35,50,67,58,36,88,72,39,46,70,41,80,42,66,93,57,54,47,50,46,58,33,43,50,45,48,37,63,44,32,96,56,37,33,42,32,28,62,90,61,42,48,92,84,65,49,58,74,78,56,70,80,32,51,75,45,65,54,61,82,69,53,78,77,74,77,60,55,69,71,56,58,74,59,31,55,30,58,84,44,33,74,59,17,42,27,41,48,20,63,47,33,30,41,35,48,54,71,34,56,67,47,51,52,53,42,42,74,71,68,33,44,73,48,68,40,61,61,95,48,23,38,49,73,47,37,28,59,37,34,22,24,34,62,42,17,32,62,77,74,86,42,75,84,67,136

Radius of gyration: 26.88 Å; Cα contacts (8 Å, |Δi|>4): 1680; chains: 2; bounding box: 54×79×62 Å

Nearest PDB structures (foldseek):
  1bwd-assembly1_B-2  TM=9.590E-01  e=3.090E-47  Streptomyces griseus
  5wpi-assembly1_B  TM=9.258E-01  e=1.683E-38  Erwinia amylovora
  1jdw-assembly1_A  TM=9.066E-01  e=5.718E-38  Homo sapiens
  4jdw-assembly1_A-2  TM=9.187E-01  e=1.431E-37  Homo sapiens
  2jdx-assembly1_A-2  TM=9.090E-01  e=1.346E-37  Homo sapiens

Secondary structure (DSSP, 8-state):
-----SSBB-BSSSPEEEEEE-B-TT-BPPPSSHHHHHHH-TTS-GGGS--SBPPHHHHHHHHHHHHHHHHHHHHTT-EEE-PPP--TTS-EE-SS-EE----BS-GGGTEEEEBTEEEE---SSGGGTTGGGGGHHHHHHHHHTT-EEEEPPPP---GGGG-S-TTS----SSS--B-GGGEEEEBTEEEEE-BTTB-HHHHHHHHHHHGGG-EEEEE-SS--SS-STTTEEEEETTEEEE-TTT--TTTS-GGGGGSEEEEPPPPSSTTSS-HHHHHH--S-TTGGG--EEEETTEEEEETT-HHHHHHHHHTT-EEEEE--TTHHHHT--TTTTEEEEEES----B---/-----SSBB-BSSSPEEEEEE-B-TT-BPPPSSHHHHHHH-TTS-GGGS--SBPPHHHHHHHHHHHHHHHHHHHHTT-EEE-PPP--TTS-EE-SS-EE----BS-GGGTEEEEBTEEEE---SSGGGTTGGGGGHHHHHHHHHTT-EEEEPPPP---GGGG-S-TTS----SSS--B-GGGEEEEBTEEEEE-BTTB-HHHHHHHHHHHGGG-EEEEE-SS--SS-STTTEEEEETTEEEE-TTT--TTTS-GGGGGSEEEEPPPPS-TT-S-HHHHHH--S-TTGGG--EEEETTEEEEETT-HHHHHHHHHTT-EEEEE--TTHHHHT--TTTTEEEEEES----B---

Organism: NCBI:txid2527985